Protein AF-A0A6A5ASU7-F1 (afdb_monomer)

Structure (mmCIF, N/CA/C/O backbone):
data_AF-A0A6A5ASU7-F1
#
_entry.id   AF-A0A6A5ASU7-F1
#
loop_
_atom_site.group_PDB
_atom_site.id
_atom_site.type_symbol
_atom_site.label_atom_id
_atom_site.label_alt_id
_atom_site.label_comp_id
_atom_site.label_asym_id
_atom_site.label_entity_id
_atom_site.label_seq_id
_atom_site.pdbx_PDB_ins_code
_atom_site.Cartn_x
_atom_site.Cartn_y
_atom_site.Cartn_z
_atom_site.occupancy
_atom_site.B_iso_or_equiv
_atom_site.auth_seq_id
_atom_site.auth_comp_id
_atom_site.auth_asym_id
_atom_site.auth_atom_id
_atom_site.pdbx_PDB_model_num
ATOM 1 N N . MET A 1 1 ? -94.404 -19.972 133.245 1.00 35.12 1 MET A N 1
ATOM 2 C CA . MET A 1 1 ? -94.538 -20.241 134.687 1.00 35.12 1 MET A CA 1
ATOM 3 C C . MET A 1 1 ? -93.594 -19.294 135.405 1.00 35.12 1 MET A C 1
ATOM 5 O O . MET A 1 1 ? -92.417 -19.307 135.075 1.00 35.12 1 MET A O 1
ATOM 9 N N . VAL A 1 2 ? -94.193 -18.393 136.193 1.00 40.56 2 VAL A N 1
ATOM 10 C CA . VAL A 1 2 ? -93.787 -17.797 137.493 1.00 40.56 2 VAL A CA 1
ATOM 11 C C . VAL A 1 2 ? -92.448 -18.342 138.053 1.00 40.56 2 VAL A C 1
ATOM 13 O O . VAL A 1 2 ? -92.204 -19.532 137.904 1.00 40.56 2 VAL A O 1
ATOM 16 N N . ASP A 1 3 ? -91.543 -17.615 138.708 1.00 42.06 3 ASP A N 1
ATOM 17 C CA . ASP A 1 3 ? -91.633 -16.372 139.480 1.00 42.06 3 ASP A CA 1
ATOM 18 C C . ASP A 1 3 ? -90.212 -15.874 139.852 1.00 42.06 3 ASP A C 1
ATOM 20 O O . ASP A 1 3 ? -89.233 -16.588 139.643 1.00 42.06 3 ASP A O 1
ATOM 24 N N . GLU A 1 4 ? -90.173 -14.702 140.492 1.00 40.44 4 GLU A N 1
ATOM 25 C CA . GLU A 1 4 ? -89.247 -14.306 141.568 1.00 40.44 4 GLU A CA 1
ATOM 26 C C . GLU A 1 4 ? -87.795 -13.897 141.229 1.00 40.44 4 GLU A C 1
ATOM 28 O O . GLU A 1 4 ? -86.922 -14.691 140.899 1.00 40.44 4 GLU A O 1
ATOM 33 N N . ASN A 1 5 ? -87.533 -12.599 141.449 1.00 44.59 5 ASN A N 1
ATOM 34 C CA . ASN A 1 5 ? -86.225 -11.959 141.623 1.00 44.59 5 ASN A CA 1
ATOM 35 C C . ASN A 1 5 ? -85.191 -12.123 140.496 1.00 44.59 5 ASN A C 1
ATOM 37 O O . ASN A 1 5 ? -84.127 -12.689 140.715 1.00 44.59 5 ASN A O 1
ATOM 41 N N . THR A 1 6 ? -85.394 -11.447 139.358 1.00 50.19 6 THR A N 1
ATOM 42 C CA . THR A 1 6 ? -84.231 -10.963 138.592 1.00 50.19 6 THR A CA 1
ATOM 43 C C . THR A 1 6 ? -83.744 -9.632 139.150 1.00 50.19 6 THR A C 1
ATOM 45 O O . THR A 1 6 ? -84.351 -8.592 138.889 1.00 50.19 6 THR A O 1
ATOM 48 N N . GLY A 1 7 ? -82.654 -9.647 139.920 1.00 54.16 7 GLY A N 1
ATOM 49 C CA . GLY A 1 7 ? -82.009 -8.426 140.415 1.00 54.16 7 GLY A CA 1
ATOM 50 C C . GLY A 1 7 ? -81.496 -7.533 139.268 1.00 54.16 7 GLY A C 1
ATOM 51 O O . GLY A 1 7 ? -81.350 -8.002 138.136 1.00 54.16 7 GLY A O 1
ATOM 52 N N . PRO A 1 8 ? -81.156 -6.252 139.515 1.00 67.31 8 PRO A N 1
ATOM 53 C CA . PRO A 1 8 ? -80.621 -5.337 138.492 1.00 67.31 8 PRO A CA 1
ATOM 54 C C . PRO A 1 8 ? -79.388 -5.893 137.745 1.00 67.31 8 PRO A C 1
ATOM 56 O O . PRO A 1 8 ? -79.138 -5.531 136.592 1.00 67.31 8 PRO A O 1
ATOM 59 N N . LEU A 1 9 ? -78.667 -6.838 138.361 1.00 69.50 9 LEU A N 1
ATOM 60 C CA . LEU A 1 9 ? -77.579 -7.613 137.758 1.00 69.50 9 LEU A CA 1
ATOM 61 C C . LEU A 1 9 ? -78.051 -8.624 136.692 1.00 69.50 9 LEU A C 1
ATOM 63 O O . LEU A 1 9 ? -77.395 -8.781 135.670 1.00 69.50 9 LEU A O 1
ATOM 67 N N . GLU A 1 10 ? -79.204 -9.276 136.845 1.00 70.25 10 GLU A N 1
ATOM 68 C CA . GLU A 1 10 ? -79.724 -10.206 135.830 1.00 70.25 10 GLU A CA 1
ATOM 69 C C . GLU A 1 10 ? -80.355 -9.491 134.636 1.00 70.25 10 GLU A C 1
ATOM 71 O O . GLU A 1 10 ? -80.218 -9.949 133.499 1.00 70.25 10 GLU A O 1
ATOM 76 N N . ALA A 1 11 ? -80.979 -8.330 134.855 1.00 73.69 11 ALA A N 1
ATOM 77 C CA . ALA A 1 11 ? -81.448 -7.468 133.771 1.00 73.69 11 ALA A CA 1
ATOM 78 C C . ALA A 1 11 ? -80.274 -6.913 132.940 1.00 73.69 11 ALA A C 1
ATOM 80 O O . ALA A 1 11 ? -80.332 -6.923 131.707 1.00 73.69 11 ALA A O 1
ATOM 81 N N . THR A 1 12 ? -79.181 -6.503 133.596 1.00 77.06 12 THR A N 1
ATOM 82 C CA . THR A 1 12 ? -77.942 -6.090 132.914 1.00 77.06 12 THR A CA 1
ATOM 83 C C . THR A 1 12 ? -77.268 -7.264 132.206 1.00 77.06 12 THR A C 1
ATOM 85 O O . THR A 1 12 ? -76.913 -7.117 131.041 1.00 77.06 12 THR A O 1
ATOM 88 N N . ILE A 1 13 ? -77.202 -8.460 132.805 1.00 79.44 13 ILE A N 1
ATOM 89 C CA . ILE A 1 13 ? -76.725 -9.681 132.125 1.00 79.44 13 ILE A CA 1
ATOM 90 C C . ILE A 1 13 ? -77.571 -9.993 130.883 1.00 79.44 13 ILE A C 1
ATOM 92 O O . ILE A 1 13 ? -77.027 -10.352 129.838 1.00 79.44 13 ILE A O 1
ATOM 96 N N . LYS A 1 14 ? -78.899 -9.851 130.954 1.00 82.12 14 LYS A N 1
ATOM 97 C CA . LYS A 1 14 ? -79.801 -10.106 129.820 1.00 82.12 14 LYS A CA 1
ATOM 98 C C . LYS A 1 14 ? -79.632 -9.065 128.709 1.00 82.12 14 LYS A C 1
ATOM 100 O O . LYS A 1 14 ? -79.636 -9.437 127.535 1.00 82.12 14 LYS A O 1
ATOM 105 N N . ASN A 1 15 ? -79.430 -7.793 129.061 1.00 83.56 15 ASN A N 1
ATOM 106 C CA . ASN A 1 15 ? -79.155 -6.728 128.097 1.00 83.56 15 ASN A CA 1
ATOM 107 C C . ASN A 1 15 ? -77.781 -6.903 127.430 1.00 83.56 15 ASN A C 1
ATOM 109 O O . ASN A 1 15 ? -77.694 -6.891 126.206 1.00 83.56 15 ASN A O 1
ATOM 113 N N . ILE A 1 16 ? -76.740 -7.205 128.212 1.00 83.88 16 ILE A N 1
ATOM 114 C CA . ILE A 1 16 ? -75.394 -7.511 127.705 1.00 83.88 16 ILE A CA 1
ATOM 115 C C . ILE A 1 16 ? -75.433 -8.753 126.809 1.00 83.88 16 ILE A C 1
ATOM 117 O O . ILE A 1 16 ? -74.830 -8.753 125.740 1.00 83.88 16 ILE A O 1
ATOM 121 N N . LYS A 1 17 ? -76.190 -9.803 127.164 1.00 85.75 17 LYS A N 1
ATOM 122 C CA . LYS A 1 17 ? -76.402 -10.969 126.285 1.00 85.75 17 LYS A CA 1
ATOM 123 C C . LYS A 1 17 ? -77.073 -10.578 124.967 1.00 85.75 17 LYS A C 1
ATOM 125 O O . LYS A 1 17 ? -76.671 -11.077 123.919 1.00 85.75 17 LYS A O 1
ATOM 130 N N . LYS A 1 18 ? -78.068 -9.686 124.999 1.00 87.19 18 LYS A N 1
ATOM 131 C CA . LYS A 1 18 ? -78.749 -9.185 123.797 1.00 87.19 18 LYS A CA 1
ATOM 132 C C . LYS A 1 18 ? -77.812 -8.350 122.919 1.00 87.19 18 LYS A C 1
ATOM 134 O O . LYS A 1 18 ? -77.759 -8.594 121.718 1.00 87.19 18 LYS A O 1
ATOM 139 N N . GLU A 1 19 ? -77.039 -7.432 123.496 1.00 88.00 19 GLU A N 1
ATOM 140 C CA . GLU A 1 19 ? -76.008 -6.669 122.777 1.00 88.00 19 GLU A CA 1
ATOM 141 C C . GLU A 1 19 ? -74.915 -7.576 122.215 1.00 88.00 19 GLU A C 1
ATOM 143 O O . GLU A 1 19 ? -74.511 -7.407 121.070 1.00 88.00 19 GLU A O 1
ATOM 148 N N . THR A 1 20 ? -74.488 -8.590 122.969 1.00 86.62 20 THR A N 1
ATOM 149 C CA . THR A 1 20 ? -73.501 -9.577 122.511 1.00 86.62 20 THR A CA 1
ATOM 150 C C . THR A 1 20 ? -74.037 -10.367 121.320 1.00 86.62 20 THR A C 1
ATOM 152 O O . THR A 1 20 ? -73.321 -10.570 120.343 1.00 86.62 20 THR A O 1
ATOM 155 N N . LEU A 1 21 ? -75.308 -10.779 121.355 1.00 89.69 21 LEU A N 1
ATOM 156 C CA . LEU A 1 21 ? -75.967 -11.452 120.231 1.00 89.69 21 LEU A CA 1
ATOM 157 C C . LEU A 1 21 ? -76.111 -10.531 119.014 1.00 89.69 21 LEU A C 1
ATOM 159 O O . LEU A 1 21 ? -75.827 -10.959 117.897 1.00 89.69 21 LEU A O 1
ATOM 163 N N . GLN A 1 22 ? -76.497 -9.272 119.222 1.00 90.56 22 GLN A N 1
ATOM 164 C CA . GLN A 1 22 ? -76.612 -8.274 118.160 1.00 90.56 22 GLN A CA 1
ATOM 165 C C . GLN A 1 22 ? -75.249 -7.982 117.519 1.00 90.56 22 GLN A C 1
ATOM 167 O O . GLN A 1 22 ? -75.121 -8.030 116.299 1.00 90.56 22 GLN A O 1
ATOM 172 N N . LYS A 1 23 ? -74.201 -7.785 118.326 1.00 90.75 23 LYS A N 1
ATOM 173 C CA . LYS A 1 23 ? -72.822 -7.609 117.852 1.00 90.75 23 LYS A CA 1
ATOM 174 C C . LYS A 1 23 ? -72.292 -8.852 117.152 1.00 90.75 23 LYS A C 1
ATOM 176 O O . LYS A 1 23 ? -71.577 -8.728 116.164 1.00 90.75 23 LYS A O 1
ATOM 181 N N . LYS A 1 24 ? -72.667 -10.048 117.611 1.00 92.06 24 LYS A N 1
ATOM 182 C CA . LYS A 1 24 ? -72.329 -11.306 116.935 1.00 92.06 24 LYS A CA 1
ATOM 183 C C . LYS A 1 24 ? -72.998 -11.394 115.562 1.00 92.06 24 LYS A C 1
ATOM 185 O O . LYS A 1 24 ? -72.337 -11.799 114.614 1.00 92.06 24 LYS A O 1
ATOM 190 N N . LYS A 1 25 ? -74.259 -10.970 115.438 1.00 92.44 25 LYS A N 1
ATOM 191 C CA . LYS A 1 25 ? -74.965 -10.887 114.151 1.00 92.44 25 LYS A CA 1
ATOM 192 C C . LYS A 1 25 ? -74.317 -9.863 113.212 1.00 92.44 25 LYS A C 1
ATOM 194 O O . LYS A 1 25 ? -73.979 -10.217 112.092 1.00 92.44 25 LYS A O 1
ATOM 199 N N . GLU A 1 26 ? -74.044 -8.651 113.697 1.00 93.19 26 GLU A N 1
ATOM 200 C CA . GLU A 1 26 ? -73.329 -7.610 112.937 1.00 93.19 26 GLU A CA 1
ATOM 201 C C . GLU A 1 26 ? -71.942 -8.077 112.472 1.00 93.19 26 GLU A C 1
ATOM 203 O O . GLU A 1 26 ? -71.514 -7.749 111.369 1.00 93.19 26 GLU A O 1
ATOM 208 N N . ASN A 1 27 ? -71.233 -8.856 113.294 1.00 93.12 27 ASN A N 1
ATOM 209 C CA . ASN A 1 27 ? -69.941 -9.431 112.925 1.00 93.12 27 ASN A CA 1
ATOM 210 C C . ASN A 1 27 ? -70.092 -10.461 111.793 1.00 93.12 27 ASN A C 1
ATOM 212 O O . ASN A 1 27 ? -69.349 -10.400 110.821 1.00 93.12 27 ASN A O 1
ATOM 216 N N . VAL A 1 28 ? -71.094 -11.343 111.863 1.00 93.50 28 VAL A N 1
ATOM 217 C CA . VAL A 1 28 ? -71.390 -12.304 110.784 1.00 93.50 28 VAL A CA 1
ATOM 218 C C . VAL A 1 28 ? -71.777 -11.592 109.482 1.00 93.50 28 VAL A C 1
ATOM 220 O O . VAL A 1 28 ? -71.289 -11.970 108.419 1.00 93.50 28 VAL A O 1
ATOM 223 N N . ASP A 1 29 ? -72.596 -10.539 109.546 1.00 92.75 29 ASP A N 1
ATOM 224 C CA . ASP A 1 29 ? -72.993 -9.764 108.363 1.00 92.75 29 ASP A CA 1
ATOM 225 C C . ASP A 1 29 ? -71.782 -9.060 107.724 1.00 92.75 29 ASP A C 1
ATOM 227 O O . ASP A 1 29 ? -71.582 -9.154 106.512 1.00 92.75 29 ASP A O 1
ATOM 231 N N . LYS A 1 30 ? -70.902 -8.456 108.537 1.00 93.75 30 LYS A N 1
ATOM 232 C CA . LYS A 1 30 ? -69.638 -7.868 108.060 1.00 93.75 30 LYS A CA 1
ATOM 233 C C . LYS A 1 30 ? -68.668 -8.904 107.502 1.00 93.75 30 LYS A C 1
ATOM 235 O O . LYS A 1 30 ? -67.995 -8.627 106.516 1.00 93.75 30 LYS A O 1
ATOM 240 N N . GLN A 1 31 ? -68.586 -10.094 108.099 1.00 94.00 31 GLN A N 1
ATOM 241 C CA . GLN A 1 31 ? -67.792 -11.198 107.552 1.00 94.00 31 GLN A CA 1
ATOM 242 C C . GLN A 1 31 ? -68.323 -11.631 106.184 1.00 94.00 31 GLN A C 1
ATOM 244 O O . GLN A 1 31 ? -67.536 -11.892 105.278 1.00 94.00 31 GLN A O 1
ATOM 249 N N . ARG A 1 32 ? -69.649 -11.668 106.006 1.00 94.25 32 ARG A N 1
ATOM 250 C CA . ARG A 1 32 ? -70.277 -11.998 104.722 1.00 94.25 32 ARG A CA 1
ATOM 251 C C . ARG A 1 32 ? -70.000 -10.937 103.658 1.00 94.25 32 ARG A C 1
ATOM 253 O O . ARG A 1 32 ? -69.635 -11.293 102.541 1.00 94.25 32 ARG A O 1
ATOM 260 N N . GLU A 1 33 ? -70.140 -9.661 104.007 1.00 94.81 33 GLU A N 1
ATOM 261 C CA . GLU A 1 33 ? -69.811 -8.535 103.126 1.00 94.81 33 GLU A CA 1
ATOM 262 C C . GLU A 1 33 ? -68.323 -8.546 102.744 1.00 94.81 33 GLU A C 1
ATOM 264 O O . GLU A 1 33 ? -67.978 -8.447 101.568 1.00 94.81 33 GLU A O 1
ATOM 269 N N . TRP A 1 34 ? -67.439 -8.768 103.719 1.00 96.06 34 TRP A N 1
ATOM 270 C CA . TRP A 1 34 ? -66.003 -8.899 103.487 1.00 96.06 34 TRP A CA 1
ATOM 271 C C . TRP A 1 34 ? -65.669 -10.061 102.544 1.00 96.06 34 TRP A C 1
ATOM 273 O O . TRP A 1 34 ? -64.911 -9.866 101.598 1.00 96.06 34 TRP A O 1
ATOM 283 N N . LEU A 1 35 ? -66.280 -11.239 102.725 1.00 96.06 35 LEU A N 1
ATOM 284 C CA . LEU A 1 35 ? -66.101 -12.379 101.815 1.00 96.06 35 LEU A CA 1
ATOM 285 C C . LEU A 1 35 ? -66.585 -12.066 100.392 1.00 96.06 35 LEU A C 1
ATOM 287 O O . LEU A 1 35 ? -65.948 -12.482 99.422 1.00 96.06 35 LEU A O 1
ATOM 291 N N . GLN A 1 36 ? -67.685 -11.323 100.245 1.00 95.94 36 GLN A N 1
ATOM 292 C CA . GLN A 1 36 ? -68.197 -10.914 98.937 1.00 95.94 36 GLN A CA 1
ATOM 293 C C . GLN A 1 36 ? -67.241 -9.936 98.241 1.00 95.94 36 GLN A C 1
ATOM 295 O O . GLN A 1 36 ? -66.901 -10.138 97.073 1.00 95.94 36 GLN A O 1
ATOM 300 N N . ILE A 1 37 ? -66.753 -8.924 98.964 1.00 95.38 37 ILE A N 1
ATOM 301 C CA . ILE A 1 37 ? -65.755 -7.973 98.457 1.00 95.38 37 ILE A CA 1
ATOM 302 C C . ILE A 1 37 ? -64.458 -8.704 98.105 1.00 95.38 37 ILE A C 1
ATOM 304 O O . ILE A 1 37 ? -63.897 -8.466 97.039 1.00 95.38 37 ILE A O 1
ATOM 308 N N . GLN A 1 38 ? -64.004 -9.635 98.944 1.00 95.88 38 GLN A N 1
ATOM 309 C CA . GLN A 1 38 ? -62.796 -10.405 98.673 1.00 95.88 38 GLN A CA 1
ATOM 310 C C . GLN A 1 38 ? -62.950 -11.317 97.453 1.00 95.88 38 GLN A C 1
ATOM 312 O O . GLN A 1 38 ? -62.025 -11.411 96.653 1.00 95.88 38 GLN A O 1
ATOM 317 N N . THR A 1 39 ? -64.119 -11.928 97.251 1.00 95.69 39 THR A N 1
ATOM 318 C CA . THR A 1 39 ? -64.401 -12.714 96.038 1.00 95.69 39 THR A CA 1
ATOM 319 C C . THR A 1 39 ? -64.359 -11.827 94.792 1.00 95.69 39 THR A C 1
ATOM 321 O O . THR A 1 39 ? -63.730 -12.187 93.799 1.00 95.69 39 THR A O 1
ATOM 324 N N . SER A 1 40 ? -64.961 -10.633 94.857 1.00 96.38 40 SER A N 1
ATOM 325 C CA . SER A 1 40 ? -64.896 -9.653 93.768 1.00 96.38 40 SER A CA 1
ATOM 326 C C . SER A 1 40 ? -63.466 -9.181 93.502 1.00 96.38 40 SER A C 1
ATOM 328 O O . SER A 1 40 ? -63.084 -9.030 92.346 1.00 96.38 40 SER A O 1
ATOM 330 N N . LEU A 1 41 ? -62.669 -8.961 94.550 1.00 96.81 41 LEU A N 1
ATOM 331 C CA . LEU A 1 41 ? -61.272 -8.553 94.431 1.00 96.81 41 LEU A CA 1
ATOM 332 C C . LEU A 1 41 ? -60.429 -9.643 93.768 1.00 96.81 41 LEU A C 1
ATOM 334 O O . LEU A 1 41 ? -59.639 -9.334 92.882 1.00 96.81 41 LEU A O 1
ATOM 338 N N . VAL A 1 42 ? -60.614 -10.910 94.153 1.00 97.25 42 VAL A N 1
ATOM 339 C CA . VAL A 1 42 ? -59.930 -12.046 93.515 1.00 97.25 42 VAL A CA 1
ATOM 340 C C . VAL A 1 42 ? -60.315 -12.137 92.039 1.00 97.25 42 VAL A C 1
ATOM 342 O O . VAL A 1 42 ? -59.438 -12.294 91.196 1.00 97.25 42 VAL A O 1
ATOM 345 N N . HIS A 1 43 ? -61.598 -11.965 91.710 1.00 96.94 43 HIS A N 1
ATOM 346 C CA . HIS A 1 43 ? -62.059 -12.006 90.322 1.00 96.94 43 HIS A CA 1
ATOM 347 C C . HIS A 1 43 ? -61.476 -10.864 89.475 1.00 96.94 43 HIS A C 1
ATOM 349 O O . HIS A 1 43 ? -61.006 -11.105 88.366 1.00 96.94 43 HIS A O 1
ATOM 355 N N . LEU A 1 44 ? -61.461 -9.633 89.996 1.00 96.25 44 LEU A N 1
ATOM 356 C CA . LEU A 1 44 ? -60.852 -8.485 89.314 1.00 96.25 44 LEU A CA 1
ATOM 357 C C . LEU A 1 44 ? -59.332 -8.637 89.180 1.00 96.25 44 LEU A C 1
ATOM 359 O O . LEU A 1 44 ? -58.765 -8.236 88.169 1.00 96.25 44 LEU A O 1
ATOM 363 N N . THR A 1 45 ? -58.671 -9.234 90.176 1.00 96.25 45 THR A N 1
ATOM 364 C CA . THR A 1 45 ? -57.235 -9.542 90.103 1.00 96.25 45 THR A CA 1
ATOM 365 C C . THR A 1 45 ? -56.954 -10.550 88.987 1.00 96.25 45 THR A C 1
ATOM 367 O O . THR A 1 45 ? -56.078 -10.301 88.166 1.00 96.25 45 THR A O 1
ATOM 370 N N . ALA A 1 46 ? -57.741 -11.627 88.896 1.00 96.25 46 ALA A N 1
ATOM 371 C CA . ALA A 1 46 ? -57.603 -12.625 87.835 1.00 96.25 46 ALA A CA 1
ATOM 372 C C . ALA A 1 46 ? -57.858 -12.031 86.436 1.00 96.25 46 ALA A C 1
ATOM 374 O O . ALA A 1 46 ? -57.106 -12.292 85.501 1.00 96.25 46 ALA A O 1
ATOM 375 N N . GLU A 1 47 ? -58.875 -11.176 86.291 1.00 97.25 47 GLU A N 1
ATOM 376 C CA . GLU A 1 47 ? -59.154 -10.479 85.029 1.00 97.25 47 GLU A CA 1
ATOM 377 C C . GLU A 1 47 ? -58.032 -9.491 84.662 1.00 97.25 47 GLU A C 1
ATOM 379 O O . GLU A 1 47 ? -57.625 -9.398 83.503 1.00 97.25 47 GLU A O 1
ATOM 384 N N . SER A 1 48 ? -57.478 -8.784 85.651 1.00 96.81 48 SER A N 1
ATOM 385 C CA . SER A 1 48 ? -56.324 -7.898 85.469 1.00 96.81 48 SER A CA 1
ATOM 386 C C . SER A 1 48 ? -55.084 -8.667 85.001 1.00 96.81 48 SER A C 1
ATOM 388 O O . SER A 1 48 ? -54.365 -8.188 84.121 1.00 96.81 48 SER A O 1
ATOM 390 N N . GLU A 1 49 ? -54.833 -9.855 85.553 1.00 96.62 49 GLU A N 1
ATOM 391 C CA . GLU A 1 49 ? -53.758 -10.747 85.102 1.00 96.62 49 GLU A CA 1
ATOM 392 C C . GLU A 1 49 ? -53.989 -11.211 83.656 1.00 96.62 49 GLU A C 1
ATOM 394 O O . GLU A 1 49 ? -53.092 -11.067 82.823 1.00 96.62 49 GLU A O 1
ATOM 399 N N . GLU A 1 50 ? -55.206 -11.646 83.308 1.00 97.38 50 GLU A N 1
ATOM 400 C CA . GLU A 1 50 ? -55.551 -12.078 81.945 1.00 97.38 50 GLU A CA 1
ATOM 401 C C . GLU A 1 50 ? -55.389 -10.942 80.915 1.00 97.38 50 GLU A C 1
ATOM 403 O O . GLU A 1 50 ? -54.850 -11.133 79.818 1.00 97.38 50 GLU A O 1
ATOM 408 N N . ILE A 1 51 ? -55.825 -9.725 81.255 1.00 96.81 51 ILE A N 1
ATOM 409 C CA . ILE A 1 51 ? -55.618 -8.536 80.416 1.00 96.81 51 ILE A CA 1
ATOM 410 C C . ILE A 1 51 ? -54.122 -8.221 80.300 1.00 96.81 51 ILE A C 1
ATOM 412 O O . ILE A 1 51 ? -53.653 -7.869 79.213 1.00 96.81 51 ILE A O 1
ATOM 416 N N . GLY A 1 52 ? -53.363 -8.366 81.389 1.00 97.31 52 GLY A N 1
ATOM 417 C CA . GLY A 1 52 ? -51.912 -8.201 81.410 1.00 97.31 52 GLY A CA 1
ATOM 418 C C . GLY A 1 52 ? -51.204 -9.139 80.431 1.00 97.31 52 GLY A C 1
ATOM 419 O O . GLY A 1 52 ? -50.396 -8.680 79.617 1.00 97.31 52 GLY A O 1
ATOM 420 N N . GLU A 1 53 ? -51.562 -10.424 80.441 1.00 97.00 53 GLU A N 1
ATOM 421 C CA . GLU A 1 53 ? -51.041 -11.425 79.505 1.00 97.00 53 GLU A CA 1
ATOM 422 C C . GLU A 1 53 ? -51.394 -11.089 78.052 1.00 97.00 53 GLU A C 1
ATOM 424 O O . GLU A 1 53 ? -50.509 -11.031 77.191 1.00 97.00 53 GLU A O 1
ATOM 429 N N . LYS A 1 54 ? -52.665 -10.769 77.766 1.00 97.44 54 LYS A N 1
ATOM 430 C CA . LYS A 1 54 ? -53.106 -10.357 76.420 1.00 97.44 54 LYS A CA 1
ATOM 431 C C . LYS A 1 54 ? -52.339 -9.132 75.921 1.00 97.44 54 LYS A C 1
ATOM 433 O O . LYS A 1 54 ? -51.950 -9.078 74.753 1.00 97.44 54 LYS A O 1
ATOM 438 N N . ASN A 1 55 ? -52.092 -8.157 76.793 1.00 97.44 55 ASN A N 1
ATOM 439 C CA . ASN A 1 55 ? -51.350 -6.948 76.451 1.00 97.44 55 ASN A CA 1
ATOM 440 C C . ASN A 1 55 ? -49.882 -7.268 76.119 1.00 97.44 55 ASN A C 1
ATOM 442 O O . ASN A 1 55 ? -49.354 -6.756 75.132 1.00 97.44 55 ASN A O 1
ATOM 446 N N . GLN A 1 56 ? -49.238 -8.174 76.863 1.00 97.06 56 GLN A N 1
ATOM 447 C CA . GLN A 1 56 ? -47.881 -8.629 76.532 1.00 97.06 56 GLN A CA 1
ATOM 448 C C . GLN A 1 56 ? -47.817 -9.349 75.181 1.00 97.06 56 GLN A C 1
ATOM 450 O O . GLN A 1 56 ? -46.937 -9.059 74.365 1.00 97.06 56 GLN A O 1
ATOM 455 N N . VAL A 1 57 ? -48.784 -10.224 74.891 1.00 97.06 57 VAL A N 1
ATOM 456 C CA . VAL A 1 57 ? -48.873 -10.897 73.586 1.00 97.06 57 VAL A CA 1
ATOM 457 C C . VAL A 1 57 ? -49.041 -9.875 72.461 1.00 97.06 57 VAL A C 1
ATOM 459 O O . VAL A 1 57 ? -48.309 -9.929 71.470 1.00 97.06 57 VAL A O 1
ATOM 462 N N . LEU A 1 58 ? -49.945 -8.905 72.611 1.00 97.38 58 LEU A N 1
ATOM 463 C CA . LEU A 1 58 ? -50.145 -7.848 71.616 1.00 97.38 58 LEU A CA 1
ATOM 464 C C . LEU A 1 58 ? -48.887 -6.997 71.415 1.00 97.38 58 LEU A C 1
ATOM 466 O O . LEU A 1 58 ? -48.512 -6.760 70.269 1.00 97.38 58 LEU A O 1
ATOM 470 N N . LYS A 1 59 ? -48.186 -6.609 72.488 1.00 97.69 59 LYS A N 1
ATOM 471 C CA . LYS A 1 59 ? -46.904 -5.889 72.395 1.00 97.69 59 LYS A CA 1
ATOM 472 C C . LYS A 1 59 ? -45.861 -6.680 71.611 1.00 97.69 59 LYS A C 1
ATOM 474 O O . LYS A 1 59 ? -45.214 -6.123 70.725 1.00 97.69 59 LYS A O 1
ATOM 479 N N . SER A 1 60 ? -45.734 -7.981 71.882 1.00 97.31 60 SER A N 1
ATOM 480 C CA . SER A 1 60 ? -44.806 -8.848 71.147 1.00 97.31 60 SER A CA 1
ATOM 481 C C . SER A 1 60 ? -45.158 -8.919 69.654 1.00 97.31 60 SER A C 1
ATOM 483 O O . SER A 1 60 ? -44.286 -8.773 68.797 1.00 97.31 60 SER A O 1
ATOM 485 N N . LYS A 1 61 ? -46.451 -9.042 69.326 1.00 97.75 61 LYS A N 1
ATOM 486 C CA . LYS A 1 61 ? -46.943 -9.089 67.947 1.00 97.75 61 LYS A CA 1
ATOM 487 C C . LYS A 1 61 ? -46.694 -7.772 67.214 1.00 97.75 61 LYS A C 1
ATOM 489 O O . LYS A 1 61 ? -46.256 -7.804 66.066 1.00 97.75 61 LYS A O 1
ATOM 494 N N . THR A 1 62 ? -46.938 -6.638 67.867 1.00 97.62 62 THR A N 1
ATOM 495 C CA . THR A 1 62 ? -46.639 -5.311 67.315 1.00 97.62 62 THR A CA 1
ATOM 496 C C . THR A 1 62 ? -45.151 -5.176 67.012 1.00 97.62 62 THR A C 1
ATOM 498 O O . THR A 1 62 ? -44.805 -4.825 65.890 1.00 97.62 62 THR A O 1
ATOM 501 N N . SER A 1 63 ? -44.274 -5.578 67.937 1.00 97.69 63 SER A N 1
ATOM 502 C CA . SER A 1 63 ? -42.822 -5.530 67.717 1.00 97.69 63 SER A CA 1
ATOM 503 C C . SER A 1 63 ? -42.376 -6.382 66.516 1.00 97.69 63 SER A C 1
ATOM 505 O O . SER A 1 63 ? -41.594 -5.927 65.681 1.00 97.69 63 SER A O 1
ATOM 507 N N . ILE A 1 64 ? -42.925 -7.594 66.359 1.00 98.06 64 ILE A N 1
ATOM 508 C CA . ILE A 1 64 ? -42.636 -8.457 65.199 1.00 98.06 64 ILE A CA 1
ATOM 509 C C . ILE A 1 64 ? -43.116 -7.808 63.891 1.00 98.06 64 ILE A C 1
ATOM 511 O O . ILE A 1 64 ? -42.419 -7.868 62.871 1.00 98.06 64 ILE A O 1
ATOM 515 N N . LEU A 1 65 ? -44.305 -7.198 63.896 1.00 98.12 65 LEU A N 1
ATOM 516 C CA . LEU A 1 65 ? -44.860 -6.524 62.722 1.00 98.12 65 LEU A CA 1
ATOM 517 C C . LEU A 1 65 ? -44.053 -5.280 62.343 1.00 98.12 65 LEU A C 1
ATOM 519 O O . LEU A 1 65 ? -43.771 -5.108 61.160 1.00 98.12 65 LEU A O 1
ATOM 523 N N . GLU A 1 66 ? -43.614 -4.478 63.311 1.00 97.69 66 GLU A N 1
ATOM 524 C CA . GLU A 1 66 ? -42.735 -3.324 63.088 1.00 97.69 66 GLU A CA 1
ATOM 525 C C . GLU A 1 66 ? -41.392 -3.753 62.486 1.00 97.69 66 GLU A C 1
ATOM 527 O O . GLU A 1 66 ? -40.940 -3.182 61.494 1.00 97.69 66 GLU A O 1
ATOM 532 N N . GLN A 1 67 ? -40.781 -4.829 62.995 1.00 97.75 67 GLN A N 1
ATOM 533 C CA . GLN A 1 67 ? -39.553 -5.377 62.408 1.00 97.75 67 GLN A CA 1
ATOM 534 C C . GLN A 1 67 ? -39.767 -5.907 60.984 1.00 97.75 67 GLN A C 1
ATOM 536 O O . GLN A 1 67 ? -38.899 -5.760 60.118 1.00 97.75 67 GLN A O 1
ATOM 541 N N . LYS A 1 68 ? -40.911 -6.546 60.706 1.00 98.25 68 LYS A N 1
ATOM 542 C CA . LYS A 1 68 ? -41.253 -6.993 59.348 1.00 98.25 68 LYS A CA 1
ATOM 543 C C . LYS A 1 68 ? -41.482 -5.803 58.416 1.00 98.25 68 LYS A C 1
ATOM 545 O O . LYS A 1 68 ? -40.995 -5.829 57.289 1.00 98.25 68 LYS A O 1
ATOM 550 N N . GLN A 1 69 ? -42.173 -4.769 58.886 1.00 98.00 69 GLN A N 1
ATOM 551 C CA . GLN A 1 69 ? -42.382 -3.532 58.145 1.00 98.00 69 GLN A CA 1
ATOM 552 C C . GLN A 1 69 ? -41.042 -2.876 57.806 1.00 98.00 69 GLN A C 1
ATOM 554 O O . GLN A 1 69 ? -40.819 -2.542 56.647 1.00 98.00 69 GLN A O 1
ATOM 559 N N . LEU A 1 70 ? -40.127 -2.763 58.773 1.00 98.19 70 LEU A N 1
ATOM 560 C CA . LEU A 1 70 ? -38.802 -2.185 58.555 1.00 98.19 70 LEU A CA 1
ATOM 561 C C . LEU A 1 70 ? -38.010 -2.950 57.483 1.00 98.19 70 LEU A C 1
ATOM 563 O O . LEU A 1 70 ? -37.436 -2.332 56.589 1.00 98.19 70 LEU A O 1
ATOM 567 N N . ARG A 1 71 ? -38.025 -4.290 57.522 1.00 98.31 71 ARG A N 1
ATOM 568 C CA . ARG A 1 71 ? -37.378 -5.123 56.491 1.00 98.31 71 ARG A CA 1
ATOM 569 C C . ARG A 1 71 ? -37.963 -4.884 55.101 1.00 98.31 71 ARG A C 1
ATOM 571 O O . ARG A 1 71 ? -37.205 -4.622 54.174 1.00 98.31 71 ARG A O 1
ATOM 578 N N . LEU A 1 72 ? -39.290 -4.901 54.972 1.00 98.12 72 LEU A N 1
ATOM 579 C CA . LEU A 1 72 ? -39.964 -4.670 53.690 1.00 98.12 72 LEU A CA 1
ATOM 580 C C . LEU A 1 72 ? -39.718 -3.257 53.146 1.00 98.12 72 LEU A C 1
ATOM 582 O O . LEU A 1 72 ? -39.554 -3.083 51.943 1.00 98.12 72 LEU A O 1
ATOM 586 N N . VAL A 1 73 ? -39.666 -2.246 54.017 1.00 98.38 73 VAL A N 1
ATOM 587 C CA . VAL A 1 73 ? -39.336 -0.868 53.621 1.00 98.38 73 VAL A CA 1
ATOM 588 C C . VAL A 1 73 ? -37.897 -0.777 53.113 1.00 98.38 73 VAL A C 1
ATOM 590 O O . VAL A 1 73 ? -37.652 -0.126 52.098 1.00 98.38 73 VAL A O 1
ATOM 593 N N . ASN A 1 74 ? -36.953 -1.456 53.769 1.00 97.94 74 ASN A N 1
ATOM 594 C CA . ASN A 1 74 ? -35.565 -1.505 53.312 1.00 97.94 74 ASN A CA 1
ATOM 595 C C . ASN A 1 74 ? -35.440 -2.215 51.955 1.00 97.94 74 ASN A C 1
ATOM 597 O O . ASN A 1 74 ? -34.817 -1.670 51.047 1.00 97.94 74 ASN A O 1
ATOM 601 N N . GLU A 1 75 ? -36.085 -3.370 51.775 1.00 98.31 75 GLU A N 1
ATOM 602 C CA . GLU A 1 75 ? -36.123 -4.079 50.486 1.00 98.31 75 GLU A CA 1
ATOM 603 C C . GLU A 1 75 ? -36.751 -3.222 49.381 1.00 98.31 75 GLU A C 1
ATOM 605 O O . GLU A 1 75 ? -36.197 -3.109 48.289 1.00 98.31 75 GLU A O 1
ATOM 610 N N . PHE A 1 76 ? -37.867 -2.548 49.669 1.00 98.12 76 PHE A N 1
ATOM 611 C CA . PHE A 1 76 ? -38.508 -1.640 48.721 1.00 98.12 76 PHE A CA 1
ATOM 612 C C . PHE A 1 76 ? -37.581 -0.495 48.298 1.00 98.12 76 PHE A C 1
ATOM 614 O O . PHE A 1 76 ? -37.520 -0.149 47.116 1.00 98.12 76 PHE A O 1
ATOM 621 N N . ASN A 1 77 ? -36.842 0.091 49.242 1.00 98.12 77 ASN A N 1
ATOM 622 C CA . ASN A 1 77 ? -35.882 1.145 48.935 1.00 98.12 77 ASN A CA 1
ATOM 623 C C . ASN A 1 77 ? -34.727 0.628 48.068 1.00 98.12 77 ASN A C 1
ATOM 625 O O . ASN A 1 77 ? -34.359 1.315 47.116 1.00 98.12 77 ASN A O 1
ATOM 629 N N . ASN A 1 78 ? -34.233 -0.586 48.326 1.00 98.00 78 ASN A N 1
ATOM 630 C CA . ASN A 1 78 ? -33.197 -1.226 47.511 1.00 98.00 78 ASN A CA 1
ATOM 631 C C . ASN A 1 78 ? -33.686 -1.506 46.081 1.00 98.00 78 ASN A C 1
ATOM 633 O O . ASN A 1 78 ? -33.020 -1.148 45.112 1.00 98.00 78 ASN A O 1
ATOM 637 N N . PHE A 1 79 ? -34.893 -2.055 45.913 1.00 98.06 79 PHE A N 1
ATOM 638 C CA . PHE A 1 79 ? -35.463 -2.239 44.575 1.00 98.06 79 PHE A CA 1
ATOM 639 C C . PHE A 1 79 ? -35.695 -0.903 43.865 1.00 98.06 79 PHE A C 1
ATOM 641 O O . PHE A 1 79 ? -35.513 -0.782 42.655 1.00 98.06 79 PHE A O 1
ATOM 648 N N . LYS A 1 80 ? -36.064 0.147 44.604 1.00 98.44 80 LYS A N 1
ATOM 649 C CA . LYS A 1 80 ? -36.230 1.488 44.038 1.00 98.44 80 LYS A CA 1
ATOM 650 C C . LYS A 1 80 ? -34.906 2.077 43.545 1.00 98.44 80 LYS A C 1
ATOM 652 O O . LYS A 1 80 ? -34.927 2.794 42.542 1.00 98.44 80 LYS A O 1
ATOM 657 N N . THR A 1 81 ? -33.785 1.827 44.223 1.00 98.19 81 THR A N 1
ATOM 658 C CA . THR A 1 81 ? -32.458 2.245 43.743 1.00 98.19 81 THR A CA 1
ATOM 659 C C . THR A 1 81 ? -32.032 1.429 42.530 1.00 98.19 81 THR A C 1
ATOM 661 O O . THR A 1 81 ? -31.682 2.025 41.515 1.00 98.19 81 THR A O 1
ATOM 664 N N . GLU A 1 82 ? -32.209 0.109 42.560 1.00 98.25 82 GLU A N 1
ATOM 665 C CA . GLU A 1 82 ? -31.884 -0.781 41.437 1.00 98.25 82 GLU A CA 1
ATOM 666 C C . GLU A 1 82 ? -32.664 -0.407 40.164 1.00 98.25 82 GLU A C 1
ATOM 668 O O . GLU A 1 82 ? -32.095 -0.253 39.085 1.00 98.25 82 GLU A O 1
ATOM 673 N N . VAL A 1 83 ? -33.969 -0.133 40.279 1.00 98.31 83 VAL A N 1
ATOM 674 C CA . VAL A 1 83 ? -34.788 0.321 39.142 1.00 98.31 83 VAL A CA 1
ATOM 675 C C . VAL A 1 83 ? -34.290 1.653 38.573 1.00 98.31 83 VAL A C 1
ATOM 677 O O . VAL A 1 83 ? -34.368 1.872 37.362 1.00 98.31 83 VAL A O 1
ATOM 680 N N . LYS A 1 84 ? -33.798 2.570 39.415 1.00 98.31 84 LYS A N 1
ATOM 681 C CA . LYS A 1 84 ? -33.223 3.837 38.935 1.00 98.31 84 LYS A CA 1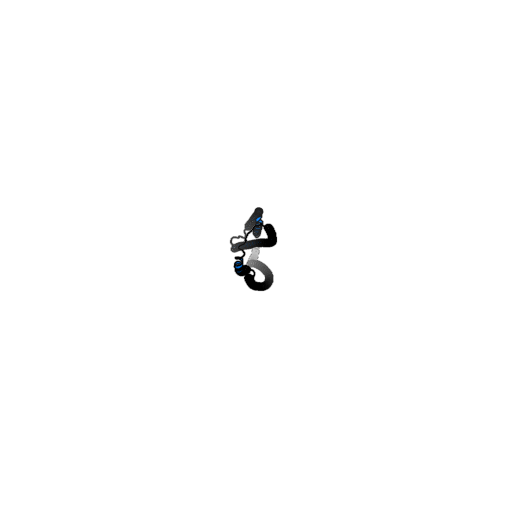
ATOM 682 C C . LYS A 1 84 ? -31.918 3.603 38.181 1.00 98.31 84 LYS A C 1
ATOM 684 O O . LYS A 1 84 ? -31.736 4.198 37.121 1.00 98.31 84 LYS A O 1
ATOM 689 N N . GLU A 1 85 ? -31.053 2.739 38.697 1.00 98.00 85 GLU A N 1
ATOM 690 C CA . GLU A 1 85 ? -29.781 2.382 38.066 1.00 98.00 85 GLU A CA 1
ATOM 691 C C . GLU A 1 85 ? -30.002 1.689 36.721 1.00 98.00 85 GLU A C 1
ATOM 693 O O . GLU A 1 85 ? -29.425 2.104 35.718 1.00 98.00 85 GLU A O 1
ATOM 698 N N . LEU A 1 86 ? -30.926 0.726 36.652 1.00 98.12 86 LEU A N 1
ATOM 699 C CA . LEU A 1 86 ? -31.293 0.060 35.400 1.00 98.12 86 LEU A CA 1
ATOM 700 C C . LEU A 1 86 ? -31.849 1.047 34.367 1.00 98.12 86 LEU A C 1
ATOM 702 O O . LEU A 1 86 ? -31.465 1.000 33.200 1.00 98.12 86 LEU A O 1
ATOM 706 N N . LYS A 1 87 ? -32.709 1.988 34.778 1.00 98.25 87 LYS A N 1
ATOM 707 C CA . LYS A 1 87 ? -33.214 3.041 33.880 1.00 98.25 87 LYS A CA 1
ATOM 708 C C . LYS A 1 87 ? -32.095 3.945 33.362 1.00 98.25 87 LYS A C 1
ATOM 710 O O . LYS A 1 87 ? -32.104 4.292 32.182 1.00 98.25 87 LYS A O 1
ATOM 715 N N . ALA A 1 88 ? -31.139 4.309 34.216 1.00 98.12 88 ALA A N 1
ATOM 716 C CA . ALA A 1 88 ? -29.970 5.080 33.804 1.00 98.12 88 ALA A CA 1
ATOM 717 C C . ALA A 1 88 ? -29.079 4.282 32.834 1.00 98.12 88 ALA A C 1
ATOM 719 O O . ALA A 1 88 ? -28.633 4.825 31.823 1.00 98.12 88 ALA A O 1
ATOM 720 N N . GLY A 1 89 ? -28.885 2.984 33.085 1.00 98.38 89 GLY A N 1
ATOM 721 C CA . GLY A 1 89 ? -28.175 2.074 32.185 1.00 98.38 89 GLY A CA 1
ATOM 722 C C . GLY A 1 89 ? -28.829 1.993 30.804 1.00 98.38 89 GLY A C 1
ATOM 723 O O . GLY A 1 89 ? -28.158 2.192 29.795 1.00 98.38 89 GLY A O 1
ATOM 724 N N . ILE A 1 90 ? -30.153 1.808 30.752 1.00 98.06 90 ILE A N 1
ATOM 725 C CA . ILE A 1 90 ? -30.926 1.781 29.498 1.00 98.06 90 ILE A CA 1
ATOM 726 C C . ILE A 1 90 ? -30.788 3.103 28.730 1.00 98.06 90 ILE A C 1
ATOM 728 O O . ILE A 1 90 ? -30.580 3.091 27.517 1.00 98.06 90 ILE A O 1
ATOM 732 N N . ALA A 1 91 ? -30.857 4.249 29.415 1.00 98.06 91 ALA A N 1
ATOM 733 C CA . ALA A 1 91 ? -30.680 5.553 28.776 1.00 98.06 91 ALA A CA 1
ATOM 734 C C . ALA A 1 91 ? -29.282 5.702 28.150 1.00 98.06 91 ALA A C 1
ATOM 736 O O . ALA A 1 91 ? -29.164 6.145 27.006 1.00 98.06 91 ALA A O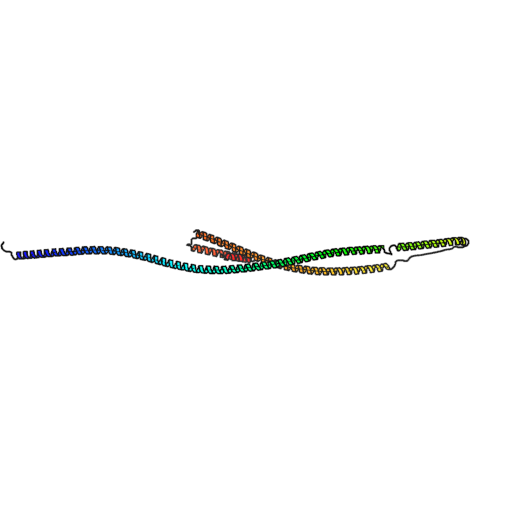 1
ATOM 737 N N . THR A 1 92 ? -28.236 5.269 28.857 1.00 98.00 92 THR A N 1
ATOM 738 C CA . THR A 1 92 ? -26.863 5.244 28.331 1.00 98.00 92 THR A CA 1
ATOM 739 C C . THR A 1 92 ? -26.753 4.338 27.102 1.00 98.00 92 THR A C 1
ATOM 741 O O . THR A 1 92 ? -26.222 4.761 26.077 1.00 98.00 92 THR A O 1
ATOM 744 N N . MET A 1 93 ? -27.339 3.137 27.141 1.00 98.00 93 MET A N 1
ATOM 745 C CA . MET A 1 93 ? -27.343 2.221 25.993 1.00 98.00 93 MET A CA 1
ATOM 746 C C . MET A 1 93 ? -28.073 2.801 24.774 1.00 98.00 93 MET A C 1
ATOM 748 O O . MET A 1 93 ? -27.630 2.605 23.640 1.00 98.00 93 MET A O 1
ATOM 752 N N . HIS A 1 94 ? -29.165 3.544 24.972 1.00 98.06 94 HIS A N 1
ATOM 753 C CA . HIS A 1 94 ? -29.836 4.248 23.877 1.00 98.06 94 HIS A CA 1
ATOM 754 C C . HIS A 1 94 ? -28.945 5.328 23.259 1.00 98.06 94 HIS A C 1
ATOM 756 O O . HIS A 1 94 ? -28.866 5.413 22.034 1.00 98.06 94 HIS A O 1
ATOM 762 N N . ILE A 1 95 ? -28.240 6.109 24.082 1.00 98.06 95 ILE A N 1
ATOM 763 C CA . ILE A 1 95 ? -27.278 7.110 23.601 1.00 98.06 95 ILE A CA 1
ATOM 764 C C . ILE A 1 95 ? -26.181 6.437 22.770 1.00 98.06 95 ILE A C 1
ATOM 766 O O . ILE A 1 95 ? -25.861 6.900 21.675 1.00 98.06 95 ILE A O 1
ATOM 770 N N . ASP A 1 96 ? -25.627 5.328 23.251 1.00 97.94 96 ASP A N 1
ATOM 771 C CA . ASP A 1 96 ? -24.569 4.618 22.534 1.00 97.94 96 ASP A CA 1
ATOM 772 C C . ASP A 1 96 ? -25.078 3.967 21.242 1.00 97.94 96 ASP A C 1
ATOM 774 O O . ASP A 1 96 ? -24.379 3.985 20.231 1.00 97.94 96 ASP A O 1
ATOM 778 N N . THR A 1 97 ? -26.328 3.500 21.218 1.00 98.12 97 THR A N 1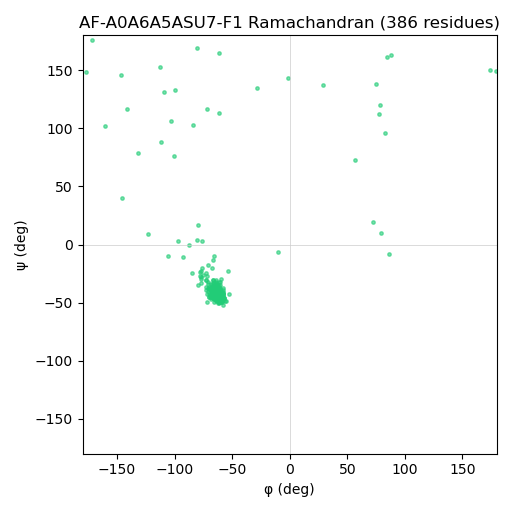
ATOM 779 C CA . THR A 1 97 ? -26.979 3.008 19.993 1.00 98.12 97 THR A CA 1
ATOM 780 C C . THR A 1 97 ? -27.105 4.112 18.940 1.00 98.12 97 THR A C 1
ATOM 782 O O . THR A 1 97 ? -26.827 3.880 17.764 1.00 98.12 97 THR A O 1
ATOM 785 N N . VAL A 1 98 ? -27.473 5.333 19.344 1.00 98.25 98 VAL A N 1
ATOM 786 C CA . VAL A 1 98 ? -27.533 6.487 18.430 1.00 98.25 98 VAL A CA 1
ATOM 787 C C . VAL A 1 98 ? -26.145 6.818 17.881 1.00 98.25 98 VAL A C 1
ATOM 789 O O . VAL A 1 98 ? -25.988 6.934 16.666 1.00 98.25 98 VAL A O 1
ATOM 792 N N . LYS A 1 99 ? -25.117 6.876 18.740 1.00 98.12 99 LYS A N 1
ATOM 793 C CA . LYS A 1 99 ? -23.728 7.108 18.302 1.00 98.12 99 LYS A CA 1
ATOM 794 C C . LYS A 1 99 ? -23.250 6.039 17.319 1.00 98.12 99 LYS A C 1
ATOM 796 O O . LYS A 1 99 ? -22.606 6.368 16.326 1.00 98.12 99 LYS A O 1
ATOM 801 N N . LEU A 1 100 ? -23.557 4.766 17.576 1.00 98.12 100 LEU A N 1
ATOM 802 C CA . LEU A 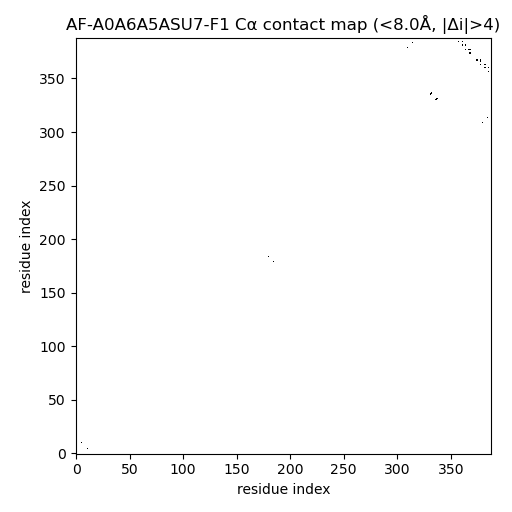1 100 ? -23.211 3.670 16.671 1.00 98.12 100 LEU A CA 1
ATOM 803 C C . LEU A 1 100 ? -23.895 3.832 15.312 1.00 98.12 100 LEU A C 1
ATOM 805 O O . LEU A 1 100 ? -23.230 3.693 14.290 1.00 98.12 100 LEU A O 1
ATOM 809 N N . ASN A 1 101 ? -25.178 4.196 15.280 1.00 97.94 101 ASN A N 1
ATOM 810 C CA . ASN A 1 101 ? -25.892 4.448 14.026 1.00 97.94 101 ASN A CA 1
ATOM 811 C C . ASN A 1 101 ? -25.289 5.621 13.236 1.00 97.94 101 ASN A C 1
ATOM 813 O O . ASN A 1 101 ? -25.130 5.520 12.019 1.00 97.94 101 ASN A O 1
ATOM 817 N N . GLU A 1 102 ? -24.887 6.702 13.909 1.00 97.69 102 GLU A N 1
ATOM 818 C CA . GLU A 1 102 ? -24.169 7.802 13.257 1.00 97.69 102 GLU A CA 1
ATOM 819 C C . GLU A 1 102 ? -22.832 7.344 12.664 1.00 97.69 102 GLU A C 1
ATOM 821 O O . GLU A 1 102 ? -22.506 7.692 11.527 1.00 97.69 102 GLU A O 1
ATOM 826 N N . LEU A 1 103 ? -22.057 6.550 13.409 1.00 98.19 103 LEU A N 1
ATOM 827 C CA . LEU A 1 103 ? -20.788 6.001 12.926 1.00 98.19 103 LEU A CA 1
ATOM 828 C C . LEU A 1 103 ? -20.993 5.063 11.732 1.00 98.19 103 LEU A C 1
ATOM 830 O O . LEU A 1 103 ? -20.226 5.141 10.774 1.00 98.19 103 LEU A O 1
ATOM 834 N N . ILE A 1 104 ? -22.034 4.227 11.755 1.00 97.88 104 ILE A N 1
ATOM 835 C CA . ILE A 1 104 ? -22.403 3.348 10.638 1.00 97.88 104 ILE A CA 1
ATOM 836 C C . ILE A 1 104 ? -22.736 4.179 9.395 1.00 97.88 104 ILE A C 1
ATOM 838 O O . ILE A 1 104 ? -22.230 3.871 8.317 1.00 97.88 104 ILE A O 1
ATOM 842 N N . SER A 1 105 ? -23.523 5.253 9.535 1.00 98.19 105 SER A N 1
ATOM 843 C CA . SER A 1 105 ? -23.845 6.144 8.412 1.00 98.19 105 SER A CA 1
ATOM 844 C C . SER A 1 105 ? -22.587 6.793 7.837 1.00 98.19 105 SER A C 1
ATOM 846 O O . SER A 1 105 ? -22.329 6.675 6.645 1.00 98.19 105 SER A O 1
ATOM 848 N N . ARG A 1 106 ? -21.736 7.388 8.684 1.00 98.12 106 ARG A N 1
ATOM 849 C CA . ARG A 1 106 ? -20.483 8.018 8.230 1.00 98.12 106 ARG A CA 1
ATOM 850 C C . ARG A 1 106 ? -19.543 7.017 7.560 1.00 98.12 106 ARG A C 1
ATOM 852 O O . ARG A 1 106 ? -18.865 7.356 6.591 1.00 98.12 106 ARG A O 1
ATOM 859 N N . HIS A 1 107 ? -19.472 5.790 8.078 1.00 97.88 107 HIS A N 1
ATOM 860 C CA . HIS A 1 107 ? -18.657 4.739 7.476 1.00 97.88 107 HIS A CA 1
ATOM 861 C C . HIS A 1 107 ? -19.212 4.314 6.116 1.00 97.88 107 HIS A C 1
ATOM 863 O O . HIS A 1 107 ? -18.436 4.143 5.179 1.00 97.88 107 HIS A O 1
ATOM 869 N N . ARG A 1 108 ? -20.537 4.186 5.988 1.00 98.25 108 ARG A N 1
ATOM 870 C CA . ARG A 1 108 ? -21.202 3.904 4.714 1.00 98.25 108 ARG A CA 1
ATOM 871 C C . ARG A 1 108 ? -20.903 4.988 3.678 1.00 98.25 108 ARG A C 1
ATOM 873 O O . ARG A 1 108 ? -20.469 4.643 2.586 1.00 98.25 108 ARG A O 1
ATOM 880 N N . ASP A 1 109 ? -21.042 6.261 4.039 1.00 97.69 109 ASP A N 1
ATOM 881 C CA . ASP A 1 109 ? -20.770 7.384 3.130 1.00 97.69 109 ASP A CA 1
ATOM 882 C C . ASP A 1 109 ? -19.303 7.389 2.677 1.00 97.69 109 ASP A C 1
ATOM 884 O O . ASP A 1 109 ? -18.989 7.569 1.500 1.00 97.69 109 ASP A O 1
ATOM 888 N N . LYS A 1 110 ? -18.375 7.124 3.607 1.00 98.00 110 LYS A N 1
ATOM 889 C CA . LYS A 1 110 ? -16.945 7.020 3.292 1.00 98.00 110 LYS A CA 1
ATOM 890 C C . LYS A 1 110 ? -16.637 5.821 2.397 1.00 98.00 110 LYS A C 1
ATOM 892 O O . LYS A 1 110 ? -15.802 5.932 1.503 1.00 98.00 110 LYS A O 1
ATOM 897 N N . GLN A 1 111 ? -17.289 4.687 2.634 1.00 98.19 111 GLN A N 1
ATOM 898 C CA . GLN A 1 111 ? -17.152 3.499 1.801 1.00 98.19 111 GLN A CA 1
ATOM 899 C C . GLN A 1 111 ? -17.653 3.773 0.381 1.00 98.19 111 GLN A C 1
ATOM 901 O O . GLN A 1 111 ? -16.941 3.459 -0.566 1.00 98.19 111 GLN A O 1
ATOM 906 N N . GLU A 1 112 ? -18.814 4.412 0.235 1.00 98.06 112 GLU A N 1
ATOM 907 C CA . GLU A 1 112 ? -19.377 4.788 -1.064 1.00 98.06 112 GLU A CA 1
ATOM 908 C C . GLU A 1 112 ? -18.469 5.773 -1.820 1.00 98.06 112 GLU A C 1
ATOM 910 O O . GLU A 1 112 ? -18.164 5.577 -3.000 1.00 98.06 112 GLU A O 1
ATOM 915 N N . ALA A 1 113 ? -17.942 6.787 -1.127 1.00 97.38 113 ALA A N 1
ATOM 916 C CA . ALA A 1 113 ? -16.982 7.723 -1.704 1.00 97.38 113 ALA A CA 1
ATOM 917 C C . ALA A 1 113 ? -15.711 7.012 -2.202 1.00 97.38 113 ALA A C 1
ATOM 919 O O . ALA A 1 113 ? -15.267 7.259 -3.322 1.00 97.38 113 ALA A O 1
ATOM 920 N N . LEU A 1 114 ? -15.149 6.094 -1.408 1.00 97.62 114 LEU A N 1
ATOM 921 C CA . LEU A 1 114 ? -13.976 5.311 -1.808 1.00 97.62 114 LEU A CA 1
ATOM 922 C C . LEU A 1 114 ? -14.275 4.391 -2.996 1.00 97.62 114 LEU A C 1
ATOM 924 O O . LEU A 1 114 ? -13.448 4.290 -3.900 1.00 97.62 114 LEU A O 1
ATOM 928 N N . THR A 1 115 ? -15.446 3.749 -3.037 1.00 97.19 115 THR A N 1
ATOM 929 C CA . THR A 1 115 ? -15.832 2.916 -4.186 1.00 97.19 115 THR A CA 1
ATOM 930 C C . THR A 1 115 ? -15.990 3.738 -5.460 1.00 97.19 115 THR A C 1
ATOM 932 O O . THR A 1 115 ? -15.547 3.296 -6.516 1.00 97.19 115 THR A O 1
ATOM 935 N N . ASN A 1 116 ? -16.537 4.953 -5.363 1.00 96.81 116 ASN A N 1
ATOM 936 C CA . ASN A 1 116 ? -16.681 5.853 -6.507 1.00 96.81 116 ASN A CA 1
ATOM 937 C C . ASN A 1 116 ? -15.320 6.341 -7.020 1.00 96.81 116 ASN A C 1
ATOM 939 O O . ASN A 1 116 ? -15.085 6.338 -8.227 1.00 96.81 116 ASN A O 1
ATOM 943 N N . VAL A 1 117 ? -14.402 6.703 -6.116 1.00 97.44 117 VAL A N 1
ATOM 944 C CA . VAL A 1 117 ? -13.027 7.082 -6.485 1.00 97.44 117 VAL A CA 1
ATOM 945 C C . VAL A 1 117 ? -12.304 5.916 -7.155 1.00 97.44 117 VAL A C 1
ATOM 947 O O . VAL A 1 117 ? -11.719 6.104 -8.217 1.00 97.44 117 VAL A O 1
ATOM 950 N N . ASN A 1 118 ? -12.389 4.707 -6.593 1.00 96.25 118 ASN A N 1
ATOM 951 C CA . ASN A 1 118 ? -11.782 3.521 -7.200 1.00 96.25 118 ASN A CA 1
ATOM 952 C C . ASN A 1 118 ? -12.350 3.245 -8.596 1.00 96.25 118 ASN A C 1
ATOM 954 O O . ASN A 1 118 ? -11.585 2.988 -9.519 1.00 96.25 118 ASN A O 1
ATOM 958 N N . TYR A 1 119 ? -13.669 3.354 -8.775 1.00 96.94 119 TYR A N 1
ATOM 959 C CA . TYR A 1 119 ? -14.296 3.179 -10.083 1.00 96.94 119 TYR A CA 1
ATOM 960 C C . TYR A 1 119 ? -13.827 4.229 -11.104 1.00 96.94 119 TYR A C 1
ATOM 962 O O . TYR A 1 119 ? -13.538 3.884 -12.250 1.00 96.94 119 TYR A O 1
ATOM 970 N N . SER A 1 120 ? -13.698 5.496 -10.689 1.00 96.50 120 SER A N 1
ATOM 971 C CA . SER A 1 120 ? -13.164 6.568 -11.542 1.00 96.50 120 SER A CA 1
ATOM 972 C C . SER A 1 120 ? -11.719 6.292 -11.954 1.00 96.50 120 SER A C 1
ATOM 974 O O . SER A 1 120 ? -11.399 6.358 -13.138 1.00 96.50 120 SER A O 1
ATOM 976 N N . LEU A 1 121 ? -10.864 5.909 -11.000 1.00 95.44 121 LEU A N 1
ATOM 977 C CA . LEU A 1 121 ? -9.463 5.571 -11.264 1.00 95.44 121 LEU A CA 1
ATOM 978 C C . LEU A 1 121 ? -9.334 4.355 -12.184 1.00 95.44 121 LEU A C 1
ATOM 980 O O . LEU A 1 121 ? -8.522 4.358 -13.102 1.00 95.44 121 LEU A O 1
ATOM 984 N N . GLU A 1 122 ? -10.154 3.319 -11.992 1.00 97.06 122 GLU A N 1
ATOM 985 C CA . GLU A 1 122 ? -10.177 2.170 -12.900 1.00 97.06 122 GLU A CA 1
ATOM 986 C C . GLU A 1 122 ? -10.553 2.567 -14.330 1.00 97.06 122 GLU A C 1
ATOM 988 O O . GLU A 1 122 ? -10.006 2.014 -15.287 1.00 97.06 122 GLU A O 1
ATOM 993 N N . LEU A 1 123 ? -11.499 3.495 -14.491 1.00 97.00 123 LEU A N 1
ATOM 994 C CA . LEU A 1 123 ? -11.896 3.993 -15.802 1.00 97.00 123 LEU A CA 1
ATOM 995 C C . LEU A 1 123 ? -10.770 4.806 -16.453 1.00 97.00 123 LEU A C 1
ATOM 997 O O . LEU A 1 123 ? -10.496 4.611 -17.638 1.00 97.00 123 LEU A O 1
ATOM 1001 N N . GLU A 1 124 ? -10.108 5.669 -15.682 1.00 97.12 124 GLU A N 1
ATOM 1002 C CA . GLU A 1 124 ? -8.951 6.454 -16.125 1.00 97.12 124 GLU A CA 1
ATOM 1003 C C . GLU A 1 124 ? -7.792 5.547 -16.545 1.00 97.12 124 GLU A C 1
ATOM 1005 O O . GLU A 1 124 ? -7.326 5.660 -17.677 1.00 97.12 124 GLU A O 1
ATOM 1010 N N . PHE A 1 125 ? -7.412 4.562 -15.725 1.00 95.88 125 PHE A N 1
ATOM 1011 C CA . PHE A 1 125 ? -6.357 3.608 -16.076 1.00 95.88 125 PHE A CA 1
ATOM 1012 C C . PHE A 1 125 ? -6.701 2.778 -17.311 1.00 95.88 125 PHE A C 1
ATOM 1014 O O . PHE A 1 125 ? -5.848 2.557 -18.166 1.00 95.88 125 PHE A O 1
ATOM 1021 N N . LYS A 1 126 ? -7.956 2.330 -17.453 1.00 97.00 126 LYS A N 1
ATOM 1022 C CA . LYS A 1 126 ? -8.394 1.617 -18.665 1.00 97.00 126 LYS A CA 1
ATOM 1023 C C . LYS A 1 126 ? -8.314 2.500 -19.904 1.00 97.00 126 LYS A C 1
ATOM 1025 O O . LYS A 1 126 ? -8.054 1.989 -20.991 1.00 97.00 126 LYS A O 1
ATOM 1030 N N . ARG A 1 127 ? -8.588 3.797 -19.768 1.00 96.69 127 ARG A N 1
ATOM 1031 C CA . ARG A 1 127 ? -8.494 4.749 -20.872 1.00 96.69 127 ARG A CA 1
ATOM 1032 C C . ARG A 1 127 ? -7.038 5.013 -21.246 1.00 96.69 127 ARG A C 1
ATOM 1034 O O . ARG A 1 127 ? -6.710 4.878 -22.418 1.00 96.69 127 ARG A O 1
ATOM 1041 N N . GLU A 1 128 ? -6.189 5.316 -20.271 1.00 97.31 128 GLU A N 1
ATOM 1042 C CA . GLU A 1 128 ? -4.756 5.554 -20.476 1.00 97.31 128 GLU A CA 1
ATOM 1043 C C . GLU A 1 128 ? -4.080 4.334 -21.113 1.00 97.31 128 GLU A C 1
ATOM 1045 O O . GLU A 1 128 ? -3.335 4.465 -22.080 1.00 97.31 128 GLU A O 1
ATOM 1050 N N . LEU A 1 129 ? -4.421 3.126 -20.655 1.00 97.31 129 LEU A N 1
ATOM 1051 C CA . LEU A 1 129 ? -3.901 1.888 -21.231 1.00 97.31 129 LEU A CA 1
ATOM 1052 C C . LEU A 1 129 ? -4.302 1.729 -22.705 1.00 97.31 129 LEU A C 1
ATOM 1054 O O . LEU A 1 129 ? -3.458 1.386 -23.524 1.00 97.31 129 LEU A O 1
ATOM 1058 N N . LYS A 1 130 ? -5.552 2.046 -23.069 1.00 97.62 130 LYS A N 1
ATOM 1059 C CA . LYS A 1 130 ? -5.996 2.027 -24.474 1.00 97.62 130 LYS A CA 1
ATOM 1060 C C . LYS A 1 130 ? -5.306 3.085 -25.333 1.00 97.62 130 LYS A C 1
ATOM 1062 O O . LYS A 1 130 ? -5.040 2.828 -26.504 1.00 97.62 130 LYS A O 1
ATOM 1067 N N . GLU A 1 131 ? -5.056 4.270 -24.781 1.00 97.56 131 GLU A N 1
ATOM 1068 C CA . GLU A 1 131 ? -4.335 5.343 -25.475 1.00 97.56 131 GLU A CA 1
ATOM 1069 C C . GLU A 1 131 ? -2.880 4.914 -25.744 1.00 97.56 131 GLU A C 1
ATOM 1071 O O . GLU A 1 131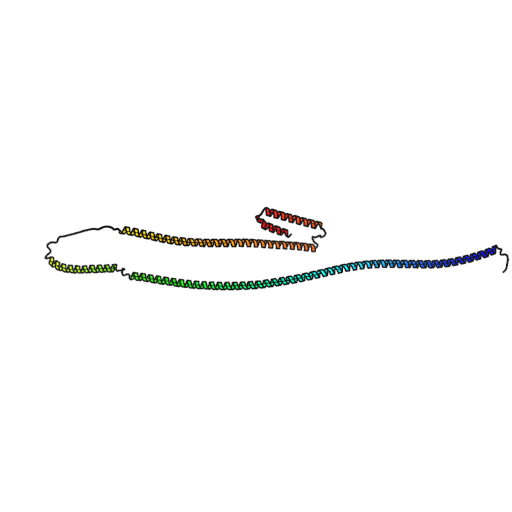 ? -2.438 4.955 -26.892 1.00 97.56 131 GLU A O 1
ATOM 1076 N N . LEU A 1 132 ? -2.187 4.365 -24.741 1.00 95.62 132 LEU A N 1
ATOM 1077 C CA . LEU A 1 132 ? -0.829 3.824 -24.888 1.00 95.62 132 LEU A CA 1
ATOM 1078 C C . LEU A 1 132 ? -0.758 2.625 -25.846 1.00 95.62 132 LEU A C 1
ATOM 1080 O O . LEU A 1 132 ? 0.182 2.517 -26.634 1.00 95.62 132 LEU A O 1
ATOM 1084 N N . GLU 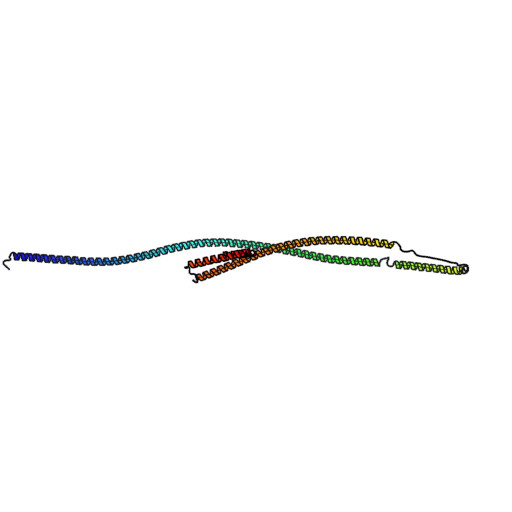A 1 133 ? -1.745 1.726 -25.818 1.00 96.69 133 GLU A N 1
ATOM 1085 C CA . GLU A 1 133 ? -1.843 0.620 -26.780 1.00 96.69 133 GLU A CA 1
ATOM 1086 C C . GLU A 1 133 ? -1.983 1.140 -28.217 1.00 96.69 133 GLU A C 1
ATOM 1088 O O . GLU A 1 133 ? -1.295 0.658 -29.119 1.00 96.69 133 GLU A O 1
ATOM 1093 N N . ALA A 1 134 ? -2.826 2.152 -28.441 1.00 96.75 134 ALA A N 1
ATOM 1094 C CA . ALA A 1 134 ? -2.996 2.764 -29.756 1.00 96.75 134 ALA A CA 1
ATOM 1095 C C . ALA A 1 134 ? -1.711 3.456 -30.246 1.00 96.75 134 ALA A C 1
ATOM 1097 O O . ALA A 1 134 ? -1.340 3.313 -31.416 1.00 96.75 134 ALA A O 1
ATOM 1098 N N . GLU A 1 135 ? -1.003 4.161 -29.360 1.00 97.38 135 GLU A N 1
ATOM 1099 C CA . GLU A 1 135 ? 0.296 4.766 -29.667 1.00 97.38 135 GLU A CA 1
ATOM 1100 C C . GLU A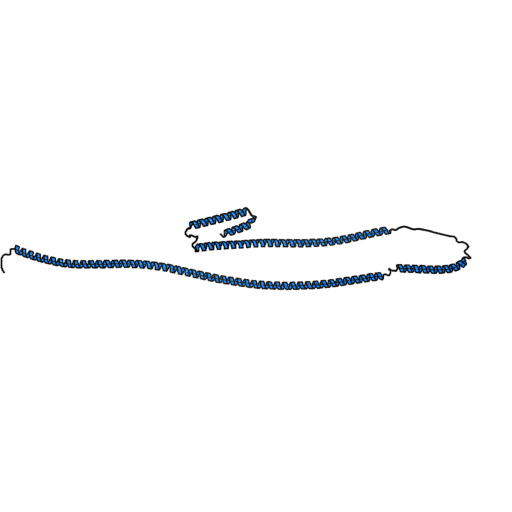 1 135 ? 1.348 3.707 -30.008 1.00 97.38 135 GLU A C 1
ATOM 1102 O O . GLU A 1 135 ? 2.065 3.848 -31.001 1.00 97.38 135 GLU A O 1
ATOM 1107 N N . SER A 1 136 ? 1.398 2.611 -29.245 1.00 96.19 136 SER A N 1
ATOM 1108 C CA . SER A 1 136 ? 2.296 1.482 -29.503 1.00 96.19 136 SER A CA 1
ATOM 1109 C C . SER A 1 136 ? 2.049 0.866 -30.881 1.00 96.19 136 SER A C 1
ATOM 1111 O O . SER A 1 136 ? 2.995 0.678 -31.646 1.00 96.19 136 SER A O 1
ATOM 1113 N N . ILE A 1 137 ? 0.786 0.604 -31.236 1.00 97.75 137 ILE A N 1
ATOM 1114 C CA . ILE A 1 137 ? 0.410 0.071 -32.556 1.00 97.75 137 ILE A CA 1
ATOM 1115 C C . ILE A 1 137 ? 0.817 1.043 -33.674 1.00 97.75 137 ILE A C 1
ATOM 1117 O O . ILE A 1 137 ? 1.346 0.621 -34.704 1.00 97.75 137 ILE A O 1
ATOM 1121 N N . SER A 1 138 ? 0.610 2.349 -33.477 1.00 97.62 138 SER A N 1
ATOM 1122 C CA . SER A 1 138 ? 1.009 3.380 -34.444 1.00 97.62 138 SER A CA 1
ATOM 1123 C C . SER A 1 138 ? 2.528 3.417 -34.653 1.00 97.62 138 SER A C 1
ATOM 1125 O O . SER A 1 138 ? 3.002 3.408 -35.792 1.00 97.62 138 SER A O 1
ATOM 1127 N N . MET A 1 139 ? 3.308 3.384 -33.568 1.00 96.19 139 MET A N 1
ATOM 1128 C CA . MET A 1 139 ? 4.771 3.340 -33.640 1.00 96.19 139 MET A CA 1
ATOM 1129 C C . MET A 1 139 ? 5.279 2.057 -34.305 1.00 96.19 139 MET A C 1
ATOM 1131 O O . MET A 1 139 ? 6.219 2.106 -35.099 1.00 96.19 139 MET A O 1
ATOM 1135 N N . GLU A 1 140 ? 4.650 0.912 -34.038 1.00 97.44 140 GLU A N 1
ATOM 1136 C CA . GLU A 1 140 ? 4.995 -0.351 -34.691 1.00 97.44 140 GLU A CA 1
ATOM 1137 C C . GLU A 1 140 ? 4.710 -0.306 -36.201 1.00 97.44 140 GLU A C 1
ATOM 1139 O O . GLU A 1 140 ? 5.541 -0.736 -37.006 1.00 97.44 140 GLU A O 1
ATOM 1144 N N . ALA A 1 141 ? 3.583 0.287 -36.608 1.00 97.69 141 ALA A N 1
ATOM 1145 C CA . ALA A 1 141 ? 3.265 0.502 -38.016 1.00 97.69 141 ALA A CA 1
ATOM 1146 C C . ALA A 1 141 ? 4.304 1.405 -38.708 1.00 97.69 141 ALA A C 1
ATOM 1148 O O . ALA A 1 141 ? 4.778 1.072 -39.797 1.00 97.69 141 ALA A O 1
ATOM 1149 N N . GLN A 1 142 ? 4.723 2.498 -38.060 1.00 98.19 142 GLN A N 1
ATOM 1150 C CA . GLN A 1 142 ? 5.785 3.372 -38.572 1.00 98.19 142 GLN A CA 1
ATOM 1151 C C . GLN A 1 142 ? 7.125 2.637 -38.693 1.00 98.19 142 GLN A C 1
ATOM 1153 O O . GLN A 1 142 ? 7.789 2.722 -39.727 1.00 98.19 142 GLN A O 1
ATOM 1158 N N . ALA A 1 143 ? 7.510 1.861 -37.677 1.00 97.44 143 ALA A N 1
ATOM 1159 C CA . ALA A 1 143 ? 8.732 1.063 -37.710 1.00 97.44 143 ALA A CA 1
ATOM 1160 C C . ALA A 1 143 ? 8.718 0.043 -38.860 1.00 97.44 143 ALA A C 1
ATOM 1162 O O . ALA A 1 143 ? 9.743 -0.176 -39.511 1.00 97.44 143 ALA A O 1
ATOM 1163 N N . ASN A 1 144 ? 7.561 -0.559 -39.143 1.00 98.00 144 ASN A N 1
ATOM 1164 C CA . ASN A 1 144 ? 7.392 -1.470 -40.270 1.00 98.00 144 ASN A CA 1
ATOM 1165 C C . ASN A 1 144 ? 7.489 -0.748 -41.623 1.00 98.00 144 ASN A C 1
ATOM 1167 O O . ASN A 1 144 ? 8.161 -1.269 -42.514 1.00 98.00 144 ASN A O 1
ATOM 1171 N N . SER A 1 145 ? 6.924 0.458 -41.762 1.00 98.25 145 SER A N 1
ATOM 1172 C CA . SER A 1 145 ? 7.097 1.291 -42.968 1.00 98.25 145 SER A CA 1
ATOM 1173 C C . SER A 1 145 ? 8.572 1.597 -43.225 1.00 98.25 145 SER A C 1
ATOM 1175 O O . SER A 1 145 ? 9.090 1.319 -44.303 1.00 98.25 145 SER A O 1
ATOM 1177 N N . ILE A 1 146 ? 9.296 2.057 -42.199 1.00 97.94 146 ILE A N 1
ATOM 1178 C CA . ILE A 1 146 ? 10.727 2.378 -42.308 1.00 97.94 146 ILE A CA 1
ATOM 1179 C C . ILE A 1 146 ? 11.548 1.134 -42.672 1.00 97.94 146 ILE A C 1
ATOM 1181 O O . ILE A 1 146 ? 12.488 1.212 -43.464 1.00 97.94 146 ILE A O 1
ATOM 1185 N N . LYS A 1 147 ? 11.209 -0.042 -42.126 1.00 98.00 147 LYS A N 1
ATOM 1186 C CA . LYS A 1 147 ? 11.864 -1.305 -42.506 1.00 98.00 147 LYS A CA 1
ATOM 1187 C C . LYS A 1 147 ? 11.630 -1.652 -43.977 1.00 98.00 147 LYS A C 1
ATOM 1189 O O . LYS A 1 147 ? 12.570 -2.101 -44.632 1.00 98.00 147 LYS A O 1
ATOM 1194 N N . GLN A 1 148 ? 10.417 -1.447 -44.488 1.00 98.06 148 GLN A N 1
ATOM 1195 C CA . GLN A 1 148 ? 10.100 -1.670 -45.900 1.00 98.06 148 GLN A CA 1
ATOM 1196 C C . GLN A 1 148 ? 10.855 -0.686 -46.800 1.00 98.06 148 GLN A C 1
ATOM 1198 O O . GLN A 1 148 ? 11.517 -1.118 -47.740 1.00 98.06 148 GLN A O 1
ATOM 1203 N N . GLU A 1 149 ? 10.849 0.606 -46.468 1.00 98.00 149 GLU A N 1
ATOM 1204 C CA . GLU A 1 149 ? 11.604 1.637 -47.191 1.00 98.00 149 GLU A CA 1
ATOM 1205 C C . GLU A 1 149 ? 13.105 1.333 -47.211 1.00 98.00 149 GLU A C 1
ATOM 1207 O O . GLU A 1 149 ? 13.743 1.391 -48.261 1.00 98.00 149 GLU A O 1
ATOM 1212 N N . LYS A 1 150 ? 13.670 0.926 -46.067 1.00 98.00 150 LYS A N 1
ATOM 1213 C CA . LYS A 1 150 ? 15.065 0.484 -45.979 1.00 98.00 150 LYS A CA 1
ATOM 1214 C C . LYS A 1 150 ? 15.342 -0.677 -46.933 1.00 98.00 150 LYS A C 1
ATOM 1216 O O . LYS A 1 150 ? 16.365 -0.655 -47.612 1.00 98.00 150 LYS A O 1
ATOM 1221 N N . GLN A 1 151 ? 14.473 -1.688 -46.972 1.00 97.88 151 GLN A N 1
ATOM 1222 C CA . GLN A 1 151 ? 14.660 -2.831 -47.865 1.00 97.88 151 GLN A CA 1
ATOM 1223 C C . GLN A 1 151 ? 14.599 -2.403 -49.335 1.00 97.88 151 GLN A C 1
ATOM 1225 O O . GLN A 1 151 ? 15.474 -2.778 -50.107 1.00 97.88 151 GLN A O 1
ATOM 1230 N N . MET A 1 152 ? 13.643 -1.545 -49.698 1.00 98.19 152 MET A N 1
ATOM 1231 C CA . MET A 1 152 ? 13.549 -0.996 -51.052 1.00 98.19 152 MET A CA 1
ATOM 1232 C C . MET A 1 152 ? 14.812 -0.223 -51.451 1.00 98.19 152 MET A C 1
ATOM 1234 O O . MET A 1 152 ? 15.295 -0.377 -52.570 1.00 98.19 152 MET A O 1
ATOM 1238 N N . LEU A 1 153 ? 15.367 0.591 -50.548 1.00 97.62 153 LEU A N 1
ATOM 1239 C CA . LEU A 1 153 ? 16.615 1.317 -50.797 1.00 97.62 153 LEU A CA 1
ATOM 1240 C C . LEU A 1 153 ? 17.810 0.370 -50.955 1.00 97.62 153 LEU A C 1
ATOM 1242 O O . LEU A 1 153 ? 18.654 0.605 -51.814 1.00 97.62 153 LEU A O 1
ATOM 1246 N N . LEU A 1 154 ? 17.883 -0.705 -50.166 1.00 97.75 154 LEU A N 1
ATOM 1247 C CA . LEU A 1 154 ? 18.923 -1.726 -50.324 1.00 97.75 154 LEU A CA 1
ATOM 1248 C C . LEU A 1 154 ? 18.832 -2.411 -51.691 1.00 97.75 154 LEU A C 1
ATOM 1250 O O . LEU A 1 154 ? 19.848 -2.547 -52.368 1.00 97.75 154 LEU A O 1
ATOM 1254 N N . ASP A 1 155 ? 17.626 -2.773 -52.125 1.00 97.75 155 ASP A N 1
ATOM 1255 C CA . ASP A 1 155 ? 17.412 -3.385 -53.438 1.00 97.75 155 ASP A CA 1
ATOM 1256 C C . ASP A 1 155 ? 17.807 -2.418 -54.573 1.00 97.75 155 ASP A C 1
ATOM 1258 O O . ASP A 1 155 ? 18.441 -2.820 -55.550 1.00 97.75 155 ASP A O 1
ATOM 1262 N N . GLN A 1 156 ? 17.510 -1.120 -54.423 1.00 97.88 156 GLN A N 1
ATOM 1263 C CA . GLN A 1 156 ? 17.949 -0.080 -55.361 1.00 97.88 156 GLN A CA 1
ATOM 1264 C C . GLN A 1 156 ? 19.474 0.075 -55.395 1.00 97.88 156 GLN A C 1
ATOM 1266 O O . GLN A 1 156 ? 20.039 0.223 -56.477 1.00 97.88 156 GLN A O 1
ATOM 1271 N N . ILE A 1 157 ? 20.149 0.026 -54.241 1.00 97.44 157 ILE A N 1
ATOM 1272 C CA . ILE A 1 157 ? 21.616 0.085 -54.169 1.00 97.44 157 ILE A CA 1
ATOM 1273 C C . ILE A 1 157 ? 22.228 -1.088 -54.936 1.00 97.44 157 ILE A C 1
ATOM 1275 O O . ILE A 1 157 ? 23.108 -0.863 -55.763 1.00 97.44 157 ILE A O 1
ATOM 1279 N N . ILE A 1 158 ? 21.724 -2.309 -54.731 1.00 97.88 158 ILE A N 1
ATOM 1280 C CA . ILE A 1 158 ? 22.207 -3.505 -55.439 1.00 97.88 158 ILE A CA 1
ATOM 1281 C C . ILE A 1 158 ? 22.060 -3.339 -56.959 1.00 97.88 158 ILE A C 1
ATOM 1283 O O . ILE A 1 158 ? 22.968 -3.682 -57.720 1.00 97.88 158 ILE A O 1
ATOM 1287 N N . GLU A 1 159 ? 20.938 -2.788 -57.427 1.00 97.62 159 GLU A N 1
ATOM 1288 C CA . GLU A 1 159 ? 20.734 -2.545 -58.858 1.00 97.62 159 GLU A CA 1
ATOM 1289 C C . GLU A 1 159 ? 21.691 -1.471 -59.405 1.00 97.62 159 GLU A C 1
ATOM 1291 O O . GLU A 1 159 ? 22.260 -1.642 -60.484 1.00 97.62 159 GLU A O 1
ATOM 1296 N N . VAL A 1 160 ? 21.943 -0.395 -58.653 1.00 97.75 160 VAL A N 1
ATOM 1297 C CA . VAL A 1 160 ? 22.933 0.626 -59.032 1.00 97.75 160 VAL A CA 1
ATOM 1298 C C . VAL A 1 160 ? 24.346 0.038 -59.076 1.00 97.75 160 VAL A C 1
ATOM 1300 O O . VAL A 1 160 ? 25.071 0.281 -60.039 1.00 97.75 160 VAL A O 1
ATOM 1303 N N . GLU A 1 161 ? 24.739 -0.779 -58.098 1.00 97.00 161 GLU A N 1
ATOM 1304 C CA . GLU A 1 161 ? 26.031 -1.481 -58.095 1.00 97.00 161 GLU A CA 1
ATOM 1305 C C . GLU A 1 161 ? 26.183 -2.380 -59.327 1.00 97.00 161 GLU A C 1
ATOM 1307 O O . GLU A 1 161 ? 27.221 -2.365 -59.998 1.00 97.00 161 GLU A O 1
ATOM 1312 N N . ARG A 1 162 ? 25.123 -3.108 -59.696 1.00 97.44 162 ARG A N 1
ATOM 1313 C CA . ARG A 1 162 ? 25.097 -3.921 -60.917 1.00 97.44 162 ARG A CA 1
ATOM 1314 C C . ARG A 1 162 ? 25.276 -3.069 -62.175 1.00 97.44 162 ARG A C 1
ATOM 1316 O O . ARG A 1 162 ? 26.001 -3.474 -63.089 1.00 97.44 162 ARG A O 1
ATOM 1323 N N . GLN A 1 163 ? 24.641 -1.898 -62.241 1.00 97.19 163 GLN A N 1
ATOM 1324 C CA . GLN A 1 163 ? 24.806 -0.965 -63.357 1.00 97.19 163 GLN A CA 1
ATOM 1325 C C . GLN A 1 163 ? 26.227 -0.403 -63.425 1.00 97.19 163 GLN A C 1
ATOM 1327 O O . GLN A 1 163 ? 26.789 -0.340 -64.519 1.00 97.19 163 GLN A O 1
ATOM 1332 N N . ILE A 1 164 ? 26.829 -0.054 -62.283 1.00 96.56 164 ILE A N 1
ATOM 1333 C CA . ILE A 1 164 ? 28.229 0.385 -62.203 1.00 96.56 164 ILE A CA 1
ATOM 1334 C C . ILE A 1 164 ? 29.147 -0.701 -62.772 1.00 96.56 164 ILE A C 1
ATOM 1336 O O . ILE A 1 164 ? 29.887 -0.417 -63.711 1.00 96.56 164 ILE A O 1
ATOM 1340 N N . MET A 1 165 ? 29.031 -1.953 -62.311 1.00 97.06 165 MET A N 1
ATOM 1341 C CA . MET A 1 165 ? 29.839 -3.068 -62.833 1.00 97.06 165 MET A CA 1
ATOM 1342 C C . MET A 1 165 ? 29.666 -3.266 -64.347 1.00 97.06 165 MET A C 1
ATOM 1344 O O . MET A 1 165 ? 30.622 -3.564 -65.067 1.00 97.06 165 MET A O 1
ATOM 1348 N N . LEU A 1 166 ? 28.443 -3.104 -64.860 1.00 98.00 166 LEU A N 1
ATOM 1349 C CA . LEU A 1 166 ? 28.167 -3.203 -66.293 1.00 98.00 166 LEU A CA 1
ATOM 1350 C C . LEU A 1 166 ? 28.869 -2.089 -67.080 1.00 98.00 166 LEU A C 1
ATOM 1352 O O . LEU A 1 166 ? 29.455 -2.362 -68.130 1.00 98.00 166 LEU A O 1
ATOM 1356 N N . TRP A 1 167 ? 28.826 -0.850 -66.589 1.00 98.12 167 TRP A N 1
ATOM 1357 C CA . TRP A 1 167 ? 29.517 0.281 -67.208 1.00 98.12 167 TRP A CA 1
ATOM 1358 C C . TRP A 1 167 ? 31.035 0.152 -67.127 1.00 98.12 167 TRP A C 1
ATOM 1360 O O . TRP A 1 167 ? 31.707 0.393 -68.127 1.00 98.12 167 TRP A O 1
ATOM 1370 N N . GLU A 1 168 ? 31.577 -0.305 -66.000 1.00 96.88 168 GLU A N 1
ATOM 1371 C CA . GLU A 1 168 ? 33.001 -0.618 -65.859 1.00 96.88 168 GLU A CA 1
ATOM 1372 C C . GLU A 1 168 ? 33.443 -1.652 -66.897 1.00 96.88 168 GLU A C 1
ATOM 1374 O O . GLU A 1 168 ? 34.434 -1.442 -67.599 1.00 96.88 168 GLU A O 1
ATOM 1379 N N . LYS A 1 169 ? 32.663 -2.727 -67.075 1.00 97.31 169 LYS A N 1
ATOM 1380 C CA . LYS A 1 169 ? 32.934 -3.742 -68.100 1.00 97.31 169 LYS A CA 1
ATOM 1381 C C . LYS A 1 169 ? 32.862 -3.170 -69.517 1.00 97.31 169 LYS A C 1
ATOM 1383 O O . LYS A 1 169 ? 33.709 -3.506 -70.340 1.00 97.31 169 LYS A O 1
ATOM 1388 N N . LYS A 1 170 ? 31.882 -2.308 -69.816 1.00 97.31 170 LYS A N 1
ATOM 1389 C CA . LYS A 1 170 ? 31.789 -1.626 -71.120 1.00 97.31 170 LYS A CA 1
ATOM 1390 C C . LYS A 1 170 ? 33.014 -0.754 -71.389 1.00 97.31 170 LYS A C 1
ATOM 1392 O O . LYS A 1 170 ? 33.603 -0.884 -72.453 1.00 97.31 170 LYS A O 1
ATOM 1397 N N . ILE A 1 171 ? 33.417 0.068 -70.419 1.00 95.88 171 ILE A N 1
ATOM 1398 C CA . ILE A 1 171 ? 34.600 0.936 -70.521 1.00 95.88 171 ILE A CA 1
ATOM 1399 C C . ILE A 1 171 ? 35.868 0.098 -70.711 1.00 95.88 171 ILE A C 1
ATOM 1401 O O . ILE A 1 171 ? 36.737 0.468 -71.495 1.00 95.88 171 ILE A O 1
ATOM 1405 N N . GLN A 1 172 ? 35.990 -1.028 -70.005 1.00 95.75 172 GLN A N 1
ATOM 1406 C CA . GLN A 1 172 ? 37.131 -1.929 -70.151 1.00 95.75 172 GLN A CA 1
ATOM 1407 C C . GLN A 1 172 ? 37.208 -2.515 -71.565 1.00 95.75 172 GLN A C 1
ATOM 1409 O O . GLN A 1 172 ? 38.261 -2.431 -72.192 1.00 95.75 172 GLN A O 1
ATOM 1414 N N . ILE A 1 173 ? 36.092 -3.035 -72.088 1.00 95.88 173 ILE A N 1
ATOM 1415 C CA . ILE A 1 173 ? 36.019 -3.542 -73.466 1.00 95.88 173 ILE A CA 1
ATOM 1416 C C . ILE A 1 173 ? 36.349 -2.425 -74.457 1.00 95.88 173 ILE A C 1
ATOM 1418 O O . ILE A 1 173 ? 37.127 -2.645 -75.375 1.00 95.88 173 ILE A O 1
ATOM 1422 N N . GLU A 1 174 ? 35.815 -1.219 -74.266 1.00 94.00 174 GLU A N 1
ATOM 1423 C CA . GLU A 1 174 ? 36.099 -0.078 -75.139 1.00 94.00 174 GLU A CA 1
ATOM 1424 C C . GLU A 1 174 ? 37.597 0.262 -75.155 1.00 94.00 174 GLU A C 1
ATOM 1426 O O . GLU A 1 174 ? 38.189 0.373 -76.228 1.00 94.00 174 GLU A O 1
ATOM 1431 N N . LYS A 1 175 ? 38.250 0.317 -73.986 1.00 93.38 175 LYS A N 1
ATOM 1432 C CA . LYS A 1 175 ? 39.706 0.511 -73.879 1.00 93.38 175 LYS A CA 1
ATOM 1433 C C . LYS A 1 175 ? 40.497 -0.597 -74.573 1.00 93.38 175 LYS A C 1
ATOM 1435 O O . LYS A 1 175 ? 41.456 -0.295 -75.277 1.00 93.38 175 LYS A O 1
ATOM 1440 N N . GLU A 1 176 ? 40.106 -1.857 -74.389 1.00 91.44 176 GLU A N 1
ATOM 1441 C CA . GLU A 1 176 ? 40.739 -3.005 -75.050 1.00 91.44 176 GLU A CA 1
ATOM 1442 C C . GLU A 1 176 ? 40.562 -2.944 -76.572 1.00 91.44 176 GLU A C 1
ATOM 1444 O O . GLU A 1 176 ? 41.526 -3.135 -77.311 1.00 91.44 176 GLU A O 1
ATOM 1449 N N . THR A 1 177 ? 39.362 -2.606 -77.055 1.00 90.50 177 THR A N 1
ATOM 1450 C CA . THR A 1 177 ? 39.102 -2.433 -78.491 1.00 90.50 177 THR A CA 1
ATOM 1451 C C . THR A 1 177 ? 39.882 -1.262 -79.074 1.00 90.50 177 THR A C 1
ATOM 1453 O O . THR A 1 177 ? 40.461 -1.413 -80.144 1.00 90.50 177 THR A O 1
ATOM 1456 N N . GLN A 1 178 ? 39.973 -0.130 -78.369 1.00 87.31 178 GLN A N 1
ATOM 1457 C CA . GLN A 1 178 ? 40.746 1.031 -78.805 1.00 87.31 178 GLN A CA 1
ATOM 1458 C C . GLN A 1 178 ? 42.245 0.718 -78.864 1.00 87.31 178 GLN A C 1
ATOM 1460 O O . GLN A 1 178 ? 42.910 1.141 -79.802 1.00 87.31 178 GLN A O 1
ATOM 1465 N N . ALA A 1 179 ? 42.767 -0.051 -77.903 1.00 87.06 179 ALA A N 1
ATOM 1466 C CA . ALA A 1 179 ? 44.149 -0.524 -77.926 1.00 87.06 179 ALA A CA 1
ATOM 1467 C C . ALA A 1 179 ? 44.408 -1.511 -79.079 1.00 87.06 179 ALA A C 1
ATOM 1469 O O . ALA A 1 179 ? 45.477 -1.482 -79.679 1.00 87.06 179 ALA A O 1
ATOM 1470 N N . ALA A 1 180 ? 43.437 -2.365 -79.421 1.00 84.06 180 ALA A N 1
ATOM 1471 C CA . ALA A 1 180 ? 43.537 -3.275 -80.564 1.00 84.06 180 ALA A CA 1
ATOM 1472 C C . ALA A 1 180 ? 43.407 -2.560 -81.925 1.00 84.06 180 ALA A C 1
ATOM 1474 O O . ALA A 1 180 ? 43.987 -3.007 -82.910 1.00 84.06 180 ALA A O 1
ATOM 1475 N N . LEU A 1 181 ? 42.643 -1.464 -81.980 1.00 78.81 181 LEU A N 1
ATOM 1476 C CA . LEU A 1 181 ? 42.450 -0.608 -83.157 1.00 78.81 181 LEU A CA 1
ATOM 1477 C C . LEU A 1 181 ? 43.514 0.493 -83.287 1.00 78.81 181 LEU A C 1
ATOM 1479 O O . LEU A 1 181 ? 43.437 1.281 -84.229 1.00 78.81 181 LEU A O 1
ATOM 1483 N N . ASP A 1 182 ? 44.472 0.572 -82.359 1.00 76.25 182 ASP A N 1
ATOM 1484 C CA . ASP A 1 182 ? 45.494 1.614 -82.336 1.00 76.25 182 ASP A CA 1
ATOM 1485 C C . ASP A 1 182 ? 46.360 1.564 -83.613 1.00 76.25 182 ASP A C 1
ATOM 1487 O O . ASP A 1 182 ? 47.125 0.614 -83.805 1.00 76.25 182 ASP A O 1
ATOM 1491 N N . PRO A 1 183 ? 46.288 2.589 -84.487 1.00 67.94 183 PRO A N 1
ATOM 1492 C CA . PRO A 1 183 ? 47.063 2.637 -85.721 1.00 67.94 183 PRO A CA 1
ATOM 1493 C C . PRO A 1 183 ? 48.572 2.770 -85.496 1.00 67.94 183 PRO A C 1
ATOM 1495 O O . PRO A 1 183 ? 49.321 2.655 -86.467 1.00 67.94 183 PRO A O 1
ATOM 1498 N N . GLU A 1 184 ? 49.035 3.090 -84.280 1.00 68.12 184 GLU A N 1
ATOM 1499 C CA . GLU A 1 184 ? 50.463 3.107 -83.937 1.00 68.12 184 GLU A CA 1
ATOM 1500 C C . GLU A 1 184 ? 51.021 1.694 -83.714 1.00 68.12 184 GLU A C 1
ATOM 1502 O O . GLU A 1 184 ? 52.191 1.426 -84.027 1.00 68.12 184 GLU A O 1
ATOM 1507 N N . VAL A 1 185 ? 50.182 0.759 -83.256 1.00 64.94 185 VAL A N 1
ATOM 1508 C CA . VAL A 1 185 ? 50.547 -0.649 -83.085 1.00 64.94 185 VAL A CA 1
ATOM 1509 C C . VAL A 1 185 ? 50.680 -1.286 -84.471 1.00 64.94 185 VAL A C 1
ATOM 1511 O O . VAL A 1 185 ? 49.747 -1.330 -85.263 1.00 64.94 185 VAL A O 1
ATOM 1514 N N . GLY A 1 186 ? 51.892 -1.731 -84.809 1.00 64.88 186 GLY A N 1
ATOM 1515 C CA . GLY A 1 186 ? 52.226 -2.228 -86.149 1.00 64.88 186 GLY A CA 1
ATOM 1516 C C . GLY A 1 186 ? 52.642 -1.139 -87.145 1.00 64.88 186 GLY A C 1
ATOM 1517 O O . GLY A 1 186 ? 53.192 -1.462 -88.194 1.00 64.88 186 GLY A O 1
ATOM 1518 N N . GLN A 1 187 ? 52.519 0.154 -86.818 1.00 73.38 187 GLN A N 1
ATOM 1519 C CA . GLN A 1 187 ? 52.998 1.242 -87.684 1.00 73.38 187 GLN A CA 1
ATOM 1520 C C . GLN A 1 187 ? 54.527 1.254 -87.809 1.00 73.38 187 GLN A C 1
ATOM 1522 O O . GLN A 1 187 ? 55.073 1.599 -88.857 1.00 73.38 187 GLN A O 1
ATOM 1527 N N . ALA A 1 188 ? 55.236 0.855 -86.748 1.00 75.56 188 ALA A N 1
ATOM 1528 C CA . ALA A 1 188 ? 56.683 0.661 -86.787 1.00 75.56 188 ALA A CA 1
ATOM 1529 C C . ALA A 1 188 ? 57.074 -0.488 -87.733 1.00 75.56 188 ALA A C 1
ATOM 1531 O O . ALA A 1 188 ? 58.035 -0.358 -88.492 1.00 75.56 188 ALA A O 1
ATOM 1532 N N . GLU A 1 189 ? 56.306 -1.579 -87.729 1.00 78.94 189 GLU A N 1
ATOM 1533 C CA . GLU A 1 189 ? 56.498 -2.719 -88.629 1.00 78.94 189 GLU A CA 1
ATOM 1534 C C . GLU A 1 189 ? 56.132 -2.353 -90.071 1.00 78.94 189 GLU A C 1
ATOM 1536 O O . GLU A 1 189 ? 56.918 -2.625 -90.974 1.00 78.94 189 GLU A O 1
ATOM 1541 N N . ALA A 1 190 ? 55.029 -1.631 -90.288 1.00 80.38 190 ALA A N 1
ATOM 1542 C CA . ALA A 1 190 ? 54.631 -1.087 -91.585 1.00 80.38 190 ALA A CA 1
ATOM 1543 C C . ALA A 1 190 ? 55.694 -0.136 -92.154 1.00 80.38 190 ALA A C 1
ATOM 1545 O O . ALA A 1 190 ? 56.158 -0.340 -93.270 1.00 80.38 190 ALA A O 1
ATOM 1546 N N . LYS A 1 191 ? 56.189 0.831 -91.368 1.00 82.38 191 LYS A N 1
ATOM 1547 C CA . LYS A 1 191 ? 57.286 1.732 -91.777 1.00 82.38 191 LYS A CA 1
ATOM 1548 C C . LYS A 1 191 ? 58.606 0.996 -92.011 1.00 82.38 191 LYS A C 1
ATOM 1550 O O . LYS A 1 191 ? 59.439 1.461 -92.791 1.00 82.38 191 LYS A O 1
ATOM 1555 N N . ASN A 1 192 ? 58.861 -0.109 -91.309 1.00 84.50 192 ASN A N 1
ATOM 1556 C CA . ASN A 1 192 ? 60.024 -0.960 -91.571 1.00 84.50 192 ASN A CA 1
ATOM 1557 C C . ASN A 1 192 ? 59.852 -1.735 -92.881 1.00 84.50 192 ASN A C 1
ATOM 1559 O O . ASN A 1 192 ? 60.793 -1.779 -93.669 1.00 84.50 192 ASN A O 1
ATOM 1563 N N . MET A 1 193 ? 58.660 -2.273 -93.146 1.00 83.56 193 MET A N 1
ATOM 1564 C CA . MET A 1 193 ? 58.316 -2.916 -94.413 1.00 83.56 193 MET A CA 1
ATOM 1565 C C . MET A 1 193 ? 58.367 -1.928 -95.581 1.00 83.56 193 MET A C 1
ATOM 1567 O O . MET A 1 193 ? 58.935 -2.255 -96.612 1.00 83.56 193 MET A O 1
ATOM 1571 N N . GLU A 1 194 ? 57.884 -0.695 -95.426 1.00 85.69 194 GLU A N 1
ATOM 1572 C CA . GLU A 1 194 ? 58.007 0.366 -96.435 1.00 85.69 194 GLU A CA 1
ATOM 1573 C C . GLU A 1 194 ? 59.468 0.713 -96.725 1.00 85.69 194 GLU A C 1
ATOM 1575 O O . GLU A 1 194 ? 59.863 0.829 -97.886 1.00 85.69 194 GLU A O 1
ATOM 1580 N N . ARG A 1 195 ? 60.297 0.839 -95.680 1.00 86.56 195 ARG A N 1
ATOM 1581 C CA . ARG A 1 195 ? 61.743 1.045 -95.834 1.00 86.56 195 ARG A CA 1
ATOM 1582 C C . ARG A 1 195 ? 62.418 -0.145 -96.507 1.00 86.56 195 ARG A C 1
ATOM 1584 O O . ARG A 1 195 ? 63.331 0.063 -97.302 1.00 86.56 195 ARG A O 1
ATOM 1591 N N . GLU A 1 196 ? 61.971 -1.365 -96.232 1.00 88.19 196 GLU A N 1
ATOM 1592 C CA . GLU A 1 196 ? 62.469 -2.566 -96.898 1.00 88.1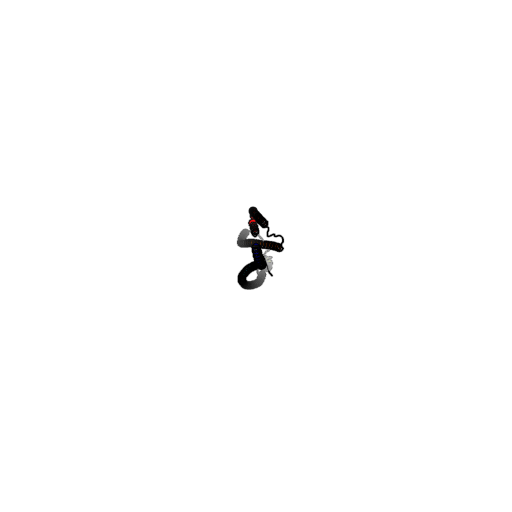9 196 GLU A CA 1
ATOM 1593 C C . GLU A 1 196 ? 62.037 -2.625 -98.364 1.00 88.19 196 GLU A C 1
ATOM 1595 O O . GLU A 1 196 ? 62.877 -2.845 -99.228 1.00 88.19 196 GLU A O 1
ATOM 1600 N N . ILE A 1 197 ? 60.777 -2.312 -98.678 1.00 85.56 197 ILE A N 1
ATOM 1601 C CA . ILE A 1 197 ? 60.283 -2.162 -100.053 1.00 85.56 197 ILE A CA 1
ATOM 1602 C C . ILE A 1 197 ? 61.091 -1.087 -100.779 1.00 85.56 197 ILE A C 1
ATOM 1604 O O . ILE A 1 197 ? 61.486 -1.287 -101.924 1.00 85.56 197 ILE A O 1
ATOM 1608 N N . HIS A 1 198 ? 61.384 0.039 -100.127 1.00 88.69 198 HIS A N 1
ATOM 1609 C CA . HIS A 1 198 ? 62.227 1.080 -100.703 1.00 88.69 198 HIS A CA 1
ATOM 1610 C C . HIS A 1 198 ? 63.662 0.587 -100.930 1.00 88.69 198 HIS A C 1
ATOM 1612 O O . HIS A 1 198 ? 64.210 0.812 -102.005 1.00 88.69 198 HIS A O 1
ATOM 1618 N N . ARG A 1 199 ? 64.253 -0.162 -99.987 1.00 88.62 199 ARG A N 1
ATOM 1619 C CA . ARG A 1 199 ? 65.555 -0.822 -100.185 1.00 88.62 199 ARG A CA 1
ATOM 1620 C C . ARG A 1 199 ? 65.528 -1.815 -101.342 1.00 88.62 199 ARG A C 1
ATOM 1622 O O . ARG A 1 199 ? 66.465 -1.826 -102.132 1.00 88.62 199 ARG A O 1
ATOM 1629 N N . MET A 1 200 ? 64.475 -2.616 -101.476 1.00 86.38 200 MET A N 1
ATOM 1630 C CA . MET A 1 200 ? 64.317 -3.562 -102.580 1.00 86.38 200 MET A CA 1
ATOM 1631 C C . MET A 1 200 ? 64.129 -2.845 -103.918 1.00 86.38 200 MET A C 1
ATOM 1633 O O . MET A 1 200 ? 64.728 -3.263 -104.900 1.00 86.38 200 MET A O 1
ATOM 1637 N N . ARG A 1 201 ? 63.377 -1.738 -103.959 1.00 85.69 201 ARG A N 1
ATOM 1638 C CA . ARG A 1 201 ? 63.244 -0.882 -105.151 1.00 85.69 201 ARG A CA 1
ATOM 1639 C C . ARG A 1 201 ? 64.572 -0.243 -105.535 1.00 85.69 201 ARG A C 1
ATOM 1641 O O . ARG A 1 201 ? 64.951 -0.316 -106.691 1.00 85.69 201 ARG A O 1
ATOM 1648 N N . LEU A 1 202 ? 65.316 0.300 -104.573 1.00 85.88 202 LEU A N 1
ATOM 1649 C CA . LEU A 1 202 ? 66.662 0.823 -104.817 1.00 85.88 202 LEU A CA 1
ATOM 1650 C C . LEU A 1 202 ? 67.629 -0.275 -105.259 1.00 85.88 202 LEU A C 1
ATOM 1652 O O . LEU A 1 202 ? 68.522 -0.011 -106.055 1.00 85.88 202 LEU A O 1
ATOM 1656 N N . ARG A 1 203 ? 67.470 -1.503 -104.753 1.00 87.44 203 ARG A N 1
ATOM 1657 C CA . ARG A 1 203 ? 68.257 -2.660 -105.186 1.00 87.44 203 ARG A CA 1
ATOM 1658 C C . ARG A 1 203 ? 67.890 -3.090 -106.602 1.00 87.44 203 ARG A C 1
ATOM 1660 O O . ARG A 1 203 ? 68.798 -3.438 -107.342 1.00 87.44 203 ARG A O 1
ATOM 1667 N N . LEU A 1 204 ? 66.612 -3.038 -106.975 1.00 85.38 204 LEU A N 1
ATOM 1668 C CA . LEU A 1 204 ? 66.140 -3.256 -108.343 1.00 85.38 204 LEU A CA 1
ATOM 1669 C C . LEU A 1 204 ? 66.715 -2.190 -109.279 1.00 85.38 204 LEU A C 1
ATOM 1671 O O . LEU A 1 204 ? 67.351 -2.536 -110.258 1.00 85.38 204 LEU A O 1
ATOM 1675 N N . GLU A 1 205 ? 66.598 -0.914 -108.919 1.00 85.31 205 GLU A N 1
ATOM 1676 C CA . GLU A 1 205 ? 67.138 0.205 -109.695 1.00 85.31 205 GLU A CA 1
ATOM 1677 C C . GLU A 1 205 ? 68.675 0.156 -109.769 1.00 85.31 205 GLU A C 1
ATOM 1679 O O . GLU A 1 205 ? 69.280 0.520 -110.770 1.00 85.31 205 GLU A O 1
ATOM 1684 N N . ALA A 1 206 ? 69.343 -0.316 -108.711 1.00 82.00 206 ALA A N 1
ATOM 1685 C CA . ALA A 1 206 ? 70.777 -0.578 -108.731 1.00 82.00 206 ALA A CA 1
ATOM 1686 C C . ALA A 1 206 ? 71.132 -1.768 -109.626 1.00 82.00 206 ALA A C 1
ATOM 1688 O O . ALA A 1 206 ? 72.145 -1.695 -110.299 1.00 82.00 206 ALA A O 1
ATOM 1689 N N . LEU A 1 207 ? 70.314 -2.822 -109.662 1.00 82.44 207 LEU A N 1
ATOM 1690 C CA . LEU A 1 207 ? 70.459 -3.951 -110.584 1.00 82.44 207 LEU A CA 1
ATOM 1691 C C . LEU A 1 207 ? 70.235 -3.523 -112.035 1.00 82.44 207 LEU A C 1
ATOM 1693 O O . LEU A 1 207 ? 71.005 -3.930 -112.893 1.00 82.44 207 LEU A O 1
ATOM 1697 N N . GLU A 1 208 ? 69.243 -2.676 -112.304 1.00 80.38 208 GLU A N 1
ATOM 1698 C CA . GLU A 1 208 ? 69.004 -2.070 -113.618 1.00 80.38 208 GLU A CA 1
ATOM 1699 C C . GLU A 1 208 ? 70.188 -1.185 -114.014 1.00 80.38 208 GLU A C 1
ATOM 1701 O O . GLU A 1 208 ? 70.758 -1.363 -115.087 1.00 80.38 208 GLU A O 1
ATOM 1706 N N . ARG A 1 209 ? 70.660 -0.322 -113.105 1.00 80.81 209 ARG A N 1
ATOM 1707 C CA . ARG A 1 209 ? 71.878 0.469 -113.314 1.00 80.81 209 ARG A CA 1
ATOM 1708 C C . ARG A 1 209 ? 73.129 -0.386 -113.437 1.00 80.81 209 ARG A C 1
ATOM 1710 O O . ARG A 1 209 ? 74.032 0.037 -114.136 1.00 80.81 209 ARG A O 1
ATOM 1717 N N . ASP A 1 210 ? 73.236 -1.533 -112.777 1.00 78.69 210 ASP A N 1
ATOM 1718 C CA . ASP A 1 210 ? 74.364 -2.457 -112.924 1.00 78.69 210 ASP A CA 1
ATOM 1719 C C . ASP A 1 210 ? 74.248 -3.278 -114.207 1.00 78.69 210 ASP A C 1
ATOM 1721 O O . ASP A 1 210 ? 75.265 -3.635 -114.780 1.00 78.69 210 ASP A O 1
ATOM 1725 N N . GLN A 1 211 ? 73.044 -3.515 -114.721 1.00 75.50 211 GLN A N 1
ATOM 1726 C CA . GLN A 1 211 ? 72.822 -4.092 -116.040 1.00 75.50 211 GLN A CA 1
ATOM 1727 C C . GLN A 1 211 ? 73.202 -3.084 -117.136 1.00 75.50 211 GLN A C 1
ATOM 1729 O O . GLN A 1 211 ? 73.953 -3.424 -118.048 1.00 75.50 211 GLN A O 1
ATOM 1734 N N . GLU A 1 212 ? 72.788 -1.823 -117.000 1.00 75.62 212 GLU A N 1
ATOM 1735 C CA . GLU A 1 212 ? 73.216 -0.706 -117.851 1.00 75.62 212 GLU A CA 1
ATOM 1736 C C . GLU A 1 212 ? 74.713 -0.423 -117.708 1.00 75.62 212 GLU A C 1
ATOM 1738 O O . GLU A 1 212 ? 75.398 -0.186 -118.697 1.00 75.62 212 GLU A O 1
ATOM 1743 N N . ARG A 1 213 ? 75.255 -0.489 -116.488 1.00 72.12 213 ARG A N 1
ATOM 1744 C CA . ARG A 1 213 ? 76.684 -0.342 -116.210 1.00 72.12 213 ARG A CA 1
ATOM 1745 C C . ARG A 1 213 ? 77.455 -1.544 -116.710 1.00 72.12 213 ARG A C 1
ATOM 1747 O O . ARG A 1 213 ? 78.562 -1.330 -117.136 1.00 72.12 213 ARG A O 1
ATOM 1754 N N . MET A 1 214 ? 76.925 -2.760 -116.718 1.00 69.06 214 MET A N 1
ATOM 1755 C CA . MET A 1 214 ? 77.582 -3.923 -117.315 1.00 69.06 214 MET A CA 1
ATOM 1756 C C . MET A 1 214 ? 77.633 -3.781 -118.836 1.00 69.06 214 MET A C 1
ATOM 1758 O O . MET A 1 214 ? 78.670 -4.072 -119.419 1.00 69.06 214 MET A O 1
ATOM 1762 N N . ILE A 1 215 ? 76.577 -3.251 -119.466 1.00 70.31 215 ILE A N 1
ATOM 1763 C CA . ILE A 1 215 ? 76.582 -2.861 -120.886 1.00 70.31 215 ILE A CA 1
ATOM 1764 C C . ILE A 1 215 ? 77.632 -1.762 -121.120 1.00 70.31 215 ILE A C 1
ATOM 1766 O O . ILE A 1 215 ? 78.524 -1.909 -121.953 1.00 70.31 215 ILE A O 1
ATOM 1770 N N . PHE A 1 216 ? 77.618 -0.719 -120.291 1.00 66.31 216 PHE A N 1
ATOM 1771 C CA . PHE A 1 216 ? 78.539 0.410 -120.374 1.00 66.31 216 PHE A CA 1
ATOM 1772 C C . PHE A 1 216 ? 79.977 0.070 -119.942 1.00 66.31 216 PHE A C 1
ATOM 1774 O O . PHE A 1 216 ? 80.904 0.706 -120.409 1.00 66.31 216 PHE A O 1
ATOM 1781 N N . GLU A 1 217 ? 80.220 -0.906 -119.065 1.00 58.88 217 GLU A N 1
ATOM 1782 C CA . GLU A 1 217 ? 81.528 -1.409 -118.609 1.00 58.88 217 GLU A CA 1
ATOM 1783 C C . GLU A 1 217 ? 82.071 -2.453 -119.573 1.00 58.88 217 GLU A C 1
ATOM 1785 O O . GLU A 1 217 ? 83.283 -2.544 -119.699 1.00 58.88 217 GLU A O 1
ATOM 1790 N N . MET A 1 218 ? 81.233 -3.143 -120.349 1.00 56.59 218 MET A N 1
ATOM 1791 C CA . MET A 1 218 ? 81.676 -3.802 -121.580 1.00 56.59 218 MET A CA 1
ATOM 1792 C C . MET A 1 218 ? 82.234 -2.766 -122.570 1.00 56.59 218 MET A C 1
ATOM 1794 O O . MET A 1 218 ? 83.317 -2.952 -123.123 1.00 56.59 218 MET A O 1
ATOM 1798 N N . GLU A 1 219 ? 81.546 -1.631 -122.728 1.00 56.03 219 GLU A N 1
ATOM 1799 C CA . GLU A 1 219 ? 81.951 -0.523 -123.610 1.00 56.03 219 GLU A CA 1
ATOM 1800 C C . GLU A 1 219 ? 83.117 0.312 -123.034 1.00 56.03 219 GLU A C 1
ATOM 1802 O O . GLU A 1 219 ? 83.931 0.879 -123.763 1.00 56.03 219 GLU A O 1
ATOM 1807 N N . ARG A 1 220 ? 83.264 0.347 -121.707 1.00 48.72 220 ARG A N 1
ATOM 1808 C CA . ARG A 1 220 ? 84.236 1.166 -120.966 1.00 48.72 220 ARG A CA 1
ATOM 1809 C C . ARG A 1 220 ? 85.409 0.356 -120.400 1.00 48.72 220 ARG A C 1
ATOM 1811 O O . ARG A 1 220 ? 86.409 0.965 -120.034 1.00 48.72 220 ARG A O 1
ATOM 1818 N N . ALA A 1 221 ? 85.384 -0.979 -120.428 1.00 47.62 221 ALA A N 1
ATOM 1819 C CA . ALA A 1 221 ? 86.566 -1.840 -120.266 1.00 47.62 221 ALA A CA 1
ATOM 1820 C C . ALA A 1 221 ? 87.502 -1.772 -121.487 1.00 47.62 221 ALA A C 1
ATOM 1822 O O . ALA A 1 221 ? 88.689 -2.070 -121.364 1.00 47.62 221 ALA A O 1
ATOM 1823 N N . ILE A 1 222 ? 87.000 -1.281 -122.628 1.00 50.69 222 ILE A N 1
ATOM 1824 C CA . ILE A 1 222 ? 87.805 -0.859 -123.784 1.00 50.69 222 ILE A CA 1
ATOM 1825 C C . ILE A 1 222 ? 88.461 0.518 -123.541 1.00 50.69 222 ILE A C 1
ATOM 1827 O O . ILE A 1 222 ? 89.552 0.774 -124.039 1.00 50.69 222 ILE A O 1
ATOM 1831 N N . HIS A 1 223 ? 87.866 1.389 -122.716 1.00 41.91 223 HIS A N 1
ATOM 1832 C CA . HIS A 1 223 ? 88.259 2.807 -122.615 1.00 41.91 223 HIS A CA 1
ATOM 1833 C C . HIS A 1 223 ? 88.661 3.307 -121.218 1.00 41.91 223 HIS A C 1
ATOM 1835 O O . HIS A 1 223 ? 88.856 4.503 -121.016 1.00 41.91 223 HIS A O 1
ATOM 1841 N N . LYS A 1 224 ? 88.806 2.423 -120.230 1.00 43.09 224 LYS A N 1
ATOM 1842 C CA . LYS A 1 224 ? 89.187 2.798 -118.857 1.00 43.09 224 LYS A CA 1
ATOM 1843 C C . LYS A 1 224 ? 90.062 1.738 -118.183 1.00 43.09 224 LYS A C 1
ATOM 1845 O O . LYS A 1 224 ? 89.967 1.495 -116.984 1.00 43.09 224 LYS A O 1
ATOM 1850 N N . ARG A 1 225 ? 90.978 1.175 -118.985 1.00 38.19 225 ARG A N 1
ATOM 1851 C CA . ARG A 1 225 ? 92.316 0.726 -118.554 1.00 38.19 225 ARG A CA 1
ATOM 1852 C C . ARG A 1 225 ? 93.282 1.917 -118.364 1.00 38.19 225 ARG A C 1
ATOM 1854 O O . ARG A 1 225 ? 94.428 1.701 -117.995 1.00 38.19 225 ARG A O 1
ATOM 1861 N N . ASP A 1 226 ? 92.791 3.148 -118.538 1.00 35.56 226 ASP A N 1
ATOM 1862 C CA . ASP A 1 226 ? 93.514 4.403 -118.322 1.00 35.56 226 ASP A CA 1
ATOM 1863 C C . ASP A 1 226 ? 92.965 5.188 -117.120 1.00 35.56 226 ASP A C 1
ATOM 1865 O O . ASP A 1 226 ? 92.137 6.084 -117.238 1.00 35.56 226 ASP A O 1
ATOM 1869 N N . ALA A 1 227 ? 93.525 4.875 -115.953 1.00 29.22 227 ALA A N 1
ATOM 1870 C CA . ALA A 1 227 ? 93.580 5.738 -114.772 1.00 29.22 227 ALA A CA 1
ATOM 1871 C C . ALA A 1 227 ? 92.343 5.783 -113.843 1.00 29.22 227 ALA A C 1
ATOM 1873 O O . ALA A 1 227 ? 91.413 6.580 -113.969 1.00 29.22 227 ALA A O 1
ATOM 1874 N N . ILE A 1 228 ? 92.441 4.960 -112.792 1.00 29.27 228 ILE A N 1
ATOM 1875 C CA . ILE A 1 228 ? 91.803 5.119 -111.478 1.00 29.27 228 ILE A CA 1
ATOM 1876 C C . ILE A 1 228 ? 92.851 5.693 -110.508 1.00 29.27 228 ILE A C 1
ATOM 1878 O O . ILE A 1 228 ? 93.937 5.128 -110.406 1.00 29.27 228 ILE A O 1
ATOM 1882 N N . ALA A 1 229 ? 92.506 6.727 -109.730 1.00 31.03 229 ALA A N 1
ATOM 1883 C CA . ALA A 1 229 ? 93.138 7.057 -108.438 1.00 31.03 229 ALA A CA 1
ATOM 1884 C C . ALA A 1 229 ? 92.195 7.976 -107.606 1.00 31.03 229 ALA A C 1
ATOM 1886 O O . ALA A 1 229 ? 91.955 9.101 -108.020 1.00 31.03 229 ALA A O 1
ATOM 1887 N N . MET A 1 230 ? 91.456 7.471 -106.591 1.00 28.17 230 MET A N 1
ATOM 1888 C CA . MET A 1 230 ? 91.754 7.501 -105.121 1.00 28.17 230 MET A CA 1
ATOM 1889 C C . MET A 1 230 ? 91.520 8.895 -104.455 1.00 28.17 230 MET A C 1
ATOM 1891 O O . MET A 1 230 ? 91.957 9.876 -105.025 1.00 28.17 230 MET A O 1
ATOM 1895 N N . ARG A 1 231 ? 90.947 9.147 -103.250 1.00 30.92 231 ARG A N 1
ATOM 1896 C CA . ARG A 1 231 ? 90.440 8.377 -102.079 1.00 30.92 231 ARG A CA 1
ATOM 1897 C C . ARG A 1 231 ? 90.016 9.353 -100.925 1.00 30.92 231 ARG A C 1
ATOM 1899 O O . ARG A 1 231 ? 90.728 10.322 -100.708 1.00 30.92 231 ARG A O 1
ATOM 1906 N N . GLY A 1 232 ? 89.029 8.980 -100.080 1.00 29.39 232 GLY A N 1
ATOM 1907 C CA . GLY A 1 232 ? 88.980 9.202 -98.593 1.00 29.39 232 GLY A CA 1
ATOM 1908 C C . GLY A 1 232 ? 88.375 10.514 -98.019 1.00 29.39 232 GLY A C 1
ATOM 1909 O O . GLY A 1 232 ? 88.300 11.489 -98.743 1.00 29.39 232 GLY A O 1
ATOM 1910 N N . ARG A 1 233 ? 87.984 10.675 -96.728 1.00 30.67 233 ARG A N 1
ATOM 1911 C CA . ARG A 1 233 ? 87.783 9.809 -95.522 1.00 30.67 233 ARG A CA 1
ATOM 1912 C C . ARG A 1 233 ? 87.325 10.683 -94.297 1.00 30.67 233 ARG A C 1
ATOM 1914 O O . ARG A 1 233 ? 87.869 11.766 -94.149 1.00 30.67 233 ARG A O 1
ATOM 1921 N N . GLY A 1 234 ? 86.513 10.145 -93.357 1.00 28.47 234 GLY A N 1
ATOM 1922 C CA . GLY A 1 234 ? 86.467 10.459 -91.884 1.00 28.47 234 GLY A CA 1
ATOM 1923 C C . GLY A 1 234 ? 85.625 11.666 -91.379 1.00 28.47 234 GLY A C 1
ATOM 1924 O O . GLY A 1 234 ? 85.356 12.554 -92.165 1.00 28.47 234 GLY A O 1
ATOM 1925 N N . LYS A 1 235 ? 85.205 11.838 -90.101 1.00 28.80 235 LYS A N 1
ATOM 1926 C CA . LYS A 1 235 ? 85.163 11.039 -88.841 1.00 28.80 235 LYS A CA 1
ATOM 1927 C C . LYS A 1 235 ? 84.447 11.871 -87.717 1.00 28.80 235 LYS A C 1
ATOM 1929 O O . LYS A 1 235 ? 84.685 13.067 -87.657 1.00 28.80 235 LYS A O 1
ATOM 1934 N N . LYS A 1 236 ? 83.745 11.191 -86.785 1.00 30.03 236 LYS A N 1
ATOM 1935 C CA . LYS A 1 236 ? 83.547 11.430 -85.314 1.00 30.03 236 LYS A CA 1
ATOM 1936 C C . LYS A 1 236 ? 82.568 12.471 -84.685 1.00 30.03 236 LYS A C 1
ATOM 1938 O O . LYS A 1 236 ? 82.740 13.669 -84.831 1.00 30.03 236 LYS A O 1
ATOM 1943 N N . GLU A 1 237 ? 81.641 11.900 -83.890 1.00 37.97 237 GLU A N 1
ATOM 1944 C CA . GLU A 1 237 ? 81.175 12.136 -82.487 1.00 37.97 237 GLU A CA 1
ATOM 1945 C C . GLU A 1 237 ? 81.224 13.517 -81.789 1.00 37.97 237 GLU A C 1
ATOM 1947 O O . GLU A 1 237 ? 82.257 14.178 -81.761 1.00 37.97 237 GLU A O 1
ATOM 1952 N N . SER A 1 238 ? 80.129 13.827 -81.066 1.00 31.67 238 SER A N 1
ATOM 1953 C CA . SER A 1 238 ? 80.024 14.811 -79.969 1.00 31.67 238 SER A CA 1
ATOM 1954 C C . SER A 1 238 ? 79.009 14.351 -78.904 1.00 31.67 238 SER A C 1
ATOM 1956 O O . SER A 1 238 ? 77.989 13.746 -79.230 1.00 31.67 238 SER A O 1
ATOM 1958 N N . ASP A 1 239 ? 79.315 14.697 -77.653 1.00 36.88 239 ASP A N 1
ATOM 1959 C CA . ASP A 1 239 ? 78.734 14.264 -76.378 1.00 36.88 239 ASP A CA 1
ATOM 1960 C C . ASP A 1 239 ? 77.410 14.930 -75.927 1.00 36.88 239 ASP A C 1
ATOM 1962 O O . ASP A 1 239 ? 76.956 15.946 -76.452 1.00 36.88 239 ASP A O 1
ATOM 1966 N N . MET A 1 240 ? 76.854 14.293 -74.886 1.00 42.88 240 MET A N 1
ATOM 1967 C CA . MET A 1 240 ? 75.714 14.563 -73.989 1.00 42.88 240 MET A CA 1
ATOM 1968 C C . MET A 1 240 ? 75.304 16.025 -73.700 1.00 42.88 240 MET A C 1
ATOM 1970 O O . MET A 1 240 ? 76.101 16.864 -73.288 1.00 42.88 240 MET A O 1
ATOM 1974 N N . THR A 1 241 ? 73.988 16.266 -73.759 1.00 55.94 241 THR A N 1
ATOM 1975 C CA . THR A 1 241 ? 73.307 17.563 -73.593 1.00 55.94 241 THR A CA 1
ATOM 1976 C C . THR A 1 241 ? 72.430 17.689 -72.333 1.00 55.94 241 THR A C 1
ATOM 1978 O O . THR A 1 241 ? 71.831 16.724 -71.864 1.00 55.94 241 THR A O 1
ATOM 1981 N N . GLN A 1 242 ? 72.299 18.946 -71.888 1.00 52.56 242 GLN A N 1
ATOM 1982 C CA . GLN A 1 242 ? 71.362 19.699 -71.015 1.00 52.56 242 GLN A CA 1
ATOM 1983 C C . GLN A 1 242 ? 70.007 19.100 -70.524 1.00 52.56 242 GLN A C 1
ATOM 1985 O O . GLN A 1 242 ? 69.348 19.710 -69.681 1.00 52.56 242 GLN A O 1
ATOM 1990 N N . ALA A 1 243 ? 69.566 17.923 -70.973 1.00 56.59 243 ALA A N 1
ATOM 1991 C CA . ALA A 1 243 ? 68.254 17.337 -70.661 1.00 56.59 243 ALA A CA 1
ATOM 1992 C C . ALA A 1 243 ? 68.149 16.704 -69.253 1.00 56.59 243 ALA A C 1
ATOM 1994 O O . ALA A 1 243 ? 67.054 16.601 -68.696 1.00 56.59 243 ALA A O 1
ATOM 1995 N N . SER A 1 244 ? 69.270 16.316 -68.635 1.00 54.50 244 SER A N 1
ATOM 1996 C CA . SER A 1 244 ? 69.274 15.673 -67.307 1.00 54.50 244 SER A CA 1
ATOM 1997 C C . SER A 1 244 ? 68.965 16.641 -66.154 1.00 54.50 244 SER A C 1
ATOM 1999 O O . SER A 1 244 ? 68.437 16.226 -65.119 1.00 54.50 244 SER A O 1
ATOM 2001 N N . LEU A 1 245 ? 69.227 17.939 -66.341 1.00 57.59 245 LEU A N 1
ATOM 2002 C CA . LEU A 1 245 ? 68.986 18.979 -65.336 1.00 57.59 245 LEU A CA 1
ATOM 2003 C C . LEU A 1 245 ? 67.513 19.414 -65.276 1.00 57.59 245 LEU A C 1
ATOM 2005 O O . LEU A 1 245 ? 66.991 19.643 -64.186 1.00 57.59 245 LEU A O 1
ATOM 2009 N N . LEU A 1 246 ? 66.805 19.436 -66.411 1.00 61.31 246 LEU A N 1
ATOM 2010 C CA . LEU A 1 246 ? 65.377 19.786 -66.464 1.00 61.31 246 LEU A CA 1
ATOM 2011 C C . LEU A 1 246 ? 64.476 18.695 -65.855 1.00 61.31 246 LEU A C 1
ATOM 2013 O O . LEU A 1 246 ? 63.497 19.007 -65.177 1.00 61.31 246 LEU A O 1
ATOM 2017 N N . SER A 1 247 ? 64.852 17.420 -66.003 1.00 65.62 247 SER A N 1
ATOM 2018 C CA . SER A 1 247 ? 64.139 16.284 -65.395 1.00 65.62 247 SER A CA 1
ATOM 2019 C C . SER A 1 247 ? 64.140 16.340 -63.858 1.00 65.62 247 SER A C 1
ATOM 2021 O O . SER A 1 247 ? 63.115 16.105 -63.212 1.00 65.62 247 SER A O 1
ATOM 2023 N N . LYS A 1 248 ? 65.262 16.757 -63.252 1.00 64.75 248 LYS A N 1
ATOM 2024 C CA . LYS A 1 248 ? 65.404 16.835 -61.789 1.00 64.75 248 LYS A CA 1
ATOM 2025 C C . LYS A 1 248 ? 64.508 17.917 -61.169 1.00 64.75 248 LYS A C 1
ATOM 2027 O O . LYS A 1 248 ? 63.925 17.705 -60.103 1.00 64.75 248 LYS A O 1
ATOM 2032 N N . VAL A 1 249 ? 64.350 19.051 -61.854 1.00 70.00 249 VAL A N 1
ATOM 2033 C CA . VAL A 1 249 ? 63.491 20.162 -61.409 1.00 70.00 249 VAL A CA 1
ATOM 2034 C C . VAL A 1 249 ? 62.011 19.765 -61.452 1.00 70.00 249 VAL A C 1
ATOM 2036 O O . VAL A 1 249 ? 61.298 19.977 -60.471 1.00 70.00 249 VAL A O 1
ATOM 2039 N N . ALA A 1 250 ? 61.568 19.088 -62.517 1.00 73.81 250 ALA A N 1
ATOM 2040 C CA . ALA A 1 250 ? 60.193 18.595 -62.633 1.00 73.81 250 ALA A CA 1
ATOM 2041 C C . ALA A 1 250 ? 59.832 17.584 -61.525 1.00 73.81 250 ALA A C 1
ATOM 2043 O O . ALA A 1 250 ? 58.746 17.647 -60.942 1.00 73.81 250 ALA A O 1
ATOM 2044 N N . THR A 1 251 ? 60.760 16.693 -61.154 1.00 76.00 251 THR A N 1
ATOM 2045 C CA . THR A 1 251 ? 60.532 15.749 -60.046 1.00 76.00 251 THR A CA 1
ATOM 2046 C C . THR A 1 251 ? 60.387 16.421 -58.680 1.00 76.00 251 THR A C 1
ATOM 2048 O O . THR A 1 251 ? 59.588 15.964 -57.862 1.00 76.00 251 THR A O 1
ATOM 2051 N N . LEU A 1 252 ? 61.116 17.510 -58.414 1.00 73.38 252 LEU A N 1
ATOM 2052 C CA . LEU A 1 252 ? 61.003 18.243 -57.147 1.00 73.38 252 LEU A CA 1
ATOM 2053 C C . LEU A 1 252 ? 59.690 19.033 -57.063 1.00 73.38 252 LEU A C 1
ATOM 2055 O O . LEU A 1 252 ? 59.054 19.058 -56.010 1.00 73.38 252 LEU A O 1
ATOM 2059 N N . GLN A 1 253 ? 59.230 19.594 -58.181 1.00 76.38 253 GLN A N 1
ATOM 2060 C CA . GLN A 1 253 ? 57.955 20.310 -58.258 1.00 76.38 253 GLN A CA 1
ATOM 2061 C C . GLN A 1 253 ? 56.749 19.385 -58.021 1.00 76.38 253 GLN A C 1
ATOM 2063 O O . GLN A 1 253 ? 55.810 19.751 -57.312 1.00 76.38 253 GLN A O 1
ATOM 2068 N N . ASN A 1 254 ? 56.799 18.156 -58.547 1.00 81.00 254 ASN A N 1
ATOM 2069 C CA . ASN A 1 254 ? 55.764 17.150 -58.298 1.00 81.00 254 ASN A CA 1
ATOM 2070 C C . ASN A 1 254 ? 55.747 16.676 -56.838 1.00 81.00 254 ASN A C 1
ATOM 2072 O O . ASN A 1 254 ? 54.669 16.540 -56.263 1.00 81.00 254 ASN A O 1
ATOM 2076 N N . LYS A 1 255 ? 56.914 16.505 -56.200 1.00 81.69 255 LYS A N 1
ATOM 2077 C CA . LYS A 1 255 ? 56.987 16.175 -54.765 1.00 81.69 255 LYS A CA 1
ATOM 2078 C C . LYS A 1 255 ? 56.414 17.283 -53.879 1.00 81.69 255 LYS A C 1
ATOM 2080 O O . LYS A 1 255 ? 55.707 16.980 -52.925 1.00 81.69 255 LYS A O 1
ATOM 2085 N N . ALA A 1 256 ? 56.649 18.550 -54.220 1.00 76.19 256 ALA A N 1
ATOM 2086 C CA . ALA A 1 256 ? 56.077 19.678 -53.486 1.00 76.19 256 ALA A CA 1
ATOM 2087 C C . ALA A 1 256 ? 54.540 19.736 -53.597 1.00 76.19 256 ALA A C 1
ATOM 2089 O O . ALA A 1 256 ? 53.856 19.964 -52.602 1.00 76.19 256 ALA A O 1
ATOM 2090 N N . ARG A 1 257 ? 53.977 19.468 -54.786 1.00 84.50 257 ARG A N 1
ATOM 2091 C CA . ARG A 1 257 ? 52.514 19.391 -54.977 1.00 84.50 257 ARG A CA 1
ATOM 2092 C C . ARG A 1 257 ? 51.886 18.207 -54.247 1.00 84.50 257 ARG A C 1
ATOM 2094 O O . ARG A 1 257 ? 50.810 18.351 -53.675 1.00 84.50 257 ARG A O 1
ATOM 2101 N N . GLN A 1 258 ? 52.556 17.057 -54.254 1.00 86.62 258 GLN A N 1
ATOM 2102 C CA . GLN A 1 258 ? 52.101 15.868 -53.540 1.00 86.62 258 GLN A CA 1
ATOM 2103 C C . GLN A 1 258 ? 52.081 16.108 -52.022 1.00 86.62 258 GLN A C 1
ATOM 2105 O O . GLN A 1 258 ? 51.059 15.865 -51.385 1.00 86.62 258 GLN A O 1
ATOM 2110 N N . ALA A 1 259 ? 53.144 16.706 -51.473 1.00 79.38 259 ALA A N 1
ATOM 2111 C CA . ALA A 1 259 ? 53.206 17.087 -50.063 1.00 79.38 259 ALA A CA 1
ATOM 2112 C C . ALA A 1 259 ? 52.099 18.087 -49.676 1.00 79.38 259 ALA A C 1
ATOM 2114 O O . ALA A 1 259 ? 51.474 17.927 -48.633 1.00 79.38 259 ALA A O 1
ATOM 2115 N N . ALA A 1 260 ? 51.791 19.068 -50.534 1.00 85.38 260 ALA A N 1
ATOM 2116 C CA . ALA A 1 260 ? 50.703 20.024 -50.298 1.00 85.38 260 ALA A CA 1
ATOM 2117 C C . ALA A 1 260 ? 49.303 19.373 -50.307 1.00 85.38 260 ALA A C 1
ATOM 2119 O O . ALA A 1 260 ? 48.396 19.804 -49.595 1.00 85.38 260 ALA A O 1
ATOM 2120 N N . LYS A 1 261 ? 49.107 18.324 -51.115 1.00 90.38 261 LYS A N 1
ATOM 2121 C CA . LYS A 1 261 ? 47.851 17.560 -51.141 1.00 90.38 261 LYS A CA 1
ATOM 2122 C C . LYS A 1 261 ? 47.701 16.692 -49.889 1.00 90.38 261 LYS A C 1
ATOM 2124 O O . LYS A 1 261 ? 46.602 16.582 -49.349 1.00 90.38 261 LYS A O 1
ATOM 2129 N N . GLU A 1 262 ? 48.797 16.101 -49.424 1.00 90.69 262 GLU A N 1
ATOM 2130 C CA . GLU A 1 262 ? 48.840 15.299 -48.198 1.00 90.69 262 GLU A CA 1
ATOM 2131 C C . GLU A 1 262 ? 48.597 16.156 -46.950 1.00 90.69 262 GLU A C 1
ATOM 2133 O O . GLU A 1 262 ? 47.797 15.768 -46.100 1.00 90.69 262 GLU A O 1
ATOM 2138 N N . THR A 1 263 ? 49.172 17.361 -46.865 1.00 86.88 263 THR A N 1
ATOM 2139 C CA . THR A 1 263 ? 48.895 18.286 -45.752 1.00 86.88 263 THR A CA 1
ATOM 2140 C C . THR A 1 263 ? 47.435 18.739 -45.718 1.00 86.88 263 THR A C 1
ATOM 2142 O O . THR A 1 263 ? 46.829 18.727 -44.649 1.00 86.88 263 THR A O 1
ATOM 2145 N N . ALA A 1 264 ? 46.823 19.045 -46.866 1.00 91.00 264 ALA A N 1
ATOM 2146 C CA . ALA A 1 264 ? 45.400 19.399 -46.929 1.00 91.00 264 ALA A CA 1
ATOM 2147 C C . ALA A 1 264 ? 44.476 18.233 -46.516 1.00 91.00 264 ALA A C 1
ATOM 2149 O O . ALA A 1 264 ? 43.448 18.436 -45.863 1.00 91.00 264 ALA A O 1
ATOM 2150 N N . ALA A 1 265 ? 44.838 16.994 -46.869 1.00 91.94 265 ALA A N 1
ATOM 2151 C CA . ALA A 1 265 ? 44.107 15.804 -46.436 1.00 91.94 265 ALA A CA 1
ATOM 2152 C C . ALA A 1 265 ? 44.217 15.589 -44.916 1.00 91.94 265 ALA A C 1
ATOM 2154 O O . ALA A 1 265 ? 43.211 15.296 -44.264 1.00 91.94 265 ALA A O 1
ATOM 2155 N N . LEU A 1 266 ? 45.410 15.795 -44.347 1.00 90.62 266 LEU A N 1
ATOM 2156 C CA . LEU A 1 266 ? 45.640 15.724 -42.904 1.00 90.62 266 LEU A CA 1
ATOM 2157 C C . LEU A 1 266 ? 44.870 16.815 -42.145 1.00 90.62 266 LEU A C 1
ATOM 2159 O O . LEU A 1 266 ? 44.241 16.508 -41.137 1.00 90.62 266 LEU A O 1
ATOM 2163 N N . GLU A 1 267 ? 44.811 18.052 -42.646 1.00 91.12 267 GLU A N 1
ATOM 2164 C CA . GLU A 1 267 ? 43.990 19.115 -42.042 1.00 91.12 267 GLU A CA 1
ATOM 2165 C C . GLU A 1 267 ? 42.497 18.766 -42.017 1.00 91.12 267 GLU A C 1
ATOM 2167 O O . GLU A 1 267 ? 41.814 19.002 -41.015 1.00 91.12 267 GLU A O 1
ATOM 2172 N N . LYS A 1 268 ? 41.973 18.169 -43.095 1.00 92.31 268 LYS A N 1
ATOM 2173 C CA . LYS A 1 268 ? 40.577 17.711 -43.135 1.00 92.31 268 LYS A CA 1
ATOM 2174 C C . LYS A 1 268 ? 40.324 16.598 -42.113 1.00 92.31 268 LYS A C 1
ATOM 2176 O O . LYS A 1 268 ? 39.302 16.628 -41.428 1.00 92.31 268 LYS A O 1
ATOM 2181 N N . ALA A 1 269 ? 41.258 15.655 -41.977 1.00 93.81 269 ALA A N 1
ATOM 2182 C CA . ALA A 1 269 ? 41.175 14.585 -40.987 1.00 93.81 269 ALA A CA 1
ATOM 2183 C C . ALA A 1 269 ? 41.227 15.125 -39.546 1.00 93.81 269 ALA A C 1
ATOM 2185 O O . ALA A 1 269 ? 40.443 14.685 -38.706 1.00 93.81 269 ALA A O 1
ATOM 2186 N N . ILE A 1 270 ? 42.080 16.119 -39.270 1.00 92.94 270 ILE A N 1
ATOM 2187 C CA . ILE A 1 270 ? 42.163 16.785 -37.960 1.00 92.94 270 ILE A CA 1
ATOM 2188 C C . ILE A 1 270 ? 40.838 17.473 -37.619 1.00 92.94 270 ILE A C 1
ATOM 2190 O O . ILE A 1 270 ? 40.317 17.272 -36.524 1.00 92.94 270 ILE A O 1
ATOM 2194 N N . LYS A 1 271 ? 40.236 18.215 -38.559 1.00 94.06 271 LYS A N 1
ATOM 2195 C CA . LYS A 1 271 ? 38.920 18.847 -38.344 1.00 94.06 271 LYS A CA 1
ATOM 2196 C C . LYS A 1 271 ? 37.831 17.819 -38.043 1.00 94.06 271 LYS A C 1
ATOM 2198 O O . LYS A 1 271 ? 37.063 18.002 -37.105 1.00 94.06 271 LYS A O 1
ATOM 2203 N N . GLN A 1 272 ? 37.790 16.717 -38.792 1.00 94.06 272 GLN A N 1
ATOM 2204 C CA . GLN A 1 272 ? 36.826 15.645 -38.543 1.00 94.06 272 GLN A CA 1
ATOM 2205 C C . GLN A 1 272 ? 37.033 14.998 -37.166 1.00 94.06 272 GLN A C 1
ATOM 2207 O O . GLN A 1 272 ? 36.060 14.722 -36.468 1.00 94.06 272 GLN A O 1
ATOM 2212 N N . LYS A 1 273 ? 38.288 14.791 -36.750 1.00 93.31 273 LYS A N 1
ATOM 2213 C CA . LYS A 1 273 ? 38.616 14.265 -35.419 1.00 93.31 273 LYS A CA 1
ATOM 2214 C C . LYS A 1 273 ? 38.267 15.240 -34.294 1.00 93.31 273 LYS A C 1
ATOM 2216 O O . LYS A 1 273 ? 37.807 14.784 -33.255 1.00 93.31 273 LYS A O 1
ATOM 2221 N N . SER A 1 274 ? 38.402 16.547 -34.516 1.00 94.62 274 SER A N 1
ATOM 2222 C CA . SER A 1 274 ? 37.966 17.581 -33.568 1.00 94.62 274 SER A CA 1
ATOM 2223 C C . SER A 1 274 ? 36.458 17.513 -33.323 1.00 94.62 274 SER A C 1
ATOM 2225 O O . SER A 1 274 ? 36.033 17.428 -32.178 1.00 94.62 274 SER A O 1
ATOM 2227 N N . ILE A 1 275 ? 35.657 17.444 -34.393 1.00 95.25 275 ILE A N 1
ATOM 2228 C CA . ILE A 1 275 ? 34.190 17.342 -34.294 1.00 95.25 275 ILE A CA 1
ATOM 2229 C C . ILE A 1 275 ? 33.780 16.046 -33.577 1.00 95.25 275 ILE A C 1
ATOM 2231 O O . ILE A 1 275 ? 32.911 16.064 -32.713 1.00 95.25 275 ILE A O 1
ATOM 2235 N N . GLN A 1 276 ? 34.433 14.921 -33.893 1.00 95.00 276 GLN A N 1
ATOM 2236 C CA . GLN A 1 276 ? 34.196 13.653 -33.188 1.00 95.00 276 GLN A CA 1
ATOM 2237 C C . GLN A 1 276 ? 34.538 13.749 -31.696 1.00 95.00 276 GLN A C 1
ATOM 2239 O O . GLN A 1 276 ? 33.835 13.173 -30.873 1.00 95.00 276 GLN A O 1
ATOM 2244 N N . SER A 1 277 ? 35.604 14.468 -31.337 1.00 92.88 277 SER A N 1
ATOM 2245 C CA . SER A 1 277 ? 35.987 14.670 -29.938 1.00 92.88 277 SER A CA 1
ATOM 2246 C C . SER A 1 277 ? 34.961 15.511 -29.177 1.00 92.88 277 SER A C 1
ATOM 2248 O O . SER A 1 277 ? 34.671 15.201 -28.024 1.00 92.88 277 SER A O 1
ATOM 2250 N N . GLU A 1 278 ? 34.409 16.552 -29.802 1.00 95.62 278 GLU A N 1
ATOM 2251 C CA . GLU A 1 278 ? 33.354 17.384 -29.208 1.00 95.62 278 GLU A CA 1
ATOM 2252 C C . GLU A 1 278 ? 32.054 16.594 -29.008 1.00 95.62 278 GLU A C 1
ATOM 2254 O O . GLU A 1 278 ? 31.460 16.665 -27.934 1.00 95.62 278 GLU A O 1
ATOM 2259 N N . ASP A 1 279 ? 31.652 15.777 -29.987 1.00 95.44 279 ASP A N 1
ATOM 2260 C CA . ASP A 1 279 ? 30.471 14.909 -29.875 1.00 95.44 279 ASP A CA 1
ATOM 2261 C C . ASP A 1 279 ? 30.627 13.865 -28.757 1.00 95.44 279 ASP A C 1
ATOM 2263 O O . ASP A 1 279 ? 29.733 13.694 -27.928 1.00 95.44 279 ASP A O 1
ATOM 2267 N N . ILE A 1 280 ? 31.798 13.222 -28.659 1.00 95.88 280 ILE A N 1
ATOM 2268 C CA . ILE A 1 280 ? 32.093 12.288 -27.561 1.00 95.88 280 ILE A CA 1
ATOM 2269 C C . ILE A 1 280 ? 32.066 13.010 -26.209 1.00 95.88 280 ILE A C 1
ATOM 2271 O O . ILE A 1 280 ? 31.519 12.469 -25.249 1.00 95.88 280 ILE A O 1
ATOM 2275 N N . SER A 1 281 ? 32.610 14.229 -26.121 1.00 95.38 281 SER A N 1
ATOM 2276 C CA . SER A 1 281 ? 32.558 15.028 -24.889 1.00 95.38 281 SER A CA 1
ATOM 2277 C C . SER A 1 281 ? 31.116 15.337 -24.487 1.00 95.38 281 SER A C 1
ATOM 2279 O O . SER A 1 281 ? 30.750 15.151 -23.330 1.00 95.38 281 SER A O 1
ATOM 2281 N N . PHE A 1 282 ? 30.272 15.729 -25.443 1.00 96.75 282 PHE A N 1
ATOM 2282 C CA . PHE A 1 282 ? 28.858 16.002 -25.191 1.00 96.75 282 PHE A CA 1
ATOM 2283 C C . PHE A 1 282 ? 28.100 14.749 -24.724 1.00 96.75 282 PHE A C 1
ATOM 2285 O O . PHE A 1 282 ? 27.307 14.803 -23.782 1.00 96.75 282 PHE A O 1
ATOM 2292 N N . GLN A 1 283 ? 28.367 13.595 -25.341 1.00 96.44 283 GLN A N 1
ATOM 2293 C CA . GLN A 1 283 ? 27.793 12.320 -24.907 1.00 96.44 283 GLN A CA 1
ATOM 2294 C C . GLN A 1 283 ? 28.272 11.925 -23.505 1.00 96.44 283 GLN A C 1
ATOM 2296 O O . GLN A 1 283 ? 27.476 11.433 -22.706 1.00 96.44 283 GLN A O 1
ATOM 2301 N N . MET A 1 284 ? 29.544 12.168 -23.183 1.00 95.56 284 MET A N 1
ATOM 2302 C CA . MET A 1 284 ? 30.109 11.900 -21.861 1.00 95.56 284 MET A CA 1
ATOM 2303 C C . MET A 1 284 ? 29.467 12.775 -20.776 1.00 95.56 284 MET A C 1
ATOM 2305 O O . MET A 1 284 ? 29.131 12.258 -19.707 1.00 95.56 284 MET A O 1
ATOM 2309 N N . ASP A 1 285 ? 29.225 14.056 -21.056 1.00 96.12 285 ASP A N 1
ATOM 2310 C CA . ASP A 1 285 ? 28.521 14.962 -20.140 1.00 96.12 285 ASP A CA 1
ATOM 2311 C C . ASP A 1 285 ? 27.070 14.522 -19.921 1.00 96.12 285 ASP A C 1
ATOM 2313 O O . ASP A 1 285 ? 26.602 14.462 -18.781 1.00 96.12 285 ASP A O 1
ATOM 2317 N N . LYS A 1 286 ? 26.376 14.120 -20.994 1.00 96.44 286 LYS A N 1
ATOM 2318 C CA . LYS A 1 286 ? 25.012 13.585 -20.909 1.00 96.44 286 LYS A CA 1
ATOM 2319 C C . LYS A 1 286 ? 24.950 12.319 -20.049 1.00 96.44 286 LYS A C 1
ATOM 2321 O O . LYS A 1 286 ? 24.141 12.249 -19.129 1.00 96.44 286 LYS A O 1
ATOM 2326 N N . ILE A 1 287 ? 25.832 11.348 -20.301 1.00 96.12 287 ILE A N 1
ATOM 2327 C CA . ILE A 1 287 ? 25.904 10.106 -19.514 1.00 96.12 287 ILE A CA 1
ATOM 2328 C C . ILE A 1 287 ? 26.249 10.410 -18.050 1.00 96.12 287 ILE A C 1
ATOM 2330 O O . ILE A 1 287 ? 25.680 9.796 -17.151 1.00 96.12 287 ILE A O 1
ATOM 2334 N N . SER A 1 288 ? 27.139 11.371 -17.791 1.00 96.06 288 SER A N 1
ATOM 2335 C CA . SER A 1 288 ? 27.496 11.783 -16.428 1.00 96.06 288 SER A CA 1
ATOM 2336 C C . SER A 1 288 ? 26.312 12.411 -15.688 1.00 96.06 288 SER A C 1
ATOM 2338 O O . SER A 1 288 ? 26.105 12.144 -14.502 1.00 96.06 288 SER A O 1
ATOM 2340 N N . GLN A 1 289 ? 25.501 13.215 -16.379 1.00 96.38 289 GLN A N 1
ATOM 2341 C CA . GLN A 1 289 ? 24.284 13.785 -15.810 1.00 96.38 289 GLN A CA 1
ATOM 2342 C C . GLN A 1 289 ? 23.235 12.701 -15.534 1.00 96.38 289 GLN A C 1
ATOM 2344 O O . GLN A 1 289 ? 22.673 12.668 -14.437 1.00 96.38 289 GLN A O 1
ATOM 2349 N N . ASP A 1 290 ? 23.027 11.780 -16.476 1.00 95.38 290 ASP A N 1
ATOM 2350 C CA . ASP A 1 290 ? 22.113 10.651 -16.306 1.00 95.38 290 ASP A CA 1
ATOM 2351 C C . ASP A 1 290 ? 22.542 9.772 -15.120 1.00 95.38 290 ASP A C 1
ATOM 2353 O O . ASP A 1 290 ? 21.712 9.453 -14.267 1.00 95.38 290 ASP A O 1
ATOM 2357 N N . LEU A 1 291 ? 23.837 9.461 -14.985 1.00 95.75 291 LEU A N 1
ATOM 2358 C CA . LEU A 1 291 ? 24.384 8.709 -13.850 1.00 95.75 291 LEU A CA 1
ATOM 2359 C C . LEU A 1 291 ? 24.031 9.377 -12.515 1.00 95.75 291 LEU A C 1
ATOM 2361 O O . LEU A 1 291 ? 23.489 8.720 -11.628 1.00 95.75 291 LEU A O 1
ATOM 2365 N N . LYS A 1 292 ? 24.243 10.693 -12.402 1.00 95.56 292 LYS A N 1
ATOM 2366 C CA . LYS A 1 292 ? 23.908 11.452 -11.191 1.00 95.56 292 LYS A CA 1
ATOM 2367 C C . LYS A 1 292 ? 22.419 11.363 -10.845 1.00 95.56 292 LYS A C 1
ATOM 2369 O O . LYS A 1 292 ? 22.067 11.158 -9.686 1.00 95.56 292 LYS A O 1
ATOM 2374 N N . THR A 1 293 ? 21.532 11.453 -11.840 1.00 96.00 293 THR A N 1
ATOM 2375 C CA . THR A 1 293 ? 20.087 11.296 -11.588 1.00 96.00 293 THR A CA 1
ATOM 2376 C C . THR A 1 293 ? 19.728 9.893 -11.095 1.00 96.00 293 THR A C 1
ATOM 2378 O O . THR A 1 293 ? 18.863 9.748 -10.227 1.00 96.00 293 THR A O 1
ATOM 2381 N N . GLN A 1 294 ? 20.402 8.855 -11.602 1.00 92.75 294 GLN A N 1
ATOM 2382 C CA . GLN A 1 294 ? 20.196 7.484 -11.135 1.00 92.75 294 GLN A CA 1
ATOM 2383 C C . GLN A 1 294 ? 20.735 7.278 -9.717 1.00 92.75 294 GLN A C 1
ATOM 2385 O O . GLN A 1 294 ? 20.079 6.611 -8.918 1.00 92.75 294 GLN A O 1
ATOM 2390 N N . GLU A 1 295 ? 21.872 7.883 -9.369 1.00 94.19 295 GLU A N 1
ATOM 2391 C CA . GLU A 1 295 ? 22.417 7.866 -8.007 1.00 94.19 295 GLU A CA 1
ATOM 2392 C C . GLU A 1 295 ? 21.470 8.550 -7.007 1.00 94.19 295 GLU A C 1
ATOM 2394 O O . GLU A 1 295 ? 21.158 7.977 -5.959 1.00 94.19 295 GLU A O 1
ATOM 2399 N N . ASP A 1 296 ? 20.923 9.719 -7.353 1.00 95.12 296 ASP A N 1
ATOM 2400 C CA . ASP A 1 296 ? 19.942 10.429 -6.521 1.00 95.12 296 ASP A CA 1
ATOM 2401 C C . ASP A 1 296 ? 18.646 9.616 -6.345 1.00 95.12 296 ASP A C 1
ATOM 2403 O O . ASP A 1 296 ? 18.075 9.534 -5.244 1.00 95.12 296 ASP A O 1
ATOM 2407 N N . ARG A 1 297 ? 18.191 8.946 -7.413 1.00 95.62 297 ARG A N 1
ATOM 2408 C CA . ARG A 1 297 ? 17.039 8.034 -7.366 1.00 95.62 297 ARG A CA 1
ATOM 2409 C C . ARG A 1 297 ? 17.323 6.821 -6.481 1.00 95.62 297 ARG A C 1
ATOM 2411 O O . ARG A 1 297 ? 16.466 6.457 -5.673 1.00 95.62 297 ARG A O 1
ATOM 2418 N N . ALA A 1 298 ? 18.508 6.224 -6.585 1.00 92.44 298 ALA A N 1
ATOM 2419 C CA . ALA A 1 298 ? 18.929 5.103 -5.750 1.00 92.44 298 ALA A CA 1
ATOM 2420 C C . ALA A 1 298 ? 19.001 5.503 -4.268 1.00 92.44 298 ALA A C 1
ATOM 2422 O O . ALA A 1 298 ? 18.457 4.800 -3.415 1.00 92.44 298 ALA A O 1
ATOM 2423 N N . ALA A 1 299 ? 19.570 6.670 -3.954 1.00 92.25 299 ALA A N 1
ATOM 2424 C CA . ALA A 1 299 ? 19.611 7.202 -2.593 1.00 92.25 299 ALA A CA 1
ATOM 2425 C C . ALA A 1 299 ? 18.200 7.440 -2.024 1.00 92.25 299 ALA A C 1
ATOM 2427 O O . ALA A 1 299 ? 17.925 7.131 -0.860 1.00 92.25 299 ALA A O 1
ATOM 2428 N N . THR A 1 300 ? 17.277 7.945 -2.846 1.00 94.19 300 THR A N 1
ATOM 2429 C CA . THR A 1 300 ? 15.878 8.170 -2.453 1.00 94.19 300 THR A CA 1
ATOM 2430 C C . THR A 1 300 ? 15.138 6.855 -2.206 1.00 94.19 300 THR A C 1
ATOM 2432 O O . THR A 1 300 ? 14.474 6.706 -1.177 1.00 94.19 300 THR A O 1
ATOM 2435 N N . LEU A 1 301 ? 15.304 5.869 -3.094 1.00 93.31 301 LEU A N 1
ATOM 2436 C CA . LEU A 1 301 ? 14.760 4.521 -2.912 1.00 93.31 301 LEU A CA 1
ATOM 2437 C C . LEU A 1 301 ? 15.312 3.865 -1.643 1.00 93.31 301 LEU A C 1
ATOM 2439 O O . LEU A 1 301 ? 14.540 3.308 -0.866 1.00 93.31 301 LEU A O 1
ATOM 2443 N N . GLN A 1 302 ? 16.610 4.004 -1.368 1.00 92.25 302 GLN A N 1
ATOM 2444 C CA . GLN A 1 302 ? 17.219 3.465 -0.154 1.00 92.25 302 GLN A CA 1
ATOM 2445 C C . GLN A 1 302 ? 16.614 4.080 1.118 1.00 92.25 302 GLN A C 1
ATOM 2447 O O . GLN A 1 302 ? 16.331 3.359 2.077 1.00 92.25 302 GLN A O 1
ATOM 2452 N N . ARG A 1 303 ? 16.361 5.398 1.138 1.00 88.25 303 ARG A N 1
ATOM 2453 C CA . ARG A 1 303 ? 15.661 6.055 2.260 1.00 88.25 303 ARG A CA 1
ATOM 2454 C C . ARG A 1 303 ? 14.232 5.530 2.422 1.00 88.25 303 ARG A C 1
ATOM 2456 O O . ARG A 1 303 ? 13.822 5.255 3.547 1.00 88.25 303 ARG A O 1
ATOM 2463 N N . SER A 1 304 ? 13.503 5.344 1.319 1.00 92.81 304 SER A N 1
ATOM 2464 C CA . SER A 1 304 ? 12.138 4.798 1.329 1.00 92.81 304 SER A CA 1
ATOM 2465 C C . SER A 1 304 ? 12.092 3.360 1.862 1.00 92.81 304 SER A C 1
ATOM 2467 O O . SER A 1 304 ? 11.306 3.066 2.763 1.00 92.81 304 SER A O 1
ATOM 2469 N N . ILE A 1 305 ? 13.000 2.491 1.402 1.00 90.75 305 ILE A N 1
ATOM 2470 C CA . ILE A 1 305 ? 13.146 1.115 1.901 1.00 90.75 305 ILE A CA 1
ATOM 2471 C C . ILE A 1 305 ? 13.433 1.125 3.404 1.00 90.75 305 ILE A C 1
ATOM 2473 O O . ILE A 1 305 ? 12.769 0.429 4.170 1.00 90.75 305 ILE A O 1
ATOM 2477 N N . ASN A 1 306 ? 14.381 1.951 3.850 1.00 87.62 306 ASN A N 1
ATOM 2478 C CA . ASN A 1 306 ? 14.731 2.060 5.264 1.00 87.62 306 ASN A CA 1
ATOM 2479 C C . ASN A 1 306 ? 13.550 2.544 6.127 1.00 87.62 306 ASN A C 1
ATOM 2481 O O . ASN A 1 306 ? 13.391 2.080 7.257 1.00 87.62 306 ASN A O 1
ATOM 2485 N N . HIS A 1 307 ? 12.719 3.453 5.611 1.00 86.81 307 HIS A N 1
ATOM 2486 C CA . HIS A 1 307 ? 11.503 3.905 6.287 1.00 86.81 307 HIS A CA 1
ATOM 2487 C C . HIS A 1 307 ? 10.447 2.792 6.369 1.00 86.81 307 HIS A C 1
ATOM 2489 O O . HIS A 1 307 ? 9.910 2.536 7.445 1.00 86.81 307 HIS A O 1
ATOM 2495 N N . ALA A 1 308 ? 10.209 2.068 5.273 1.00 88.38 308 ALA A N 1
ATOM 2496 C CA . ALA A 1 308 ? 9.271 0.947 5.244 1.00 88.38 308 ALA A CA 1
ATOM 2497 C C . ALA A 1 308 ? 9.696 -0.200 6.180 1.00 88.38 308 ALA A C 1
ATOM 2499 O O . ALA A 1 308 ? 8.860 -0.782 6.870 1.00 88.38 308 ALA A O 1
ATOM 2500 N N . LEU A 1 309 ? 10.998 -0.503 6.254 1.00 88.69 309 LEU A N 1
ATOM 2501 C CA . LEU A 1 309 ? 11.542 -1.482 7.200 1.00 88.69 309 LEU A CA 1
ATOM 2502 C C . LEU A 1 309 ? 11.332 -1.051 8.656 1.00 88.69 309 LEU A C 1
ATOM 2504 O O . LEU A 1 309 ? 10.969 -1.882 9.488 1.00 88.69 309 LEU A O 1
ATOM 2508 N N . TYR A 1 310 ? 11.516 0.237 8.958 1.00 87.44 310 TYR A N 1
ATOM 2509 C CA . TYR A 1 310 ? 11.236 0.784 10.284 1.00 87.44 310 TYR A CA 1
ATOM 2510 C C . TYR A 1 310 ? 9.751 0.660 10.655 1.00 87.44 310 TYR A C 1
ATOM 2512 O O . TYR A 1 310 ? 9.431 0.156 11.730 1.00 87.44 310 TYR A O 1
ATOM 2520 N N . GLU A 1 311 ? 8.843 1.053 9.759 1.00 85.56 311 GLU A N 1
ATOM 2521 C CA . GLU A 1 311 ? 7.395 0.931 9.969 1.00 85.56 311 GLU A CA 1
ATOM 2522 C C . GLU A 1 311 ? 6.971 -0.528 10.178 1.00 85.56 311 GLU A C 1
ATOM 2524 O O . GLU A 1 311 ? 6.255 -0.841 11.131 1.00 85.56 311 GLU A O 1
ATOM 2529 N N . LYS A 1 312 ? 7.497 -1.451 9.360 1.00 91.31 312 LYS A N 1
ATOM 2530 C CA . LYS A 1 312 ? 7.279 -2.893 9.530 1.00 91.31 312 LYS A CA 1
ATOM 2531 C C . LYS A 1 312 ? 7.711 -3.365 10.920 1.00 91.31 312 LYS A C 1
ATOM 2533 O O . LYS A 1 312 ? 6.942 -4.057 11.586 1.00 91.31 312 LYS A O 1
ATOM 2538 N N . GLN A 1 313 ? 8.914 -2.996 11.363 1.00 86.69 313 GLN A N 1
ATOM 2539 C CA . GLN A 1 313 ? 9.422 -3.385 12.680 1.00 86.69 313 GLN A CA 1
ATOM 2540 C C . GLN A 1 313 ? 8.549 -2.812 13.805 1.00 86.69 313 GLN A C 1
ATOM 2542 O O . GLN A 1 313 ? 8.143 -3.548 14.702 1.00 86.69 313 GLN A O 1
ATOM 2547 N N . ARG A 1 314 ? 8.157 -1.535 13.707 1.00 86.50 314 ARG A N 1
ATOM 2548 C CA . ARG A 1 314 ? 7.254 -0.883 14.666 1.00 86.50 314 ARG A CA 1
ATOM 2549 C C . ARG A 1 314 ? 5.909 -1.605 14.777 1.00 86.50 314 ARG A C 1
ATOM 2551 O O . ARG A 1 314 ? 5.393 -1.778 15.885 1.00 86.50 314 ARG A O 1
ATOM 2558 N N . CYS A 1 315 ? 5.330 -2.025 13.651 1.00 87.19 315 CYS A N 1
ATOM 2559 C CA . CYS A 1 315 ? 4.086 -2.795 13.626 1.00 87.19 315 CYS A CA 1
ATOM 2560 C C . CYS A 1 315 ? 4.250 -4.160 14.305 1.00 87.19 315 CYS A C 1
ATOM 2562 O O . CYS A 1 315 ? 3.423 -4.507 15.148 1.00 87.19 315 CYS A O 1
ATOM 2564 N N . ILE A 1 316 ? 5.324 -4.894 13.993 1.00 89.19 316 ILE A N 1
ATOM 2565 C CA . ILE A 1 316 ? 5.631 -6.195 14.612 1.00 89.19 316 ILE A CA 1
ATOM 2566 C C . ILE A 1 316 ? 5.781 -6.051 16.129 1.00 89.19 316 ILE A C 1
ATOM 2568 O O . ILE A 1 316 ? 5.155 -6.797 16.880 1.00 89.19 316 ILE A O 1
ATOM 2572 N N . ASP A 1 317 ? 6.549 -5.065 16.594 1.00 85.75 317 ASP A N 1
ATOM 2573 C CA . ASP A 1 317 ? 6.774 -4.845 18.025 1.00 85.75 317 ASP A CA 1
ATOM 2574 C C . ASP A 1 317 ? 5.478 -4.448 18.746 1.00 85.75 317 ASP A C 1
ATOM 2576 O O . ASP A 1 317 ? 5.202 -4.900 19.861 1.00 85.75 317 ASP A O 1
ATOM 2580 N N . THR A 1 318 ? 4.633 -3.648 18.094 1.00 86.94 318 THR A N 1
ATOM 2581 C CA . THR A 1 318 ? 3.320 -3.258 18.627 1.00 86.94 318 THR A CA 1
ATOM 2582 C C . THR A 1 318 ? 2.368 -4.445 18.725 1.00 86.94 318 THR A C 1
ATOM 2584 O O . THR A 1 318 ? 1.689 -4.598 19.741 1.00 86.94 318 THR A O 1
ATOM 2587 N N . GLU A 1 319 ? 2.347 -5.313 17.719 1.00 86.31 319 GLU A N 1
ATOM 2588 C CA . GLU A 1 319 ? 1.548 -6.536 17.735 1.00 86.31 319 GLU A CA 1
ATOM 2589 C C . GLU A 1 319 ? 2.043 -7.510 18.812 1.00 86.31 319 GLU A C 1
ATOM 2591 O O . GLU A 1 319 ? 1.262 -7.990 19.632 1.00 86.31 319 GLU A O 1
ATOM 2596 N N . ALA A 1 320 ? 3.358 -7.715 18.916 1.00 90.50 320 ALA A N 1
ATOM 2597 C CA . ALA A 1 320 ? 3.955 -8.542 19.961 1.00 90.50 320 ALA A CA 1
ATOM 2598 C C . ALA A 1 320 ? 3.651 -8.015 21.377 1.00 90.50 320 ALA A C 1
ATOM 2600 O O . ALA A 1 320 ? 3.485 -8.808 22.311 1.00 90.50 320 ALA A O 1
ATOM 2601 N N . ARG A 1 321 ? 3.566 -6.688 21.564 1.00 85.75 321 ARG A N 1
ATOM 2602 C CA . ARG A 1 321 ? 3.106 -6.074 22.823 1.00 85.75 321 ARG A CA 1
ATOM 2603 C C . ARG A 1 321 ? 1.639 -6.386 23.100 1.00 85.75 321 ARG A C 1
ATOM 2605 O O . ARG A 1 321 ? 1.331 -6.854 24.195 1.00 85.75 321 ARG A O 1
ATOM 2612 N N . LYS A 1 322 ? 0.751 -6.187 22.122 1.00 86.69 322 LYS A N 1
ATOM 2613 C CA . LYS A 1 322 ? -0.682 -6.501 22.256 1.00 86.69 322 LYS A CA 1
ATOM 2614 C C . LYS A 1 322 ? -0.906 -7.975 22.582 1.00 86.69 322 LYS A C 1
ATOM 2616 O O . LYS A 1 322 ? -1.671 -8.279 23.487 1.00 86.69 322 LYS A O 1
ATOM 2621 N N . GLN A 1 323 ? -0.180 -8.885 21.937 1.00 91.62 323 GLN A N 1
ATOM 2622 C CA . GLN A 1 323 ? -0.252 -10.320 22.228 1.00 91.62 323 GLN A CA 1
ATOM 2623 C C . GLN A 1 323 ? 0.232 -10.665 23.640 1.00 91.62 323 GLN A C 1
ATOM 2625 O O . GLN A 1 323 ? -0.399 -11.470 24.325 1.00 91.62 323 GLN A O 1
ATOM 2630 N N . ARG A 1 324 ? 1.329 -10.053 24.114 1.00 89.06 324 ARG A N 1
ATOM 2631 C CA . ARG A 1 324 ? 1.783 -10.209 25.509 1.00 89.06 324 ARG A CA 1
ATOM 2632 C C . ARG A 1 324 ? 0.742 -9.692 26.501 1.00 89.06 324 ARG A C 1
ATOM 2634 O O . ARG A 1 324 ? 0.469 -10.360 27.493 1.00 89.06 324 ARG A O 1
ATOM 2641 N N . MET A 1 325 ? 0.145 -8.539 26.212 1.00 86.25 325 MET A N 1
ATOM 2642 C CA . MET A 1 325 ? -0.908 -7.951 27.032 1.00 86.25 325 MET A CA 1
ATOM 2643 C C . MET A 1 325 ? -2.161 -8.837 27.055 1.00 86.25 325 MET A C 1
ATOM 2645 O O . MET A 1 325 ? -2.663 -9.125 28.133 1.00 86.25 325 MET A O 1
ATOM 2649 N N . LEU A 1 326 ? -2.609 -9.351 25.906 1.00 89.69 326 LEU A N 1
ATOM 2650 C CA . LEU A 1 326 ? -3.719 -10.306 25.804 1.00 89.69 326 LEU A CA 1
ATOM 2651 C C . LEU A 1 326 ? -3.469 -11.570 26.630 1.00 89.69 326 LEU A C 1
ATOM 2653 O O . LEU A 1 326 ? -4.343 -11.976 27.386 1.00 89.69 326 LEU A O 1
ATOM 2657 N N . LYS A 1 327 ? -2.266 -12.157 26.553 1.00 89.50 327 LYS A N 1
ATOM 2658 C CA . LYS A 1 327 ? -1.894 -13.309 27.393 1.00 89.50 327 LYS A CA 1
ATOM 2659 C C . LYS A 1 327 ? -1.947 -12.978 28.884 1.00 89.50 327 LYS A C 1
ATOM 2661 O O . LYS A 1 327 ? -2.381 -13.811 29.671 1.00 89.50 327 LYS A O 1
ATOM 2666 N N . LYS A 1 328 ? -1.509 -11.777 29.277 1.00 85.00 328 LYS A N 1
ATOM 2667 C CA . LYS A 1 328 ? -1.587 -11.321 30.671 1.00 85.00 328 LYS A CA 1
ATOM 2668 C C . LYS A 1 328 ? -3.045 -11.166 31.116 1.00 85.00 328 LYS A C 1
ATOM 2670 O O . LYS A 1 328 ? -3.391 -11.646 32.186 1.00 85.00 328 LYS A O 1
ATOM 2675 N N . TRP A 1 329 ? -3.904 -10.568 30.289 1.00 83.06 329 TRP A N 1
ATOM 2676 C CA . TRP A 1 329 ? -5.340 -10.467 30.567 1.00 83.06 329 TRP A CA 1
ATOM 2677 C C . TRP A 1 329 ? -6.011 -11.838 30.676 1.00 83.06 329 TRP A C 1
ATOM 2679 O O . TRP A 1 329 ? -6.767 -12.057 31.613 1.00 83.06 329 TRP A O 1
ATOM 2689 N N . ASP A 1 330 ? -5.682 -12.780 29.792 1.00 87.81 330 ASP A N 1
ATOM 2690 C CA . ASP A 1 330 ? -6.193 -14.154 29.848 1.00 87.81 330 ASP A CA 1
ATOM 2691 C C . ASP A 1 330 ? -5.779 -14.868 31.151 1.00 87.81 330 ASP A C 1
ATOM 2693 O O . ASP A 1 330 ? -6.603 -15.495 31.813 1.00 87.81 330 ASP A O 1
ATOM 2697 N N . GLN A 1 331 ? -4.530 -14.692 31.601 1.00 87.19 331 GLN A N 1
ATOM 2698 C CA . GLN A 1 331 ? -4.073 -15.204 32.903 1.00 87.19 331 GLN A CA 1
ATOM 2699 C C . GLN A 1 331 ? -4.845 -14.594 34.080 1.00 87.19 331 GLN A C 1
ATOM 2701 O O . GLN A 1 331 ? -5.239 -15.326 34.991 1.00 87.19 331 GLN A O 1
ATOM 2706 N N . ILE A 1 332 ? -5.104 -13.283 34.039 1.00 82.50 332 ILE A N 1
ATOM 2707 C CA . ILE A 1 332 ? -5.898 -12.576 35.053 1.00 82.50 332 ILE A CA 1
ATOM 2708 C C . ILE A 1 332 ? -7.338 -13.106 35.068 1.00 82.50 332 ILE A C 1
ATOM 2710 O O . ILE A 1 332 ? -7.858 -13.418 36.137 1.00 82.50 332 ILE A O 1
ATOM 2714 N N . CYS A 1 333 ? -7.966 -13.284 33.901 1.00 82.44 333 CYS A N 1
ATOM 2715 C CA . CYS A 1 333 ? -9.303 -13.873 33.782 1.00 82.44 333 CYS A CA 1
ATOM 2716 C C . CYS A 1 333 ? -9.363 -15.313 34.318 1.00 82.44 333 CYS A C 1
ATOM 2718 O O . CYS A 1 333 ? -10.381 -15.720 34.870 1.00 82.44 333 CYS A O 1
ATOM 2720 N N . GLN A 1 334 ? -8.271 -16.073 34.201 1.00 85.69 334 GLN A N 1
ATOM 2721 C CA . GLN A 1 334 ? -8.125 -17.416 34.775 1.00 85.69 334 GLN A CA 1
ATOM 2722 C C . GLN A 1 334 ? -7.769 -17.410 36.277 1.00 85.69 334 GLN A C 1
ATOM 2724 O O . GLN A 1 334 ? -7.528 -18.477 36.847 1.00 85.69 334 GLN A O 1
ATOM 2729 N N . GLY A 1 335 ? -7.706 -16.239 36.923 1.00 77.31 335 GLY A N 1
ATOM 2730 C CA . GLY A 1 335 ? -7.400 -16.087 38.349 1.00 77.31 335 GLY A CA 1
ATOM 2731 C C . GLY A 1 335 ? -5.938 -16.359 38.718 1.00 77.31 335 GLY A C 1
ATOM 2732 O O . GLY A 1 335 ? -5.640 -16.657 39.873 1.00 77.31 335 GLY A O 1
ATOM 2733 N N . LYS A 1 336 ? -5.011 -16.305 37.751 1.00 75.06 336 LYS A N 1
ATOM 2734 C CA . LYS A 1 336 ? -3.585 -16.598 37.954 1.00 75.06 336 LYS A CA 1
ATOM 2735 C C . LYS A 1 336 ? -2.742 -15.324 37.873 1.00 75.06 336 LYS A C 1
ATOM 2737 O O . LYS A 1 336 ? -2.805 -14.590 36.894 1.00 75.06 336 LYS A O 1
ATOM 2742 N N . GLY A 1 337 ? -1.869 -15.123 38.862 1.00 65.62 337 GLY A N 1
ATOM 2743 C CA . GLY A 1 337 ? -0.736 -14.190 38.765 1.00 65.62 337 GLY A CA 1
ATOM 2744 C C . GLY A 1 337 ? -1.038 -12.701 38.970 1.00 65.62 337 GLY A C 1
ATOM 2745 O O . GLY A 1 337 ? -0.151 -11.886 38.728 1.00 65.62 337 GLY A O 1
ATOM 2746 N N . PHE A 1 338 ? -2.239 -12.333 39.422 1.00 66.19 338 PHE A N 1
ATOM 2747 C CA . PHE A 1 338 ? -2.593 -10.952 39.753 1.00 66.19 338 PHE A CA 1
ATOM 2748 C C . PHE A 1 338 ? -3.470 -10.924 41.004 1.00 66.19 338 PHE A C 1
ATOM 2750 O O . PHE A 1 338 ? -4.564 -11.482 40.998 1.00 66.19 338 PHE A O 1
ATOM 2757 N N . ASP A 1 339 ? -2.961 -10.297 42.062 1.00 66.31 339 ASP A N 1
ATOM 2758 C CA . ASP A 1 339 ? -3.715 -9.969 43.268 1.00 66.31 339 ASP A CA 1
ATOM 2759 C C . ASP A 1 339 ? -4.049 -8.466 43.202 1.00 66.31 339 ASP A C 1
ATOM 2761 O O . ASP A 1 339 ? -3.138 -7.645 43.329 1.00 66.31 339 ASP A O 1
ATOM 2765 N N . PRO A 1 340 ? -5.310 -8.078 42.934 1.00 65.75 340 PRO A N 1
ATOM 2766 C CA . PRO A 1 340 ? -5.706 -6.674 42.799 1.00 65.75 340 PRO A CA 1
ATOM 2767 C C . PRO A 1 340 ? -5.582 -5.869 44.100 1.00 65.75 340 PRO A C 1
ATOM 2769 O O . PRO A 1 340 ? -5.767 -4.657 44.074 1.00 65.75 340 PRO A O 1
ATOM 2772 N N . THR A 1 341 ? -5.333 -6.540 45.226 1.00 68.75 341 THR A N 1
ATOM 2773 C CA . THR A 1 341 ? -5.385 -5.962 46.573 1.00 68.75 341 THR A CA 1
ATOM 2774 C C . THR A 1 341 ? -4.032 -5.438 47.076 1.00 68.75 341 THR A C 1
ATOM 2776 O O . THR A 1 341 ? -3.994 -4.753 48.094 1.00 68.75 341 THR A O 1
ATOM 2779 N N . ASP A 1 342 ? -2.930 -5.732 46.377 1.00 74.94 342 ASP A N 1
ATOM 2780 C CA . ASP A 1 342 ? -1.558 -5.356 46.758 1.00 74.94 342 ASP A CA 1
ATOM 2781 C C . ASP A 1 342 ? -1.077 -4.121 45.960 1.00 74.94 342 ASP A C 1
ATOM 2783 O O . ASP A 1 342 ? -0.334 -4.225 44.978 1.00 74.94 342 ASP A O 1
ATOM 2787 N N . GLU A 1 343 ? -1.561 -2.933 46.347 1.00 76.44 343 GLU A N 1
ATOM 2788 C CA . GLU A 1 343 ? -1.264 -1.654 45.674 1.00 76.44 343 GLU A CA 1
ATOM 2789 C C . GLU A 1 343 ? 0.225 -1.270 45.739 1.00 76.44 343 GLU A C 1
ATOM 2791 O O . GLU A 1 343 ? 0.781 -0.758 44.760 1.00 76.44 343 GLU A O 1
ATOM 2796 N N . ASP A 1 344 ? 0.900 -1.569 46.851 1.00 80.94 344 ASP A N 1
ATOM 2797 C CA . ASP A 1 344 ? 2.311 -1.228 47.069 1.00 80.94 344 ASP A CA 1
ATOM 2798 C C . ASP A 1 344 ? 3.224 -1.937 46.063 1.00 80.94 344 ASP A C 1
ATOM 2800 O O . ASP A 1 344 ? 4.152 -1.345 45.499 1.00 80.94 344 ASP A O 1
ATOM 2804 N N . ARG A 1 345 ? 2.929 -3.207 45.771 1.00 80.44 345 ARG A N 1
ATOM 2805 C CA . ARG A 1 345 ? 3.679 -3.994 44.790 1.00 80.44 345 ARG A CA 1
ATOM 2806 C C . ARG A 1 345 ? 3.484 -3.484 43.362 1.00 80.44 345 ARG A C 1
ATOM 2808 O O . ARG A 1 345 ? 4.439 -3.467 42.585 1.00 80.44 345 ARG A O 1
ATOM 2815 N N . ILE A 1 346 ? 2.281 -3.015 43.025 1.00 78.94 346 ILE A N 1
ATOM 2816 C CA . ILE A 1 346 ? 1.978 -2.411 41.717 1.00 78.94 346 ILE A CA 1
ATOM 2817 C C . ILE A 1 346 ? 2.752 -1.099 41.538 1.00 78.94 346 ILE A C 1
ATOM 2819 O O . ILE A 1 346 ? 3.319 -0.856 40.467 1.00 78.94 346 ILE A O 1
ATOM 2823 N N . HIS A 1 347 ? 2.811 -0.268 42.581 1.00 83.31 347 HIS A N 1
ATOM 2824 C CA . HIS A 1 347 ? 3.588 0.969 42.567 1.00 83.31 347 HIS A CA 1
ATOM 2825 C C . HIS A 1 347 ? 5.091 0.706 42.418 1.00 83.31 347 HIS A C 1
ATOM 2827 O O . HIS A 1 347 ? 5.725 1.302 41.546 1.00 83.31 347 HIS A O 1
ATOM 2833 N N . ALA A 1 348 ? 5.641 -0.249 43.173 1.00 86.06 348 ALA A N 1
ATOM 2834 C CA . ALA A 1 348 ? 7.050 -0.626 43.070 1.00 86.06 348 ALA A CA 1
ATOM 2835 C C . ALA A 1 348 ? 7.426 -1.154 41.670 1.00 86.06 348 ALA A C 1
ATOM 2837 O O . ALA A 1 348 ? 8.461 -0.770 41.117 1.00 86.06 348 ALA A O 1
ATOM 2838 N N . ASP A 1 349 ? 6.580 -1.994 41.063 1.00 82.25 349 ASP A N 1
ATOM 2839 C CA . ASP A 1 349 ? 6.806 -2.518 39.710 1.00 82.25 349 ASP A CA 1
ATOM 2840 C C . ASP A 1 349 ? 6.720 -1.415 38.640 1.00 82.25 349 ASP A C 1
ATOM 2842 O O . ASP A 1 349 ? 7.512 -1.405 37.691 1.00 82.25 349 ASP A O 1
ATOM 2846 N N . LYS A 1 350 ? 5.802 -0.452 38.803 1.00 83.19 350 LYS A N 1
ATOM 2847 C CA . LYS A 1 350 ? 5.684 0.719 37.921 1.00 83.19 350 LYS A CA 1
ATOM 2848 C C . LYS A 1 350 ? 6.924 1.610 37.998 1.00 83.19 350 LYS A C 1
ATOM 2850 O O . LYS A 1 350 ? 7.463 1.992 36.959 1.00 83.19 350 LYS A O 1
ATOM 2855 N N . ASP A 1 351 ? 7.386 1.925 39.203 1.00 86.81 351 ASP A N 1
ATOM 2856 C CA . ASP A 1 351 ? 8.552 2.787 39.402 1.00 86.81 351 ASP A CA 1
ATOM 2857 C C . ASP A 1 351 ? 9.823 2.123 38.872 1.00 86.81 351 ASP A C 1
ATOM 2859 O O . ASP A 1 351 ? 10.627 2.757 38.181 1.00 86.81 351 ASP A O 1
ATOM 2863 N N . LYS A 1 352 ? 9.972 0.812 39.090 1.00 88.62 352 LYS A N 1
ATOM 2864 C CA . LYS A 1 352 ? 11.064 0.029 38.508 1.00 88.62 352 LYS A CA 1
ATOM 2865 C C . LYS A 1 352 ? 11.047 0.076 36.978 1.00 88.62 352 LYS A C 1
ATOM 2867 O O . LYS A 1 352 ? 12.084 0.356 36.379 1.00 88.62 352 LYS A O 1
ATOM 2872 N N . ALA A 1 353 ? 9.884 -0.118 36.352 1.00 83.69 353 ALA A N 1
ATOM 2873 C CA . ALA A 1 353 ? 9.741 -0.027 34.900 1.00 83.69 353 ALA A CA 1
ATOM 2874 C C . ALA A 1 353 ? 10.109 1.369 34.369 1.00 83.69 353 ALA A C 1
ATOM 2876 O O . ALA A 1 353 ? 10.883 1.466 33.420 1.00 83.69 353 ALA A O 1
ATOM 2877 N N . MET A 1 354 ? 9.647 2.448 35.016 1.00 85.62 354 MET A N 1
ATOM 2878 C CA . MET A 1 354 ? 10.022 3.818 34.633 1.00 85.62 354 MET A CA 1
ATOM 2879 C C . MET A 1 354 ? 11.531 4.060 34.745 1.00 85.62 354 MET A C 1
ATOM 2881 O O . MET A 1 354 ? 12.133 4.670 33.859 1.00 85.62 354 MET A O 1
ATOM 2885 N N . THR A 1 355 ? 12.150 3.551 35.811 1.00 90.12 355 THR A N 1
ATOM 2886 C CA . THR A 1 355 ? 13.592 3.694 36.040 1.00 90.12 355 THR A CA 1
ATOM 2887 C C . THR A 1 355 ? 14.398 2.956 34.969 1.00 90.12 355 THR A C 1
ATOM 2889 O O . THR A 1 355 ? 15.388 3.480 34.458 1.00 90.12 355 THR A O 1
ATOM 2892 N N . ASP A 1 356 ? 13.972 1.751 34.595 1.00 86.94 356 ASP A N 1
ATOM 2893 C CA . ASP A 1 356 ? 14.647 0.952 33.573 1.00 86.94 356 ASP A CA 1
ATOM 2894 C C . ASP A 1 356 ? 14.467 1.547 32.166 1.00 86.94 356 ASP A C 1
ATOM 2896 O O . ASP A 1 356 ? 15.435 1.603 31.403 1.00 86.94 356 ASP A O 1
ATOM 2900 N N . THR A 1 357 ? 13.292 2.100 31.839 1.00 85.50 357 THR A N 1
ATOM 2901 C CA . THR A 1 357 ? 13.087 2.857 30.590 1.00 85.50 357 THR A CA 1
ATOM 2902 C C . THR A 1 357 ? 13.990 4.088 30.526 1.00 85.50 357 THR A C 1
ATOM 2904 O O . THR A 1 357 ? 14.582 4.363 29.480 1.00 85.50 357 THR A O 1
ATOM 2907 N N . GLN A 1 358 ? 14.154 4.812 31.637 1.00 87.81 358 GLN A N 1
ATOM 2908 C CA . GLN A 1 358 ? 15.028 5.984 31.679 1.00 87.81 358 GLN A CA 1
ATOM 2909 C C . GLN A 1 358 ? 16.500 5.612 31.447 1.00 87.81 358 GLN A C 1
ATOM 2911 O O . GLN A 1 358 ? 17.154 6.231 30.610 1.00 87.81 358 GLN A O 1
ATOM 2916 N N . LYS A 1 359 ? 16.996 4.536 32.075 1.00 90.12 359 LYS A N 1
ATOM 2917 C CA . LYS A 1 359 ? 18.360 4.028 31.827 1.00 90.12 359 LYS A CA 1
ATOM 2918 C C . LYS A 1 359 ? 18.589 3.682 30.356 1.00 90.12 359 LYS A C 1
ATOM 2920 O O . LYS A 1 359 ? 19.645 3.992 29.810 1.00 90.12 359 LYS A O 1
ATOM 2925 N N . ILE A 1 360 ? 17.610 3.049 29.700 1.00 87.44 360 ILE A N 1
ATOM 2926 C CA . ILE A 1 360 ? 17.706 2.704 28.274 1.00 87.44 360 ILE A CA 1
ATOM 2927 C C . ILE A 1 360 ? 17.831 3.971 27.418 1.00 87.44 360 ILE A C 1
ATOM 2929 O O . ILE A 1 360 ? 18.662 4.005 26.510 1.00 87.44 360 ILE A O 1
ATOM 2933 N N . ARG A 1 361 ? 17.071 5.033 27.718 1.00 86.19 361 ARG A N 1
ATOM 2934 C CA . ARG A 1 361 ? 17.194 6.317 27.005 1.00 86.19 361 ARG A CA 1
ATOM 2935 C C . ARG A 1 361 ? 18.569 6.938 27.191 1.00 86.19 361 ARG A C 1
ATOM 2937 O O . ARG A 1 361 ? 19.183 7.345 26.209 1.00 86.19 361 ARG A O 1
ATOM 2944 N N . ASP A 1 362 ? 19.063 6.965 28.422 1.00 89.88 362 ASP A N 1
ATOM 2945 C CA . ASP A 1 362 ? 20.365 7.552 28.736 1.00 89.88 362 ASP A CA 1
ATOM 2946 C C . ASP A 1 362 ? 21.497 6.801 28.011 1.00 89.88 362 ASP A C 1
ATOM 2948 O O . ASP A 1 362 ? 22.411 7.420 27.457 1.00 89.88 362 ASP A O 1
ATOM 2952 N N . MET A 1 363 ? 21.398 5.470 27.897 1.00 90.38 363 MET A N 1
ATOM 2953 C CA . MET A 1 363 ? 22.304 4.682 27.053 1.00 90.38 363 MET A CA 1
ATOM 2954 C C . MET A 1 363 ? 22.186 5.044 25.568 1.00 90.38 363 MET A C 1
ATOM 2956 O O . MET A 1 363 ? 23.210 5.185 24.903 1.00 90.38 363 MET A O 1
ATOM 2960 N N . ILE A 1 364 ? 20.971 5.218 25.033 1.00 88.50 364 ILE A N 1
ATOM 2961 C CA . ILE A 1 364 ? 20.776 5.595 23.622 1.00 88.50 364 ILE A CA 1
ATOM 2962 C C . ILE A 1 364 ? 21.384 6.974 23.340 1.00 88.50 364 ILE A C 1
ATOM 2964 O O . ILE A 1 364 ? 22.066 7.140 22.329 1.00 88.50 364 ILE A O 1
ATOM 2968 N N . VAL A 1 365 ? 21.206 7.944 24.239 1.00 89.56 365 VAL A N 1
ATOM 2969 C CA . VAL A 1 365 ? 21.813 9.281 24.123 1.00 89.56 365 VAL A CA 1
ATOM 2970 C C . VAL A 1 365 ? 23.339 9.189 24.164 1.00 89.56 365 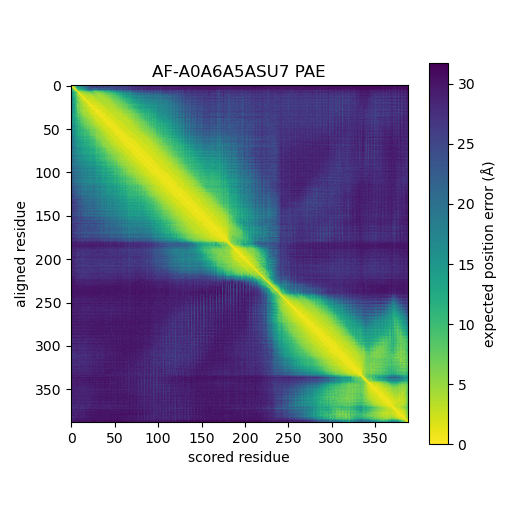VAL A C 1
ATOM 2972 O O . VAL A 1 365 ? 24.019 9.797 23.337 1.00 89.56 365 VAL A O 1
ATOM 2975 N N . THR A 1 366 ? 23.883 8.372 25.065 1.00 91.75 366 THR A N 1
ATOM 2976 C CA . THR A 1 366 ? 25.331 8.144 25.172 1.00 91.75 366 THR A CA 1
ATOM 2977 C C . THR A 1 366 ? 25.890 7.521 23.885 1.00 91.75 366 THR A C 1
ATOM 2979 O O . THR A 1 366 ? 26.892 7.991 23.347 1.00 91.75 366 THR A O 1
ATOM 2982 N N . LEU A 1 367 ? 25.201 6.525 23.318 1.00 89.94 367 LEU A N 1
ATOM 2983 C CA . LEU A 1 367 ? 25.580 5.887 22.053 1.00 89.94 367 LEU A CA 1
ATOM 2984 C C . LEU A 1 367 ? 25.478 6.844 20.857 1.00 89.94 367 LEU A C 1
ATOM 2986 O O . LEU A 1 367 ? 26.312 6.783 19.956 1.00 89.94 367 LEU A O 1
ATOM 2990 N N . GLN A 1 368 ? 24.503 7.758 20.848 1.00 89.69 368 GLN A N 1
ATOM 2991 C CA . GLN A 1 368 ? 24.393 8.790 19.810 1.00 89.69 368 GLN A CA 1
ATOM 2992 C C . GLN A 1 368 ? 25.563 9.776 19.847 1.00 89.69 368 GLN A C 1
ATOM 2994 O O . GLN A 1 368 ? 26.018 10.221 18.793 1.00 89.69 368 GLN A O 1
ATOM 2999 N N . GLN A 1 369 ? 26.049 10.114 21.044 1.00 90.12 369 GLN A N 1
ATOM 3000 C CA . GLN A 1 369 ? 27.216 10.978 21.220 1.00 90.12 369 GLN A CA 1
ATOM 3001 C C . GLN A 1 369 ? 28.512 10.270 20.802 1.00 90.12 369 GLN A C 1
ATOM 3003 O O . GLN A 1 369 ? 29.355 10.878 20.146 1.00 90.12 369 GLN A O 1
ATOM 3008 N N . GLN A 1 370 ? 28.653 8.983 21.131 1.00 92.00 370 GLN A N 1
ATOM 3009 C CA . GLN A 1 370 ? 29.827 8.173 20.782 1.00 92.00 370 GLN A CA 1
ATOM 3010 C C . GLN A 1 370 ? 29.887 7.815 19.289 1.00 92.00 370 GLN A C 1
ATOM 3012 O O . GLN A 1 370 ? 30.973 7.704 18.720 1.00 92.00 370 GLN A O 1
ATOM 3017 N N . HIS A 1 371 ? 28.731 7.670 18.633 1.00 88.56 371 HIS A N 1
ATOM 3018 C CA . HIS A 1 371 ? 28.640 7.252 17.233 1.00 88.56 371 HIS A CA 1
ATOM 3019 C C . HIS A 1 371 ? 27.708 8.161 16.409 1.00 88.56 371 HIS A C 1
ATOM 3021 O O . HIS A 1 371 ? 26.586 7.768 16.072 1.00 88.56 371 HIS A O 1
ATOM 3027 N N . PRO A 1 372 ? 28.179 9.354 15.986 1.00 87.69 372 PRO A N 1
ATOM 3028 C CA . PRO A 1 372 ? 27.360 10.323 15.248 1.00 87.69 372 PRO A CA 1
ATOM 3029 C C . PRO A 1 372 ? 26.801 9.797 13.918 1.00 87.69 372 PRO A C 1
ATOM 3031 O O . PRO A 1 372 ? 25.711 10.184 13.503 1.00 87.69 372 PRO A O 1
ATOM 3034 N N . HIS A 1 373 ? 27.514 8.875 13.267 1.00 83.62 373 HIS A N 1
ATOM 3035 C CA . HIS A 1 373 ? 27.088 8.232 12.020 1.00 83.62 373 HIS A CA 1
ATOM 3036 C C . HIS A 1 373 ? 25.864 7.313 12.199 1.00 83.62 373 HIS A C 1
ATOM 3038 O O . HIS A 1 373 ? 25.153 7.054 11.233 1.00 83.62 373 HIS A O 1
ATOM 3044 N N . LEU A 1 374 ? 25.575 6.857 13.425 1.00 84.69 374 LEU A N 1
ATOM 3045 C CA . LEU A 1 374 ? 24.399 6.040 13.754 1.00 84.69 374 LEU A CA 1
ATOM 3046 C C . LEU A 1 374 ? 23.241 6.862 14.321 1.00 84.69 374 LEU A C 1
ATOM 3048 O O . LEU A 1 374 ? 22.212 6.291 14.683 1.00 84.69 374 LEU A O 1
ATOM 3052 N N . LYS A 1 375 ? 23.375 8.191 14.397 1.00 83.38 375 LYS A N 1
ATOM 3053 C CA . LYS A 1 375 ? 22.386 9.066 15.036 1.00 83.38 375 LYS A CA 1
ATOM 3054 C C . LYS A 1 375 ? 20.979 8.844 14.490 1.00 83.38 375 LYS A C 1
ATOM 3056 O O . LYS A 1 375 ? 20.035 8.745 15.267 1.00 83.38 375 LYS A O 1
ATOM 3061 N N . GLU A 1 376 ? 20.833 8.696 13.177 1.00 80.00 376 GLU A N 1
ATOM 3062 C CA . GLU A 1 376 ? 19.532 8.471 12.542 1.00 80.00 376 GLU A CA 1
ATOM 3063 C C . GLU A 1 376 ? 18.892 7.136 12.967 1.00 80.00 376 GLU A C 1
ATOM 3065 O O . GLU A 1 376 ? 17.707 7.089 13.298 1.00 80.00 376 GLU A O 1
ATOM 3070 N N . VAL A 1 377 ? 19.683 6.061 13.035 1.00 82.50 377 VAL A N 1
ATOM 3071 C CA . VAL A 1 377 ? 19.225 4.728 13.462 1.00 82.50 377 VAL A CA 1
ATOM 3072 C C . VAL A 1 377 ? 18.880 4.730 14.950 1.00 82.50 377 VAL A C 1
ATOM 3074 O O . VAL A 1 377 ? 17.806 4.279 15.341 1.00 82.50 377 VAL A O 1
ATOM 3077 N N . LEU A 1 378 ? 19.751 5.296 15.783 1.00 84.56 378 LEU A N 1
ATOM 3078 C CA . LEU A 1 378 ? 19.555 5.371 17.229 1.00 84.56 378 LEU A CA 1
ATOM 3079 C C . LEU A 1 378 ? 18.373 6.272 17.610 1.00 84.56 378 LEU A C 1
ATOM 3081 O O . LEU A 1 378 ? 17.704 6.006 18.603 1.00 84.56 378 LEU A O 1
ATOM 3085 N N . THR A 1 379 ? 18.071 7.305 16.817 1.00 83.19 379 THR A N 1
ATOM 3086 C CA . THR A 1 379 ? 16.871 8.140 17.015 1.00 83.19 379 THR A CA 1
ATOM 3087 C C . THR A 1 379 ? 15.597 7.335 16.756 1.00 83.19 379 THR A C 1
ATOM 3089 O O . THR A 1 379 ? 14.640 7.426 17.518 1.00 83.19 379 THR A O 1
ATOM 3092 N N . ARG A 1 380 ? 15.587 6.477 15.729 1.00 79.19 380 ARG A N 1
ATOM 3093 C CA . ARG A 1 380 ? 14.461 5.564 15.468 1.00 79.19 380 ARG A CA 1
ATOM 3094 C C . ARG A 1 380 ? 14.293 4.521 16.577 1.00 79.19 380 ARG A C 1
ATOM 3096 O O . ARG A 1 380 ? 13.170 4.239 16.980 1.00 79.19 380 ARG A O 1
ATOM 3103 N N . VAL A 1 381 ? 15.393 3.982 17.107 1.00 81.12 381 VAL A N 1
ATOM 3104 C CA . VAL A 1 381 ? 15.363 3.057 18.257 1.00 81.12 381 VAL A CA 1
ATOM 3105 C C . VAL A 1 381 ? 14.822 3.749 19.515 1.00 81.12 381 VAL A C 1
ATOM 3107 O O . VAL A 1 381 ? 14.028 3.150 20.239 1.00 81.12 381 VAL A O 1
ATOM 3110 N N . ALA A 1 382 ? 15.169 5.021 19.744 1.00 80.62 382 ALA A N 1
ATOM 3111 C CA . ALA A 1 382 ? 14.599 5.813 20.835 1.00 80.62 382 ALA A CA 1
ATOM 3112 C C . ALA A 1 382 ? 13.071 5.941 20.714 1.00 80.62 382 ALA A C 1
ATOM 3114 O O . ALA A 1 382 ? 12.366 5.673 21.685 1.00 80.62 382 ALA A O 1
ATOM 3115 N N . MET A 1 383 ? 12.542 6.235 19.521 1.00 77.06 383 MET A N 1
ATOM 3116 C CA . MET A 1 383 ? 11.087 6.319 19.300 1.00 77.06 383 MET A CA 1
ATOM 3117 C C . MET A 1 383 ? 10.359 4.989 19.568 1.00 77.06 383 MET A C 1
ATOM 3119 O O . MET A 1 383 ? 9.222 4.984 20.036 1.00 77.06 383 MET A O 1
ATOM 3123 N N . LEU A 1 384 ? 11.000 3.840 19.324 1.00 71.56 384 LEU A N 1
ATOM 3124 C CA . LEU A 1 384 ? 10.420 2.532 19.666 1.00 71.56 384 LEU A CA 1
ATOM 3125 C C . LEU A 1 384 ? 10.298 2.328 21.185 1.00 71.56 384 LEU A C 1
ATOM 3127 O O . LEU A 1 384 ? 9.364 1.659 21.637 1.00 71.56 384 LEU A O 1
ATOM 3131 N N . SER A 1 385 ? 11.201 2.933 21.966 1.00 68.81 385 SER A N 1
ATOM 3132 C CA . SER A 1 385 ? 11.166 2.907 23.435 1.00 68.81 385 SER A CA 1
ATOM 3133 C C . SER A 1 385 ? 10.109 3.837 24.049 1.00 68.81 385 SER A C 1
ATOM 3135 O O . SER A 1 385 ? 9.699 3.610 25.182 1.00 68.81 385 SER A O 1
ATOM 3137 N N . GLU A 1 386 ? 9.623 4.844 23.311 1.00 61.16 386 GLU A N 1
ATOM 3138 C CA . GLU A 1 386 ? 8.576 5.776 23.769 1.00 61.16 386 GLU A CA 1
ATOM 3139 C C . GLU A 1 386 ? 7.164 5.186 23.704 1.00 61.16 386 GLU A C 1
ATOM 3141 O O . GLU A 1 386 ? 6.290 5.601 24.455 1.00 61.16 386 GLU A O 1
ATOM 3146 N N . ALA A 1 387 ? 6.932 4.190 22.849 1.00 51.06 387 ALA A N 1
ATOM 3147 C CA . ALA A 1 387 ? 5.631 3.529 22.729 1.00 51.06 387 ALA A CA 1
ATOM 3148 C C . ALA A 1 387 ? 5.358 2.479 23.836 1.00 51.06 387 ALA A C 1
ATOM 3150 O O . ALA A 1 387 ? 4.531 1.586 23.629 1.00 51.06 387 ALA A O 1
ATOM 3151 N N . GLN A 1 388 ? 6.117 2.505 24.940 1.00 48.09 388 GLN A N 1
ATOM 3152 C CA . GLN A 1 388 ? 6.020 1.562 26.064 1.00 48.09 388 GLN A CA 1
ATOM 3153 C C . GLN A 1 388 ? 4.800 1.799 26.949 1.00 48.09 388 GLN A C 1
ATOM 3155 O O . GLN A 1 388 ? 4.518 2.972 27.275 1.00 48.09 388 GLN A O 1
#

Secondary structure (DSSP, 8-state):
-------HHHHHHHHHHHHHHHHHHHHHHHHHHHHHHHHHHHHHHHHHHHHHHHHHHHHHHHHHHHHHHHHHHHHHHHHHHHHHHHHHHHHHHHHHHHHHHHHHHHHHHHHHHHHHHHHHHHHHHHHHHHHHHHHHHHHHHHHHHHHHHHHHHHHHHHHHHHHHHHHHHHHHHHHHHHHHT-TTTTHHHHHHHHHHHHHHHHHHHHHHHHHHHHHHHHHHTTT-SS---------------THHHHHHHHHHHHHHHHHHHHHHHHHHHHHHHHHHHHHHHHHHHHHHHHHHHHHHHHHHHHHHHHHHHHHHHHHHHHHHHHHHHHHHHHHHHTT-S--TT-HHHHHHHHHHHHHHHHHHHHHHHHHHHH-GGGHHHHHHHHHHHHT-

Organism: Aphanomyces astaci (NCBI:txid112090)

Mean predicted aligned error: 21.13 Å

Radius of gyration: 82.42 Å; Cα contacts (8 Å, |Δi|>4): 17; chains: 1; bounding box: 188×41×265 Å

Solvent-accessible surface area (backbone atoms only — not comparable to full-atom values): 21444 Å² total; per-residue (Å²): 133,89,82,84,83,78,50,78,66,49,55,48,50,52,48,52,50,50,52,50,51,51,52,51,49,53,48,53,54,49,51,53,52,49,52,52,52,50,51,51,48,52,51,52,49,52,51,50,51,54,50,50,53,54,50,52,53,50,52,53,51,51,53,54,49,51,54,50,50,52,50,52,52,52,52,52,51,49,53,54,50,50,53,51,51,53,52,52,49,51,54,52,52,51,54,50,51,52,53,49,52,53,51,51,51,56,49,49,55,51,49,51,52,52,51,51,51,50,54,51,51,53,51,50,52,56,47,52,50,52,52,53,52,52,52,49,52,51,52,51,53,51,54,50,51,51,52,51,53,50,50,54,51,52,55,49,49,54,52,52,53,52,50,50,55,51,50,52,51,49,53,49,51,50,53,52,50,50,63,73,64,34,74,69,69,60,39,66,56,50,54,47,50,51,52,47,52,49,50,51,51,52,50,48,53,47,48,52,50,46,52,54,42,48,56,48,43,62,63,34,64,76,70,57,85,70,81,87,82,91,85,91,84,90,86,86,91,85,83,92,73,81,62,71,63,59,56,55,54,55,55,52,55,50,50,54,53,52,51,55,52,51,51,54,51,49,53,53,50,51,52,54,50,51,55,52,50,53,52,52,48,52,52,50,52,51,51,54,52,52,50,52,54,51,51,54,50,50,54,50,50,51,52,51,52,54,49,52,53,49,52,52,49,53,52,51,55,52,48,56,48,51,53,53,49,50,53,52,51,53,35,45,74,70,70,43,96,67,69,92,82,51,61,67,60,53,51,52,54,49,53,51,50,54,52,54,54,49,52,53,51,53,49,48,54,52,49,33,71,76,34,64,91,44,34,72,60,48,51,55,54,50,57,64,62,67,76,110

InterPro domains:
  IPR037386 Coiled-coil domain-containing protein 40 [PTHR16275] (3-383)

Foldseek 3Di:
DDDDDPDPVNVVVVVVVVVVVVVVVVVVVVVVVVVVVVVVVVVVVVVVVVVVVVVVVVVVVVVVVVVVVVVVVVVVVVVVVVVVVVVVVVVVVVVVVVVVVVVVVVVVVVVVVVVVVVVVVVVVVVVVVVVVVVVVVVVVVVVVVVVVVVVVVVVVVVVVVVVVVVVVVVVVVVVVVCVVVPPVVCVVVVVVVVVVVVVVVVVVVVVVVVVVVVVVCVVCVVPPVPDDDYDYDYDDDDDDDDPVVVVVVVVVVVVVVVVVVVVVVVVVVVVVVVVVVVVVVVVVVVVVVVVVVVVVVVVVVVVVVVVVVLVVVLVVVVVVVVVVVVVVVVCVVVVHDDDPPCVVVVVVVVVVVVVVLVVVVVVLVVVCVVCVVCVVVSVSVNVSSVVD

Sequence (388 aa):
MVDENTGPLEATIKNIKKETLQKKKENVDKQREWLQIQTSLVHLTAESEEIGEKNQVLKSKTSILEQKQLRLVNEFNNFKTEVKELKAGIATMHIDTVKLNELISRHRDKQEALTNVNYSLELEFKRELKELEAESISMEAQANSIKQEKQMLLDQIIEVERQIMLWEKKIQIEKETQAALDPEVGQAEAKNMEREIHRMRLRLEALERDQERMIFEMERAIHKRDAIAMRGRGKKESDMTQASLLSKVATLQNKARQAAKETAALEKAIKQKSIQSEDISFQMDKISQDLKTQEDRAATLQRSINHALYEKQRCIDTEARKQRMLKKWDQICQGKGFDPTDEDRIHADKDKAMTDTQKIRDMIVTLQQQHPHLKEVLTRVAMLSEAQ

pLDDT: mean 85.34, std 16.84, range [28.17, 98.44]